Protein 3JS8 (pdb70)

InterPro domains:
  IPR006094 FAD linked oxidase, N-terminal [PF01565] (79-195)
  IPR006311 Twin-arginine translocation pathway, signal sequence [PS51318] (1-41)
  IPR010031 L-gulonolactone/D-arabinono-1,4-lactone oxidase-like [PTHR43762] (60-580)
  IPR015213 Cholesterol oxidase, substrate-binding [PF09129] (263-582)
  IPR016164 FAD-linked oxidase-like, C-terminal [SSF55103] (262-582)
  IPR016166 FAD-binding domain, PCMH-type [PS51387] (69-261)
  IPR016167 FAD-binding, type PCMH, subdomain 1 [G3DSA:3.30.43.10] (57-132)
  IPR016169 FAD-binding, type PCMH, subdomain 2 [G3DSA:3.30.465.10] (133-260)
  IPR016170 Cytokinin dehydrogenase, C-terminal domain superfamily [G3DSA:3.40.462.10] (261-534)
  IPR016171 Vanillyl-alcohol oxidase, C-terminal subdomain 2 [G3DSA:1.10.45.10] (535-584)
  IPR036318 FAD-binding, type PCMH-like superfamily [SSF56176] (48-260)

Structure (mmCIF, N/CA/C/O backbone):
data_3JS8
#
_entry.id   3JS8
#
_cell.length_a   62.227
_cell.length_b   90.380
_cell.length_c   124.198
_cell.angle_alpha   90.00
_cell.angle_beta   90.00
_cell.angle_gamma   90.00
#
_symmetry.space_group_name_H-M   'P 21 21 21'
#
loop_
_entity.id
_entity.type
_entity.pdbx_description
1 polymer 'Cholesterol oxidase'
2 branched beta-D-fructofuranose-(2-1)-alpha-D-glucopyranose
3 non-polymer 'FLAVIN-ADENINE DINUCLEOTIDE'
4 water water
#
loop_
_atom_site.group_PDB
_atom_site.id
_atom_site.type_symbol
_atom_site.label_atom_id
_atom_site.label_alt_id
_atom_site.label_comp_id
_atom_site.label_asym_id
_atom_site.label_entity_id
_atom_site.label_seq_id
_atom_site.pdbx_PDB_ins_code
_atom_site.Cartn_x
_atom_site.Cartn_y
_atom_site.Cartn_z
_atom_site.occupancy
_atom_site.B_iso_or_equiv
_atom_site.auth_seq_id
_atom_site.auth_comp_id
_atom_site.auth_asym_id
_atom_site.auth_atom_id
_atom_site.pdbx_PDB_model_num
ATOM 1 N N . SER A 1 3 ? 41.559 26.326 -18.925 1.00 56.06 3 SER A N 1
ATOM 2 C CA . SER A 1 3 ? 40.327 27.105 -19.027 1.00 52.05 3 SER A CA 1
ATOM 3 C C . SER A 1 3 ? 39.374 26.625 -17.924 1.00 47.95 3 SER A C 1
ATOM 4 O O . SER A 1 3 ? 38.949 25.462 -17.919 1.00 46.05 3 SER A O 1
ATOM 7 N N . GLN A 1 4 ? 39.084 27.501 -16.960 1.00 43.50 4 GLN A N 1
ATOM 8 C CA . GLN A 1 4 ? 38.167 27.100 -15.916 1.00 40.62 4 GLN A CA 1
ATOM 9 C C . GLN A 1 4 ? 36.720 27.404 -16.348 1.00 36.94 4 GLN A C 1
ATOM 10 O O . GLN A 1 4 ? 36.440 28.430 -16.984 1.00 37.21 4 GLN A O 1
ATOM 16 N N . PRO A 1 5 ? 35.788 26.488 -16.045 1.00 32.24 5 PRO A N 1
ATOM 17 C CA . PRO A 1 5 ? 34.395 26.729 -16.437 1.00 29.49 5 PRO A CA 1
ATOM 18 C C . PRO A 1 5 ? 33.865 27.981 -15.727 1.00 27.82 5 PRO A C 1
ATOM 19 O O . PRO A 1 5 ? 34.144 28.200 -14.560 1.00 28.99 5 PRO A O 1
ATOM 23 N N . ASN A 1 6 ? 33.104 28.792 -16.450 1.00 25.39 6 ASN A N 1
ATOM 24 C CA . ASN A 1 6 ? 32.521 30.013 -15.910 1.00 24.05 6 ASN A CA 1
ATOM 25 C C . ASN A 1 6 ? 31.068 29.889 -15.449 1.00 22.24 6 ASN A C 1
ATOM 26 O O . ASN A 1 6 ? 30.270 29.145 -16.048 1.00 20.87 6 ASN A O 1
ATOM 31 N N . ASN A 1 7 ? 30.739 30.590 -14.360 1.00 20.38 7 ASN A N 1
ATOM 32 C CA . ASN A 1 7 ? 29.378 30.569 -13.837 1.00 19.63 7 ASN A CA 1
ATOM 33 C C . ASN A 1 7 ? 28.911 29.194 -13.272 1.00 16.95 7 ASN A C 1
ATOM 34 O O . ASN A 1 7 ? 27.726 28.939 -13.222 1.00 17.06 7 ASN A O 1
ATOM 39 N N . PHE A 1 8 ? 29.842 28.344 -12.858 1.00 19.56 8 PHE A N 1
ATOM 40 C CA . PHE A 1 8 ? 29.451 27.025 -12.315 1.00 17.51 8 PHE A CA 1
ATOM 41 C C . PHE A 1 8 ? 28.705 27.294 -10.997 1.00 20.44 8 PHE A C 1
ATOM 42 O O . PHE A 1 8 ? 29.109 28.185 -10.238 1.00 19.32 8 PHE A O 1
ATOM 50 N N . PRO A 1 9 ? 27.670 26.491 -10.684 1.00 17.45 9 PRO A N 1
ATOM 51 C CA . PRO A 1 9 ? 26.866 26.659 -9.458 1.00 21.37 9 PRO A CA 1
ATOM 52 C C . PRO A 1 9 ? 27.785 26.971 -8.268 1.00 21.50 9 PRO A C 1
ATOM 53 O O . PRO A 1 9 ? 28.645 26.162 -7.866 1.00 21.16 9 PRO A O 1
ATOM 57 N N . ALA A 1 10 ? 27.571 28.145 -7.668 1.00 21.80 10 ALA A N 1
ATOM 58 C CA . ALA A 1 10 ? 28.464 28.613 -6.629 1.00 24.26 10 ALA A CA 1
ATOM 59 C C . ALA A 1 10 ? 28.609 27.748 -5.379 1.00 24.14 10 ALA A C 1
ATOM 60 O O . ALA A 1 10 ? 29.668 27.721 -4.766 1.00 26.87 10 ALA A O 1
ATOM 62 N N . GLU A 1 11 ? 27.557 27.037 -5.023 1.00 24.70 11 GLU A N 1
ATOM 63 C CA . GLU A 1 11 ? 27.560 26.227 -3.823 1.00 25.25 11 GLU A CA 1
ATOM 64 C C . GLU A 1 11 ? 28.107 24.822 -4.052 1.00 24.45 11 GLU A C 1
ATOM 65 O O . GLU A 1 11 ? 28.171 24.037 -3.121 1.00 24.06 11 GLU A O 1
ATOM 71 N N . ILE A 1 12 ? 28.449 24.502 -5.299 1.00 20.82 12 ILE A N 1
ATOM 72 C CA . ILE A 1 12 ? 29.006 23.186 -5.583 1.00 19.62 12 ILE A CA 1
ATOM 73 C C . ILE A 1 12 ? 30.495 23.336 -5.919 1.00 19.96 12 ILE A C 1
ATOM 74 O O . ILE A 1 12 ? 30.876 23.792 -7.013 1.00 19.02 12 ILE A O 1
ATOM 79 N N . PRO A 1 13 ? 31.369 22.937 -5.009 1.00 17.50 13 PRO A N 1
ATOM 80 C CA . PRO A 1 13 ? 32.805 23.050 -5.271 1.00 16.08 13 PRO A CA 1
ATOM 81 C C . PRO A 1 13 ? 33.206 22.328 -6.556 1.00 18.62 13 PRO A C 1
ATOM 82 O O . PRO A 1 13 ? 32.746 21.195 -6.831 1.00 17.42 13 PRO A O 1
ATOM 86 N N . LEU A 1 14 ? 34.007 23.005 -7.363 1.00 18.89 14 LEU A N 1
ATOM 87 C CA . LEU A 1 14 ? 34.492 22.457 -8.640 1.00 18.71 14 LEU A CA 1
ATOM 88 C C . LEU A 1 14 ? 36.033 22.410 -8.553 1.00 20.63 14 LEU A C 1
ATOM 89 O O . LEU A 1 14 ? 36.686 23.385 -8.097 1.00 22.82 14 LEU A O 1
ATOM 94 N N . TYR A 1 15 ? 36.642 21.307 -8.980 1.00 18.18 15 TYR A N 1
ATOM 95 C CA . TYR A 1 15 ? 38.079 21.165 -8.863 1.00 18.45 15 TYR A CA 1
ATOM 96 C C . TYR A 1 15 ? 38.661 20.253 -9.935 1.00 18.36 15 TYR A C 1
ATOM 97 O O . TYR A 1 15 ? 37.951 19.486 -10.556 1.00 17.49 15 TYR A O 1
ATOM 106 N N . LYS A 1 16 ? 39.958 20.325 -10.142 1.00 17.32 16 LYS A N 1
ATOM 107 C CA . LYS A 1 16 ? 40.575 19.470 -11.128 1.00 17.79 16 LYS A CA 1
ATOM 108 C C . LYS A 1 16 ? 40.971 18.167 -10.414 1.00 17.15 16 LYS A C 1
ATOM 109 O O . LYS A 1 16 ? 41.376 18.159 -9.258 1.00 19.85 16 LYS A O 1
ATOM 115 N N . GLN A 1 17 ? 40.805 17.061 -11.118 1.00 15.90 17 GLN A N 1
ATOM 116 C CA . GLN A 1 17 ? 41.138 15.772 -10.552 1.00 16.17 17 GLN A CA 1
ATOM 117 C C . GLN A 1 17 ? 41.438 14.868 -11.740 1.00 15.66 17 GLN A C 1
ATOM 118 O O . GLN A 1 17 ? 40.705 14.881 -12.779 1.00 15.51 17 GLN A O 1
ATOM 124 N N . SER A 1 18 ? 42.505 14.073 -11.654 1.00 14.82 18 SER A N 1
ATOM 125 C CA . SER A 1 18 ? 42.799 13.250 -12.799 1.00 15.43 18 SER A CA 1
ATOM 126 C C . SER A 1 18 ? 41.786 12.106 -12.917 1.00 14.76 18 SER A C 1
ATOM 127 O O . SER A 1 18 ? 41.156 11.737 -11.917 1.00 16.81 18 SER A O 1
ATOM 130 N N . PHE A 1 19 ? 41.630 11.589 -14.139 1.00 14.17 19 PHE A N 1
ATOM 131 C CA . PHE A 1 19 ? 40.746 10.401 -14.384 1.00 13.68 19 PHE A CA 1
ATOM 132 C C . PHE A 1 19 ? 41.728 9.291 -14.866 1.00 15.22 19 PHE A C 1
ATOM 133 O O . PHE A 1 19 ? 42.622 9.560 -15.707 1.00 15.47 19 PHE A O 1
ATOM 141 N N . LYS A 1 20 ? 41.639 8.078 -14.309 1.00 12.56 20 LYS A N 1
ATOM 142 C CA . LYS A 1 20 ? 42.515 7.006 -14.762 1.00 10.94 20 LYS A CA 1
ATOM 143 C C . LYS A 1 20 ? 41.685 5.735 -14.570 1.00 11.14 20 LYS A C 1
ATOM 144 O O . LYS A 1 20 ? 41.207 5.482 -13.432 1.00 11.61 20 LYS A O 1
ATOM 150 N N . ASN A 1 21 ? 41.454 5.000 -15.634 1.00 11.41 21 ASN A N 1
ATOM 151 C CA . ASN A 1 21 ? 40.651 3.803 -15.462 1.00 9.48 21 ASN A CA 1
ATOM 152 C C . ASN A 1 21 ? 41.524 2.710 -14.852 1.00 10.50 21 ASN A C 1
ATOM 153 O O . ASN A 1 21 ? 42.777 2.791 -14.762 1.00 11.36 21 ASN A O 1
ATOM 158 N N . TRP A 1 22 ? 40.857 1.653 -14.433 1.00 9.74 22 TRP A N 1
ATOM 159 C CA . TRP A 1 22 ? 41.547 0.541 -13.728 1.00 10.01 22 TRP A CA 1
ATOM 160 C C . TRP A 1 22 ? 42.688 -0.067 -14.558 1.00 11.70 22 TRP A C 1
ATOM 161 O O . TRP A 1 22 ? 43.802 -0.282 -14.022 1.00 12.15 22 TRP A O 1
ATOM 172 N N . ALA A 1 23 ? 42.459 -0.308 -15.859 1.00 9.85 23 ALA A N 1
ATOM 173 C CA . ALA A 1 23 ? 43.487 -0.932 -16.682 1.00 12.37 23 ALA A CA 1
ATOM 174 C C . ALA A 1 23 ? 44.672 -0.007 -16.867 1.00 13.54 23 ALA A C 1
ATOM 175 O O . ALA A 1 23 ? 45.756 -0.481 -17.171 1.00 14.61 23 ALA A O 1
ATOM 177 N N . GLY A 1 24 ? 44.453 1.289 -16.679 1.00 11.71 24 GLY A N 1
ATOM 178 C CA . GLY A 1 24 ? 45.527 2.260 -16.780 1.00 13.08 24 GLY A CA 1
ATOM 179 C C . GLY A 1 24 ? 45.759 2.792 -18.170 1.00 15.16 24 GLY A C 1
ATOM 180 O O . GLY A 1 24 ? 46.723 3.582 -18.360 1.00 16.12 24 GLY A O 1
ATOM 181 N N . ASP A 1 25 ? 44.910 2.437 -19.129 1.00 13.15 25 ASP A N 1
ATOM 182 C CA . ASP A 1 25 ? 45.131 2.906 -20.505 1.00 15.69 25 ASP A CA 1
ATOM 183 C C . ASP A 1 25 ? 44.273 4.067 -20.931 1.00 16.83 25 ASP A C 1
ATOM 184 O O . ASP A 1 25 ? 44.369 4.528 -22.085 1.00 17.26 25 ASP A O 1
ATOM 189 N N . ILE A 1 26 ? 43.415 4.543 -20.025 1.00 14.49 26 ILE A N 1
ATOM 190 C CA . ILE A 1 26 ? 42.708 5.821 -20.263 1.00 14.19 26 ILE A CA 1
ATOM 191 C C . ILE A 1 26 ? 43.162 6.708 -19.126 1.00 16.61 26 ILE A C 1
ATOM 192 O O . ILE A 1 26 ? 42.783 6.472 -17.964 1.00 16.81 26 ILE A O 1
ATOM 197 N N . LYS A 1 27 ? 43.994 7.721 -19.384 1.00 15.39 27 LYS A N 1
ATOM 198 C CA . LYS A 1 27 ? 44.430 8.549 -18.254 1.00 16.49 27 LYS A CA 1
ATOM 199 C C . LYS A 1 27 ? 44.288 9.977 -18.765 1.00 19.58 27 LYS A C 1
ATOM 200 O O . LYS A 1 27 ? 44.763 10.272 -19.889 1.00 23.08 27 LYS A O 1
ATOM 206 N N . VAL A 1 28 ? 43.569 10.824 -18.033 1.00 17.29 28 VAL A N 1
ATOM 207 C CA . VAL A 1 28 ? 43.398 12.213 -18.454 1.00 17.67 28 VAL A CA 1
ATOM 208 C C . VAL A 1 28 ? 43.703 13.081 -17.234 1.00 17.22 28 VAL A C 1
ATOM 209 O O . VAL A 1 28 ? 43.178 12.863 -16.128 1.00 16.97 28 VAL A O 1
ATOM 213 N N . ASP A 1 29 ? 44.532 14.116 -17.406 1.00 17.30 29 ASP A N 1
ATOM 214 C CA . ASP A 1 29 ? 44.844 14.921 -16.251 1.00 21.26 29 ASP A CA 1
ATOM 215 C C . ASP A 1 29 ? 43.915 16.111 -16.107 1.00 19.14 29 ASP A C 1
ATOM 216 O O . ASP A 1 29 ? 43.380 16.596 -17.101 1.00 20.08 29 ASP A O 1
ATOM 221 N N . ASP A 1 30 ? 43.764 16.542 -14.866 1.00 22.06 30 ASP A N 1
ATOM 222 C CA . ASP A 1 30 ? 43.034 17.768 -14.547 1.00 23.00 30 ASP A CA 1
ATOM 223 C C . ASP A 1 30 ? 41.657 17.879 -15.146 1.00 23.17 30 ASP A C 1
ATOM 224 O O . ASP A 1 30 ? 41.336 18.882 -15.824 1.00 25.02 30 ASP A O 1
ATOM 229 N N . VAL A 1 31 ? 40.825 16.888 -14.915 1.00 16.36 31 VAL A N 1
ATOM 230 C CA . VAL A 1 31 ? 39.485 16.936 -15.471 1.00 14.86 31 VAL A CA 1
ATOM 231 C C . VAL A 1 31 ? 38.624 17.675 -14.477 1.00 14.37 31 VAL A C 1
ATOM 232 O O . VAL A 1 31 ? 38.709 17.424 -13.246 1.00 13.56 31 VAL A O 1
ATOM 236 N N . TRP A 1 32 ? 37.795 18.603 -14.941 1.00 12.16 32 TRP A N 1
ATOM 237 C CA . TRP A 1 32 ? 36.941 19.327 -13.983 1.00 13.30 32 TRP A CA 1
ATOM 238 C C . TRP A 1 32 ? 35.959 18.359 -13.349 1.00 11.65 32 TRP A C 1
ATOM 239 O O . TRP A 1 32 ? 35.198 17.663 -14.055 1.00 13.18 32 TRP A O 1
ATOM 250 N N . THR A 1 33 ? 35.952 18.366 -12.014 1.00 13.52 33 THR A N 1
ATOM 251 C CA . THR A 1 33 ? 35.159 17.361 -11.244 1.00 12.38 33 THR A CA 1
ATOM 252 C C . THR A 1 33 ? 34.455 18.039 -10.066 1.00 13.83 33 THR A C 1
ATOM 253 O O . THR A 1 33 ? 34.943 19.051 -9.542 1.00 14.81 33 THR A O 1
ATOM 257 N N . CYS A 1 34 ? 33.296 17.485 -9.686 1.00 12.60 34 CYS A N 1
ATOM 258 C CA . CYS A 1 34 ? 32.595 17.989 -8.489 1.00 13.27 34 CYS A CA 1
ATOM 259 C C . CYS A 1 34 ? 32.014 16.732 -7.840 1.00 12.84 34 CYS A C 1
ATOM 260 O O . CYS A 1 34 ? 32.013 15.633 -8.467 1.00 13.22 34 CYS A O 1
ATOM 263 N N . ALA A 1 35 ? 31.572 16.878 -6.602 1.00 12.66 35 ALA A N 1
ATOM 264 C CA . ALA A 1 35 ? 30.955 15.727 -5.910 1.00 14.65 35 ALA A CA 1
ATOM 265 C C . ALA A 1 35 ? 29.584 16.179 -5.413 1.00 14.36 35 ALA A C 1
ATOM 266 O O . ALA A 1 35 ? 29.458 16.700 -4.293 1.00 14.47 35 ALA A O 1
ATOM 268 N N . PRO A 1 36 ? 28.527 16.031 -6.243 1.00 13.43 36 PRO A N 1
ATOM 269 C CA . PRO A 1 36 ? 27.176 16.449 -5.869 1.00 14.16 36 PRO A CA 1
ATOM 270 C C . PRO A 1 36 ? 26.729 15.847 -4.538 1.00 14.51 36 PRO A C 1
ATOM 271 O O . PRO A 1 36 ? 26.892 14.644 -4.265 1.00 14.28 36 PRO A O 1
ATOM 275 N N . ARG A 1 37 ? 26.172 16.704 -3.697 1.00 12.41 37 ARG A N 1
ATOM 276 C CA . ARG A 1 37 ? 25.724 16.233 -2.369 1.00 12.72 37 ARG A CA 1
ATOM 277 C C . ARG A 1 37 ? 24.354 15.560 -2.418 1.00 13.91 37 ARG A C 1
ATOM 278 O O . ARG A 1 37 ? 23.961 14.819 -1.482 1.00 14.84 37 ARG A O 1
ATOM 286 N N . SER A 1 38 ? 23.633 15.812 -3.500 1.00 12.56 38 SER A N 1
ATOM 287 C CA . SER A 1 38 ? 22.262 15.369 -3.657 1.00 12.78 38 SER A CA 1
ATOM 288 C C . SER A 1 38 ? 21.845 15.222 -5.104 1.00 12.53 38 SER A C 1
ATOM 289 O O . SER A 1 38 ? 22.525 15.750 -6.016 1.00 14.79 38 SER A O 1
ATOM 292 N N . ALA A 1 39 ? 20.704 14.565 -5.347 1.00 13.87 39 ALA A N 1
ATOM 293 C CA . ALA A 1 39 ? 20.194 14.434 -6.726 1.00 14.63 39 ALA A CA 1
ATOM 294 C C . ALA A 1 39 ? 19.890 15.837 -7.285 1.00 14.64 39 ALA A C 1
ATOM 295 O O . ALA A 1 39 ? 20.082 16.082 -8.462 1.00 14.33 39 ALA A O 1
ATOM 297 N N . ASP A 1 40 ? 19.386 16.746 -6.455 1.00 13.35 40 ASP A N 1
ATOM 298 C CA . ASP A 1 40 ? 19.126 18.099 -6.968 1.00 16.27 40 ASP A CA 1
ATOM 299 C C . ASP A 1 40 ? 20.400 18.778 -7.462 1.00 15.29 40 ASP A C 1
ATOM 300 O O . ASP A 1 40 ? 20.329 19.540 -8.458 1.00 15.07 40 ASP A O 1
ATOM 305 N N . GLU A 1 41 ? 21.528 18.568 -6.776 1.00 12.91 41 GLU A N 1
ATOM 306 C CA . GLU A 1 41 ? 22.794 19.176 -7.251 1.00 14.32 41 GLU A CA 1
ATOM 307 C C . GLU A 1 41 ? 23.187 18.588 -8.591 1.00 13.74 41 GLU A C 1
ATOM 308 O O . GLU A 1 41 ? 23.753 19.318 -9.412 1.00 12.53 41 GLU A O 1
ATOM 314 N N . VAL A 1 42 ? 22.896 17.291 -8.823 1.00 11.46 42 VAL A N 1
ATOM 315 C CA . VAL A 1 42 ? 23.207 16.692 -10.142 1.00 9.89 42 VAL A CA 1
ATOM 316 C C . VAL A 1 42 ? 22.443 17.439 -11.218 1.00 11.76 42 VAL A C 1
ATOM 317 O O . VAL A 1 42 ? 23.008 17.787 -12.254 1.00 11.14 42 VAL A O 1
ATOM 321 N N . VAL A 1 43 ? 21.163 17.702 -10.981 1.00 12.08 43 VAL A N 1
ATOM 322 C CA . VAL A 1 43 ? 20.325 18.400 -11.958 1.00 13.19 43 VAL A CA 1
ATOM 323 C C . VAL A 1 43 ? 20.830 19.853 -12.160 1.00 12.43 43 VAL A C 1
ATOM 324 O O . VAL A 1 43 ? 20.841 20.319 -13.319 1.00 13.89 43 VAL A O 1
ATOM 328 N N . LYS A 1 44 ? 21.251 20.527 -11.077 1.00 13.43 44 LYS A N 1
ATOM 329 C CA . LYS A 1 44 ? 21.819 21.880 -11.247 1.00 14.39 44 LYS A CA 1
ATOM 330 C C . LYS A 1 44 ? 23.032 21.884 -12.205 1.00 11.91 44 LYS A C 1
ATOM 331 O O . LYS A 1 44 ? 23.166 22.786 -13.064 1.00 13.84 44 LYS A O 1
ATOM 337 N N . VAL A 1 45 ? 23.941 20.917 -12.038 1.00 11.38 45 VAL A N 1
ATOM 338 C CA . VAL A 1 45 ? 25.109 20.836 -12.914 1.00 11.67 45 VAL A CA 1
ATOM 339 C C . VAL A 1 45 ? 24.689 20.560 -14.383 1.00 10.90 45 VAL A C 1
ATOM 340 O O . VAL A 1 45 ? 25.303 21.165 -15.316 1.00 11.75 45 VAL A O 1
ATOM 344 N N . ALA A 1 46 ? 23.704 19.691 -14.619 1.00 12.00 46 ALA A N 1
ATOM 345 C CA . ALA A 1 46 ? 23.258 19.407 -15.973 1.00 12.92 46 ALA A CA 1
ATOM 346 C C . ALA A 1 46 ? 22.684 20.672 -16.630 1.00 12.93 46 ALA A C 1
ATOM 347 O O . ALA A 1 46 ? 22.958 20.964 -17.819 1.00 13.58 46 ALA A O 1
ATOM 349 N N . ASN A 1 47 ? 21.922 21.442 -15.851 1.00 12.21 47 ASN A N 1
ATOM 350 C CA . ASN A 1 47 ? 21.315 22.609 -16.467 1.00 13.49 47 ASN A CA 1
ATOM 351 C C . ASN A 1 47 ? 22.351 23.717 -16.687 1.00 13.74 47 ASN A C 1
ATOM 352 O O . ASN A 1 47 ? 22.171 24.551 -17.583 1.00 15.53 47 ASN A O 1
ATOM 357 N N . TRP A 1 48 ? 23.424 23.730 -15.922 1.00 12.24 48 TRP A N 1
ATOM 358 C CA . TRP A 1 48 ? 24.534 24.697 -16.215 1.00 11.96 48 TRP A CA 1
ATOM 359 C C . TRP A 1 48 ? 25.300 24.194 -17.481 1.00 13.41 48 TRP A C 1
ATOM 360 O O . TRP A 1 48 ? 25.659 24.975 -18.395 1.00 12.13 48 TRP A O 1
ATOM 371 N N . ALA A 1 49 ? 25.558 22.886 -17.547 1.00 11.73 49 ALA A N 1
ATOM 372 C CA . ALA A 1 49 ? 26.329 22.313 -18.648 1.00 10.67 49 ALA A CA 1
ATOM 373 C C . ALA A 1 49 ? 25.693 22.545 -20.001 1.00 12.56 49 ALA A C 1
ATOM 374 O O . ALA A 1 49 ? 26.437 22.825 -20.961 1.00 12.43 49 ALA A O 1
ATOM 376 N N . LYS A 1 50 ? 24.368 22.469 -20.067 1.00 11.54 50 LYS A N 1
ATOM 377 C CA . LYS A 1 50 ? 23.715 22.643 -21.377 1.00 9.72 50 LYS A CA 1
ATOM 378 C C . LYS A 1 50 ? 23.920 24.075 -21.870 1.00 11.78 50 LYS A C 1
ATOM 379 O O . LYS A 1 50 ? 23.924 24.280 -23.089 1.00 11.82 50 LYS A O 1
ATOM 385 N N . ASP A 1 51 ? 24.123 25.024 -20.961 1.00 11.57 51 ASP A N 1
ATOM 386 C CA . ASP A 1 51 ? 24.279 26.408 -21.490 1.00 13.02 51 ASP A CA 1
ATOM 387 C C . ASP A 1 51 ? 25.759 26.737 -21.716 1.00 12.99 51 ASP A C 1
ATOM 388 O O . ASP A 1 51 ? 26.101 27.804 -22.282 1.00 14.81 51 ASP A O 1
ATOM 393 N N . ASN A 1 52 ? 26.668 25.838 -21.372 1.00 12.61 52 ASN A N 1
ATOM 394 C CA . ASN A 1 52 ? 28.081 26.174 -21.400 1.00 11.31 52 ASN A CA 1
ATOM 395 C C . ASN A 1 52 ? 28.929 25.255 -22.250 1.00 11.58 52 ASN A C 1
ATOM 396 O O . ASN A 1 52 ? 30.132 25.433 -22.323 1.00 13.41 52 ASN A O 1
ATOM 401 N N . GLY A 1 53 ? 28.285 24.267 -22.859 1.00 11.53 53 GLY A N 1
ATOM 402 C CA . GLY A 1 53 ? 28.939 23.354 -23.773 1.00 12.41 53 GLY A CA 1
ATOM 403 C C . GLY A 1 53 ? 29.846 22.274 -23.159 1.00 13.61 53 GLY A C 1
ATOM 404 O O . GLY A 1 53 ? 30.860 21.930 -23.727 1.00 14.32 53 GLY A O 1
ATOM 405 N N . TYR A 1 54 ? 29.509 21.841 -21.946 1.00 11.16 54 TYR A N 1
ATOM 406 C CA . TYR A 1 54 ? 30.284 20.786 -21.316 1.00 10.23 54 TYR A CA 1
ATOM 407 C C . TYR A 1 54 ? 29.444 19.507 -21.330 1.00 11.07 54 TYR A C 1
ATOM 408 O O . TYR A 1 54 ? 28.216 19.603 -21.243 1.00 10.96 54 TYR A O 1
ATOM 417 N N . LYS A 1 55 ? 30.086 18.347 -21.522 1.00 9.79 55 LYS A N 1
ATOM 418 C CA . LYS A 1 55 ? 29.370 17.076 -21.348 1.00 10.89 55 LYS A CA 1
ATOM 419 C C . LYS A 1 55 ? 29.347 16.878 -19.815 1.00 9.84 55 LYS A C 1
ATOM 420 O O . LYS A 1 55 ? 30.118 17.499 -19.078 1.00 10.91 55 LYS A O 1
ATOM 426 N N . VAL A 1 56 ? 28.472 15.977 -19.366 1.00 9.05 56 VAL A N 1
ATOM 427 C CA . VAL A 1 56 ? 28.313 15.629 -17.953 1.00 9.52 56 VAL A CA 1
ATOM 428 C C . VAL A 1 56 ? 28.371 14.112 -17.830 1.00 10.80 56 VAL A C 1
ATOM 429 O O . VAL A 1 56 ? 27.631 13.439 -18.569 1.00 10.40 56 VAL A O 1
ATOM 433 N N . ARG A 1 57 ? 29.307 13.558 -17.059 1.00 9.99 57 ARG A N 1
ATOM 43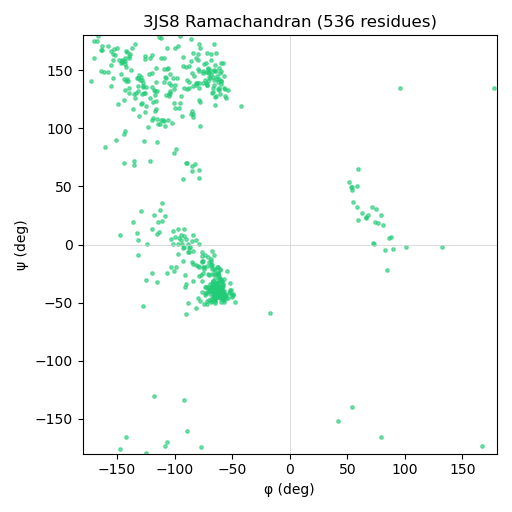4 C CA . ARG A 1 57 ? 29.363 12.110 -16.894 1.00 10.58 57 ARG A CA 1
ATOM 435 C C . ARG A 1 57 ? 29.460 11.787 -15.411 1.00 9.37 57 ARG A C 1
ATOM 436 O O . ARG A 1 57 ? 30.104 12.494 -14.605 1.00 10.07 57 ARG A O 1
ATOM 444 N N . ALA A 1 58 ? 28.844 10.686 -15.016 1.00 9.34 58 ALA A N 1
ATOM 445 C CA . ALA A 1 58 ? 29.079 10.226 -13.650 1.00 9.71 58 ALA A CA 1
ATOM 446 C C . ALA A 1 58 ? 30.464 9.602 -13.611 1.00 9.23 58 ALA A C 1
ATOM 447 O O . ALA A 1 58 ? 30.861 8.870 -14.522 1.00 10.26 58 ALA A O 1
ATOM 449 N N . ARG A 1 59 ? 31.169 9.907 -12.516 1.00 9.11 59 ARG A N 1
ATOM 450 C CA . ARG A 1 59 ? 32.500 9.384 -12.210 1.00 9.24 59 ARG A CA 1
ATOM 451 C C . ARG A 1 59 ? 32.268 8.400 -11.048 1.00 9.47 59 ARG A C 1
ATOM 452 O O . ARG A 1 59 ? 32.033 8.813 -9.898 1.00 10.99 59 ARG A O 1
ATOM 460 N N . GLY A 1 60 ? 32.258 7.104 -11.391 1.00 10.24 60 GLY A N 1
ATOM 461 C CA . GLY A 1 60 ? 32.148 6.050 -10.361 1.00 8.14 60 GLY A CA 1
ATOM 462 C C . GLY A 1 60 ? 33.554 5.656 -9.963 1.00 9.02 60 GLY A C 1
ATOM 463 O O . GLY A 1 60 ? 34.430 6.516 -9.744 1.00 10.92 60 GLY A O 1
ATOM 464 N N . MET A 1 61 ? 33.816 4.357 -9.882 1.00 9.53 61 MET A N 1
ATOM 465 C CA . MET A 1 61 ? 35.123 3.879 -9.484 1.00 11.66 61 MET A CA 1
ATOM 466 C C . MET A 1 61 ? 36.145 3.789 -10.610 1.00 11.38 61 MET A C 1
ATOM 467 O O . MET A 1 61 ? 37.295 3.310 -10.388 1.00 11.49 61 MET A O 1
ATOM 472 N N . MET A 1 62 ? 35.758 4.221 -11.834 1.00 8.66 62 MET A N 1
ATOM 473 C CA . MET A 1 62 ? 36.663 4.263 -12.986 1.00 8.03 62 MET A CA 1
ATOM 474 C C . MET A 1 62 ? 37.172 2.894 -13.400 1.00 10.01 62 MET A C 1
ATOM 475 O O . MET A 1 62 ? 38.222 2.751 -13.989 1.00 8.54 62 MET A O 1
ATOM 480 N N . HIS A 1 63 ? 36.374 1.838 -13.115 1.00 7.89 63 HIS A N 1
ATOM 481 C CA . HIS A 1 63 ? 36.827 0.493 -13.497 1.00 8.98 63 HIS A CA 1
ATOM 482 C C . HIS A 1 63 ? 36.628 0.150 -14.981 1.00 8.67 63 HIS A C 1
ATOM 483 O O . HIS A 1 63 ? 37.277 -0.735 -15.486 1.00 10.01 63 HIS A O 1
ATOM 490 N N . ASN A 1 64 ? 35.756 0.857 -15.694 1.00 8.76 64 ASN A N 1
ATOM 491 C CA . ASN A 1 64 ? 35.402 0.439 -17.046 1.00 7.90 64 ASN A CA 1
ATOM 492 C C . ASN A 1 64 ? 36.556 0.525 -18.042 1.00 7.67 64 ASN A C 1
ATOM 493 O O . ASN A 1 64 ? 37.332 1.486 -18.018 1.00 10.38 64 ASN A O 1
ATOM 498 N N . TRP A 1 65 ? 36.672 -0.496 -18.861 1.00 7.21 65 TRP A N 1
ATOM 499 C CA . TRP A 1 65 ? 37.713 -0.493 -19.875 1.00 9.16 65 TRP A CA 1
ATOM 500 C C . TRP A 1 65 ? 37.317 0.410 -21.063 1.00 8.54 65 TRP A C 1
ATOM 501 O O . TRP A 1 65 ? 38.155 1.179 -21.577 1.00 9.34 65 TRP A O 1
ATOM 512 N N . SER A 1 66 ? 36.102 0.263 -21.585 1.00 8.84 66 SER A N 1
ATOM 513 C CA . SER A 1 66 ? 35.717 1.023 -22.796 1.00 8.10 66 SER A CA 1
ATOM 514 C C . SER A 1 66 ? 35.581 2.488 -22.435 1.00 8.90 66 SER A C 1
ATOM 515 O O . SER A 1 66 ? 35.203 2.837 -21.318 1.00 8.50 66 SER A O 1
ATOM 518 N N . PRO A 1 67 ? 35.905 3.374 -23.394 1.00 9.62 67 PRO A N 1
ATOM 519 C CA . PRO A 1 67 ? 35.855 4.810 -23.097 1.00 9.37 67 PRO A CA 1
ATOM 520 C C . PRO A 1 67 ? 34.515 5.455 -23.100 1.00 8.39 67 PRO A C 1
ATOM 521 O O . PRO A 1 67 ? 34.224 6.326 -23.917 1.00 10.09 67 PRO A O 1
ATOM 525 N N . LEU A 1 68 ? 33.690 5.010 -22.173 1.00 8.81 68 LEU A N 1
ATOM 526 C CA . LEU A 1 68 ? 32.330 5.546 -22.030 1.00 9.86 68 LEU A CA 1
ATOM 527 C C . LEU A 1 68 ? 32.281 6.819 -21.208 1.00 12.08 68 LEU A C 1
ATOM 528 O O . LEU A 1 68 ? 31.277 7.559 -21.303 1.00 14.81 68 LEU A O 1
ATOM 533 N N . THR A 1 69 ? 33.316 7.137 -20.450 1.00 11.38 69 THR A N 1
ATOM 534 C CA . THR A 1 69 ? 33.240 8.397 -19.690 1.00 10.35 69 THR A CA 1
ATOM 535 C C . THR A 1 69 ? 33.804 9.527 -20.545 1.00 12.42 69 THR A C 1
ATOM 536 O O . THR A 1 69 ? 33.130 10.529 -20.845 1.00 14.48 69 THR A O 1
ATOM 540 N N . LEU A 1 70 ? 35.063 9.363 -20.902 1.00 13.79 70 LEU A N 1
ATOM 541 C CA . LEU A 1 70 ? 35.739 10.359 -21.786 1.00 15.72 70 LEU A CA 1
ATOM 542 C C . LEU A 1 70 ? 36.826 9.605 -22.521 1.00 14.31 70 LEU A C 1
ATOM 543 O O . LEU A 1 70 ? 37.170 8.470 -22.184 1.00 13.49 70 LEU A O 1
ATOM 548 N N . ALA A 1 71 ? 37.401 10.238 -23.554 1.00 14.31 71 ALA A N 1
ATOM 549 C CA . ALA A 1 71 ? 38.434 9.560 -24.337 1.00 15.68 71 ALA A CA 1
ATOM 550 C C . ALA A 1 71 ? 39.850 9.763 -23.844 1.00 16.86 71 ALA A C 1
ATOM 551 O O . ALA A 1 71 ? 40.136 10.761 -23.245 1.00 19.37 71 ALA A O 1
ATOM 553 N N . ALA A 1 72 ? 40.706 8.798 -24.119 1.00 18.92 72 ALA A N 1
ATOM 554 C CA . ALA A 1 72 ? 42.128 8.840 -23.753 1.00 23.92 72 ALA A CA 1
ATOM 555 C C . ALA A 1 72 ? 42.842 9.875 -24.622 1.00 29.25 72 ALA A C 1
ATOM 556 O O . ALA A 1 72 ? 42.423 10.163 -25.728 1.00 29.45 72 ALA A O 1
ATOM 558 N N . GLY A 1 73 ? 43.904 10.438 -24.091 1.00 33.03 73 GLY A N 1
ATOM 559 C CA . GLY A 1 73 ? 44.682 11.381 -24.865 1.00 37.20 73 GLY A CA 1
ATOM 560 C C . GLY A 1 73 ? 44.109 12.768 -25.088 1.00 39.80 73 GLY A C 1
ATOM 561 O O . GLY A 1 73 ? 44.570 13.472 -25.998 1.00 39.67 73 GLY A O 1
ATOM 562 N N . VAL A 1 74 ? 43.158 13.181 -24.269 1.00 41.48 74 VAL A N 1
ATOM 563 C CA . VAL A 1 74 ? 42.548 14.510 -24.425 1.00 44.08 74 VAL A CA 1
ATOM 564 C C . VAL A 1 74 ? 42.838 15.417 -23.218 1.00 45.35 74 VAL A C 1
ATOM 565 O O . VAL A 1 74 ? 42.036 15.472 -22.287 1.00 46.66 74 VAL A O 1
ATOM 569 N N . SER A 1 75 ? 43.972 16.122 -23.282 1.00 44.66 75 SER A N 1
ATOM 570 C CA . SER A 1 75 ? 44.538 17.022 -22.245 1.00 44.18 75 SER A CA 1
ATOM 571 C C . SER A 1 75 ? 43.709 17.581 -21.066 1.00 43.46 75 SER A C 1
ATOM 572 O O . SER A 1 75 ? 44.107 17.412 -19.886 1.00 43.13 75 SER A O 1
ATOM 575 N N . CYS A 1 76 ? 42.627 18.305 -21.389 1.00 40.52 76 CYS A N 1
ATOM 576 C CA . CYS A 1 76 ? 41.667 18.852 -20.406 1.00 40.87 76 CYS A CA 1
ATOM 577 C C . CYS A 1 76 ? 40.378 19.150 -21.183 1.00 35.70 76 CYS A C 1
ATOM 578 O O . CYS A 1 76 ? 40.085 20.284 -21.620 1.00 36.17 76 CYS A O 1
ATOM 581 N N . PRO A 1 77 ? 39.575 18.112 -21.338 1.00 28.62 77 PRO A N 1
ATOM 582 C CA . PRO A 1 77 ? 38.300 18.022 -22.029 1.00 23.09 77 PRO A CA 1
ATOM 583 C C . PRO A 1 77 ? 37.166 18.960 -21.563 1.00 19.64 77 PRO A C 1
ATOM 584 O O . PRO A 1 77 ? 37.112 19.462 -20.428 1.00 16.81 77 PRO A O 1
ATOM 588 N N . ALA A 1 78 ? 36.241 19.200 -22.488 1.00 17.42 78 ALA A N 1
ATOM 589 C CA . ALA A 1 78 ? 35.060 20.050 -22.197 1.00 15.62 78 ALA A CA 1
ATOM 590 C C . ALA A 1 78 ? 34.025 19.083 -21.557 1.00 12.55 78 ALA A C 1
ATOM 591 O O . ALA A 1 78 ? 32.942 18.832 -22.092 1.00 13.04 78 ALA A O 1
ATOM 593 N N . VAL A 1 79 ? 34.384 18.622 -20.350 1.00 11.66 79 VAL A N 1
ATOM 594 C CA . VAL A 1 79 ? 33.538 17.640 -19.669 1.00 13.38 79 VAL A CA 1
ATOM 595 C C . VAL A 1 79 ? 33.584 17.941 -18.186 1.00 11.85 79 VAL A C 1
ATOM 596 O O . VAL A 1 79 ? 34.661 18.328 -17.666 1.00 14.63 79 VAL A O 1
ATOM 600 N N . VAL A 1 80 ? 32.468 17.782 -17.482 1.00 10.87 80 VAL A N 1
ATOM 601 C CA . VAL A 1 80 ? 32.525 17.937 -16.028 1.00 11.47 80 VAL A CA 1
ATOM 602 C C . VAL A 1 80 ? 32.128 16.542 -15.486 1.00 11.02 80 VAL A C 1
ATOM 603 O O . VAL A 1 80 ? 31.196 15.916 -15.994 1.00 12.40 80 VAL A O 1
ATOM 607 N N . LEU A 1 81 ? 32.885 16.011 -14.544 1.00 11.32 81 LEU A N 1
ATOM 608 C CA . LEU A 1 81 ? 32.602 14.684 -13.979 1.00 10.65 81 LEU A CA 1
ATOM 609 C C . LEU A 1 81 ? 31.971 14.875 -12.627 1.00 10.57 81 LEU A C 1
ATOM 610 O O . LEU A 1 81 ? 32.343 15.791 -11.884 1.00 10.62 81 LEU A O 1
ATOM 615 N N . LEU A 1 82 ? 30.943 14.077 -12.364 1.00 10.00 82 LEU A N 1
ATOM 616 C CA . LEU A 1 82 ? 30.211 14.093 -11.092 1.00 9.21 82 LEU A CA 1
ATOM 617 C C . LEU A 1 82 ? 30.629 12.830 -10.281 1.00 9.67 82 LEU A C 1
ATOM 618 O O . LEU A 1 82 ? 30.225 11.734 -10.601 1.00 11.23 82 LEU A O 1
ATOM 623 N N . ASP A 1 83 ? 31.419 13.044 -9.249 1.00 11.11 83 ASP A N 1
ATOM 624 C CA . ASP A 1 83 ? 31.883 11.917 -8.391 1.00 9.94 83 ASP A CA 1
ATOM 625 C C . ASP A 1 83 ? 30.688 11.585 -7.486 1.00 10.59 83 ASP A C 1
ATOM 626 O O . ASP A 1 83 ? 30.390 12.297 -6.544 1.00 11.95 83 ASP A O 1
ATOM 631 N N . THR A 1 84 ? 29.989 10.503 -7.838 1.00 9.90 84 THR A N 1
ATOM 632 C CA . THR A 1 84 ? 28.800 10.111 -7.102 1.00 8.25 84 THR A CA 1
ATOM 633 C C . THR A 1 84 ? 29.153 9.283 -5.859 1.00 9.67 84 THR A C 1
ATOM 634 O O . THR A 1 84 ? 28.291 9.019 -5.062 1.00 10.02 84 THR A O 1
ATOM 638 N N . THR A 1 85 ? 30.437 8.954 -5.695 1.00 10.65 85 THR A N 1
ATOM 639 C CA . THR A 1 85 ? 30.791 8.003 -4.649 1.00 12.07 85 THR A CA 1
ATOM 640 C C . THR A 1 85 ? 30.859 8.608 -3.282 1.00 13.53 85 THR A C 1
ATOM 641 O O . THR A 1 85 ? 30.827 7.859 -2.263 1.00 14.42 85 THR A O 1
ATOM 645 N N . ARG A 1 86 ? 30.968 9.951 -3.224 1.00 13.33 86 ARG A N 1
ATOM 646 C CA . ARG A 1 86 ? 31.148 10.598 -1.927 1.00 13.87 86 ARG A CA 1
ATOM 647 C C . ARG A 1 86 ? 29.879 10.770 -1.118 1.00 14.32 86 ARG A C 1
ATOM 648 O O . ARG A 1 86 ? 29.863 10.465 0.086 1.00 16.48 86 ARG A O 1
ATOM 656 N N . TYR A 1 87 ? 28.817 11.243 -1.748 1.00 11.95 87 TYR A N 1
ATOM 657 C CA . TYR A 1 87 ? 27.582 11.514 -1.028 1.00 14.18 87 TYR A CA 1
ATOM 658 C C . TYR A 1 87 ? 26.374 10.740 -1.481 1.00 13.56 87 TYR A C 1
ATOM 659 O O . TYR A 1 87 ? 25.451 10.593 -0.711 1.00 15.50 87 TYR A O 1
ATOM 668 N N . LEU A 1 88 ? 26.337 10.275 -2.739 1.00 11.72 88 LEU A N 1
ATOM 669 C CA . LEU A 1 88 ? 25.113 9.613 -3.217 1.00 11.21 88 LEU A CA 1
ATOM 670 C C . LEU A 1 88 ? 25.181 8.119 -2.936 1.00 12.22 88 LEU A C 1
ATOM 671 O O . LEU A 1 88 ? 25.305 7.285 -3.853 1.00 11.25 88 LEU A O 1
ATOM 676 N N . THR A 1 89 ? 25.089 7.794 -1.641 1.00 11.63 89 THR A N 1
ATOM 677 C CA . THR A 1 89 ? 25.324 6.420 -1.240 1.00 11.88 89 THR A CA 1
ATOM 678 C C . THR A 1 89 ? 24.317 5.817 -0.329 1.00 12.41 89 THR A C 1
ATOM 679 O O . THR A 1 89 ? 24.510 4.686 0.135 1.00 14.81 89 THR A O 1
ATOM 683 N N . ALA A 1 90 ? 23.262 6.552 -0.021 1.00 13.12 90 ALA A N 1
ATOM 684 C CA . ALA A 1 90 ? 22.292 6.031 0.948 1.00 13.90 90 ALA A CA 1
ATOM 685 C C . ALA A 1 90 ? 21.461 4.880 0.402 1.00 13.83 90 ALA A C 1
ATOM 686 O O . ALA A 1 90 ? 21.215 4.791 -0.794 1.00 13.35 90 ALA A O 1
ATOM 688 N N . MET A 1 91 ? 21.035 3.994 1.311 1.00 13.79 91 MET A N 1
ATOM 689 C CA . MET A 1 91 ? 20.165 2.903 0.900 1.00 11.74 91 MET A CA 1
ATOM 690 C C . MET A 1 91 ? 19.130 2.622 2.010 1.00 13.43 91 MET A C 1
ATOM 691 O O . MET A 1 91 ? 19.331 2.946 3.180 1.00 13.43 91 MET A O 1
ATOM 696 N N . SER A 1 92 ? 18.020 2.048 1.600 1.00 12.98 92 SER A N 1
ATOM 697 C CA . SER A 1 92 ? 16.958 1.654 2.523 1.00 14.00 92 SER A CA 1
ATOM 698 C C . SER A 1 92 ? 16.294 0.412 1.993 1.00 14.29 92 SER A C 1
ATOM 699 O O . SER A 1 92 ? 16.329 0.104 0.778 1.00 13.01 92 SER A O 1
ATOM 702 N N . ILE A 1 93 ? 15.674 -0.358 2.902 1.00 13.73 93 ILE A N 1
ATOM 703 C CA . ILE A 1 93 ? 15.025 -1.601 2.429 1.00 14.79 93 ILE A CA 1
ATOM 704 C C . ILE A 1 93 ? 13.563 -1.599 2.854 1.00 14.47 93 ILE A C 1
ATOM 705 O O . ILE A 1 93 ? 13.250 -1.178 4.003 1.00 16.97 93 ILE A O 1
ATOM 710 N N . ASP A 1 94 ? 12.695 -1.984 1.911 1.00 14.62 94 ASP A N 1
ATOM 711 C CA . ASP A 1 94 ? 11.235 -2.088 2.138 1.00 15.94 94 ASP A CA 1
ATOM 712 C C . ASP A 1 94 ? 10.901 -3.549 1.986 1.00 18.60 94 ASP A C 1
ATOM 713 O O . ASP A 1 94 ? 10.900 -4.108 0.897 1.00 14.57 94 ASP A O 1
ATOM 718 N N . ALA A 1 95 ? 10.606 -4.186 3.115 1.00 18.91 95 ALA A N 1
ATOM 719 C CA . ALA A 1 95 ? 10.268 -5.583 3.094 1.00 22.20 95 ALA A CA 1
ATOM 720 C C . ALA A 1 95 ? 8.783 -5.752 3.371 1.00 23.95 95 ALA A C 1
ATOM 721 O O . ALA A 1 95 ? 8.366 -6.826 3.779 1.00 28.76 95 ALA A O 1
ATOM 723 N N . SER A 1 96 ? 7.977 -4.736 3.092 1.00 27.11 96 SER A N 1
ATOM 724 C CA . SER A 1 96 ? 6.519 -4.797 3.356 1.00 30.68 96 SER A CA 1
ATOM 725 C C . SER A 1 96 ? 5.676 -5.527 2.309 1.00 34.18 96 SER A C 1
ATOM 726 O O . SER A 1 96 ? 4.430 -5.537 2.395 1.00 35.02 96 SER A O 1
ATOM 729 N N . GLY A 1 97 ? 6.314 -6.107 1.308 1.00 34.81 97 GLY A N 1
ATOM 730 C CA . GLY A 1 97 ? 5.538 -6.797 0.276 1.00 33.15 97 GLY A CA 1
ATOM 731 C C . GLY A 1 97 ? 6.041 -8.204 0.169 1.00 30.76 97 GLY A C 1
ATOM 732 O O . GLY A 1 97 ? 6.962 -8.591 0.862 1.00 31.68 97 GLY A O 1
ATOM 733 N N . PRO A 1 98 ? 5.461 -9.020 -0.734 1.00 29.12 98 PRO A N 1
ATOM 734 C CA . PRO A 1 98 ? 5.854 -10.406 -0.950 1.00 25.94 98 PRO A CA 1
ATOM 735 C C . PRO A 1 98 ? 7.278 -10.516 -1.453 1.00 21.65 98 PRO A C 1
ATOM 736 O O . PRO A 1 98 ? 7.892 -11.567 -1.329 1.00 26.29 98 PRO A O 1
ATOM 740 N N . VAL A 1 99 ? 7.837 -9.425 -1.996 1.00 18.38 99 VAL A N 1
ATOM 741 C CA . VAL A 1 99 ? 9.241 -9.431 -2.439 1.00 13.80 99 VAL A CA 1
ATOM 742 C C . VAL A 1 99 ? 9.856 -8.150 -1.904 1.00 11.28 99 VAL A C 1
ATOM 743 O O . VAL A 1 99 ? 9.285 -7.046 -2.073 1.00 11.20 99 VAL A O 1
ATOM 747 N N . ALA A 1 100 ? 11.003 -8.288 -1.262 1.00 11.05 100 ALA A N 1
ATOM 748 C CA . ALA A 1 100 ? 11.721 -7.152 -0.669 1.00 10.73 100 ALA A CA 1
ATOM 749 C C . ALA A 1 100 ? 12.293 -6.250 -1.737 1.00 10.21 100 ALA A C 1
ATOM 750 O O . ALA A 1 100 ? 12.673 -6.707 -2.834 1.00 12.02 100 ALA A O 1
ATOM 752 N N . LYS A 1 101 ? 12.402 -4.976 -1.408 1.00 11.00 101 LYS A N 1
ATOM 753 C CA . LYS A 1 101 ? 12.899 -3.978 -2.377 1.00 12.89 101 LYS A CA 1
ATOM 754 C C . LYS A 1 101 ? 13.951 -3.128 -1.734 1.00 14.30 101 LYS A C 1
ATOM 755 O O . LYS A 1 101 ? 13.782 -2.681 -0.575 1.00 16.04 101 LYS A O 1
ATOM 761 N N . VAL A 1 102 ? 15.055 -2.865 -2.440 1.00 10.18 102 VAL A N 1
ATOM 762 C CA . VAL A 1 102 ? 16.074 -2.022 -1.852 1.00 9.11 102 VAL A CA 1
ATOM 763 C C . VAL A 1 102 ? 16.205 -0.776 -2.704 1.00 10.09 102 VAL A C 1
ATOM 764 O O . VAL A 1 102 ? 16.318 -0.895 -3.927 1.00 10.75 102 VAL A O 1
ATOM 768 N N . THR A 1 103 ? 16.130 0.390 -2.040 1.00 9.62 103 THR A N 1
ATOM 769 C CA . THR A 1 103 ? 16.331 1.622 -2.802 1.00 10.12 103 THR A CA 1
ATOM 770 C C . THR A 1 103 ? 17.715 2.133 -2.446 1.00 12.18 103 THR A C 1
ATOM 771 O O . THR A 1 103 ? 18.087 2.190 -1.271 1.00 12.99 103 THR A O 1
ATOM 775 N N . ALA A 1 104 ? 18.535 2.436 -3.470 1.00 11.12 104 ALA A N 1
ATOM 776 C CA . ALA A 1 104 ? 19.875 2.929 -3.193 1.00 10.01 104 ALA A CA 1
ATOM 777 C C . ALA A 1 104 ? 20.292 4.060 -4.168 1.00 10.28 104 ALA A C 1
ATOM 778 O O . ALA A 1 104 ? 19.971 4.028 -5.370 1.00 11.08 104 ALA A O 1
ATOM 780 N N . GLN A 1 105 ? 20.976 5.062 -3.606 1.00 9.51 105 GLN A N 1
ATOM 781 C CA . GLN A 1 105 ? 21.547 6.129 -4.440 1.00 10.32 105 GLN A CA 1
ATOM 782 C C . GLN A 1 105 ? 22.642 5.441 -5.292 1.00 9.65 105 GLN A C 1
ATOM 783 O O . GLN A 1 105 ? 23.318 4.485 -4.852 1.00 10.47 105 GLN A O 1
ATOM 789 N N . ALA A 1 106 ? 22.855 5.991 -6.487 1.00 8.67 106 ALA A N 1
ATOM 790 C CA . ALA A 1 106 ? 23.689 5.335 -7.505 1.00 8.63 106 ALA A CA 1
ATOM 791 C C . ALA A 1 106 ? 25.187 5.340 -7.290 1.00 8.35 106 ALA A C 1
ATOM 792 O O . ALA A 1 106 ? 25.908 4.651 -8.062 1.00 8.25 106 ALA A O 1
ATOM 794 N N . GLY A 1 107 ? 25.671 6.088 -6.291 1.00 8.88 107 GLY A N 1
ATOM 795 C CA . GLY A 1 107 ? 27.104 6.072 -6.026 1.00 9.29 107 GLY A CA 1
ATOM 796 C C . GLY A 1 107 ? 27.506 5.005 -4.976 1.00 9.28 107 GLY A C 1
ATOM 797 O O . GLY A 1 107 ? 28.717 4.840 -4.689 1.00 9.25 107 GLY A O 1
ATOM 798 N N . ILE A 1 108 ? 26.524 4.284 -4.427 1.00 9.13 108 ILE A N 1
ATOM 799 C CA . ILE A 1 108 ? 26.885 3.228 -3.451 1.00 8.52 108 ILE A CA 1
ATOM 800 C C . ILE A 1 108 ? 27.723 2.115 -4.129 1.00 8.87 108 ILE A C 1
ATOM 801 O O . ILE A 1 108 ? 27.554 1.847 -5.316 1.00 8.68 108 ILE A O 1
ATOM 806 N N . THR A 1 109 ? 28.622 1.459 -3.402 1.00 8.73 109 THR A N 1
ATOM 807 C CA . THR A 1 109 ? 29.389 0.367 -4.011 1.00 8.39 109 THR A CA 1
ATOM 808 C C . THR A 1 109 ? 28.624 -0.913 -3.926 1.00 8.33 109 THR A C 1
ATOM 809 O O . THR A 1 109 ? 27.734 -1.061 -3.067 1.00 9.14 109 THR A O 1
ATOM 813 N N . MET A 1 110 ? 28.968 -1.840 -4.813 1.00 7.21 110 MET A N 1
ATOM 814 C CA . MET A 1 110 ? 28.295 -3.141 -4.788 1.00 5.68 110 MET A CA 1
ATOM 815 C C . MET A 1 110 ? 28.637 -3.807 -3.436 1.00 7.20 110 MET A C 1
ATOM 816 O O . MET A 1 110 ? 27.709 -4.455 -2.878 1.00 9.17 110 MET A O 1
ATOM 821 N N . GLU A 1 111 ? 29.870 -3.677 -2.926 1.00 7.72 111 GLU A N 1
ATOM 822 C CA . GLU A 1 111 ? 30.105 -4.292 -1.615 1.00 10.19 111 GLU A CA 1
ATOM 823 C C . GLU A 1 111 ? 29.198 -3.693 -0.551 1.00 11.12 111 GLU A C 1
ATOM 824 O O . GLU A 1 111 ? 28.565 -4.434 0.217 1.00 8.36 111 GLU A O 1
ATOM 830 N N . ALA A 1 112 ? 28.992 -2.379 -0.578 1.00 9.88 112 ALA A N 1
ATOM 831 C CA . ALA A 1 112 ? 28.130 -1.809 0.479 1.00 10.09 112 ALA A CA 1
ATOM 832 C C . ALA A 1 112 ? 26.701 -2.214 0.292 1.00 9.47 112 ALA A C 1
ATOM 833 O O . ALA A 1 112 ? 25.988 -2.460 1.291 1.00 10.26 112 ALA A O 1
ATOM 835 N N . LEU A 1 113 ? 26.292 -2.285 -0.964 1.00 8.49 113 LEU A N 1
ATOM 836 C CA . LEU A 1 113 ? 24.915 -2.667 -1.220 1.00 9.30 113 LEU A CA 1
ATOM 837 C C . LEU A 1 113 ? 24.653 -4.100 -0.760 1.00 7.79 113 LEU A C 1
ATOM 838 O O . LEU A 1 113 ? 23.624 -4.393 -0.121 1.00 9.2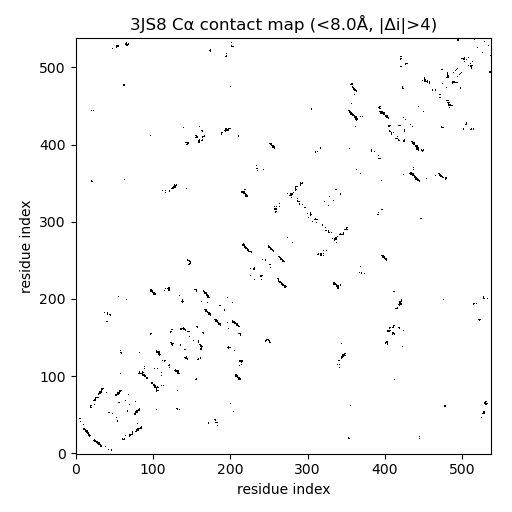9 113 LEU A O 1
ATOM 843 N N . LEU A 1 114 ? 25.528 -5.011 -1.143 1.00 8.46 114 LEU A N 1
ATOM 844 C CA . LEU A 1 114 ? 25.270 -6.410 -0.783 1.00 7.95 114 LEU A CA 1
ATOM 845 C C . LEU A 1 114 ? 25.436 -6.651 0.707 1.00 8.69 114 LEU A C 1
ATOM 846 O O . LEU A 1 114 ? 24.814 -7.585 1.265 1.00 9.10 114 LEU A O 1
ATOM 851 N N . THR A 1 115 ? 26.246 -5.837 1.350 1.00 9.22 115 THR A N 1
ATOM 852 C CA . THR A 1 115 ? 26.432 -6.009 2.816 1.00 10.09 115 THR A CA 1
ATOM 853 C C . THR A 1 115 ? 25.148 -5.529 3.514 1.00 10.50 115 THR A C 1
ATOM 854 O O . THR A 1 115 ? 24.662 -6.210 4.469 1.00 11.57 115 THR A O 1
ATOM 858 N N . GLY A 1 116 ? 24.585 -4.400 3.029 1.00 10.13 116 GLY A N 1
ATOM 859 C CA . GLY A 1 116 ? 23.321 -3.864 3.571 1.00 11.03 116 GLY A CA 1
ATOM 860 C C . GLY A 1 116 ? 22.220 -4.905 3.375 1.00 9.72 116 GLY A C 1
ATOM 861 O O . GLY A 1 116 ? 21.371 -5.149 4.301 1.00 12.90 116 GLY A O 1
ATOM 862 N N . LEU A 1 117 ? 22.174 -5.521 2.199 1.00 9.16 117 LEU A N 1
ATOM 863 C CA . LEU A 1 117 ? 21.172 -6.527 1.994 1.00 8.71 117 LEU A CA 1
ATOM 864 C C . LEU A 1 117 ? 21.383 -7.713 2.954 1.00 9.90 117 LEU A C 1
ATOM 865 O O . LEU A 1 117 ? 20.429 -8.184 3.520 1.00 9.95 117 LEU A O 1
ATOM 870 N N . GLU A 1 118 ? 22.627 -8.168 3.147 1.00 9.09 118 GLU A N 1
ATOM 871 C CA . GLU A 1 118 ? 22.874 -9.324 4.024 1.00 9.11 118 GLU A CA 1
ATOM 872 C C . GLU A 1 118 ? 22.365 -9.045 5.452 1.00 10.32 118 GLU A C 1
ATOM 873 O O . GLU A 1 118 ? 21.744 -9.920 6.077 1.00 10.71 118 GLU A O 1
ATOM 879 N N . LYS A 1 119 ? 22.562 -7.816 5.902 1.00 10.12 119 LYS A N 1
ATOM 880 C CA . LYS A 1 119 ? 22.145 -7.478 7.284 1.00 12.39 119 LYS A CA 1
ATOM 881 C C . LYS A 1 119 ? 20.611 -7.552 7.439 1.00 13.78 119 LYS A C 1
ATOM 882 O O . LYS A 1 119 ? 20.090 -7.625 8.579 1.00 17.57 119 LYS A O 1
ATOM 888 N N . ALA A 1 120 ? 19.882 -7.468 6.336 1.00 10.73 120 ALA A N 1
ATOM 889 C CA . ALA A 1 120 ? 18.414 -7.536 6.323 1.00 12.27 120 ALA A CA 1
ATOM 890 C C . ALA A 1 120 ? 17.922 -8.931 5.938 1.00 11.75 120 ALA A C 1
ATOM 891 O O . ALA A 1 120 ? 16.717 -9.152 5.735 1.00 12.70 120 ALA A O 1
ATOM 893 N N . GLY A 1 121 ? 18.858 -9.883 5.806 1.00 10.16 121 GLY A N 1
ATOM 894 C CA . GLY A 1 121 ? 18.498 -11.260 5.434 1.00 10.37 121 GLY A CA 1
ATOM 895 C C . GLY A 1 121 ? 18.241 -11.485 3.963 1.00 9.75 121 GLY A C 1
ATOM 896 O O . GLY A 1 121 ? 17.555 -12.454 3.548 1.00 10.42 121 GLY A O 1
ATOM 897 N N . LEU A 1 122 ? 18.856 -10.615 3.144 1.00 8.78 122 LEU A N 1
ATOM 898 C CA . LEU A 1 122 ? 18.592 -10.608 1.670 1.00 9.29 122 LEU A CA 1
ATOM 899 C C . LEU A 1 122 ? 19.853 -10.727 0.844 1.00 10.11 122 LEU A C 1
ATOM 900 O O . LEU A 1 122 ? 20.933 -10.449 1.363 1.00 9.49 122 LEU A O 1
ATOM 905 N N . GLY A 1 123 ? 19.716 -11.148 -0.423 1.00 9.33 123 GLY A N 1
ATOM 906 C CA . GLY A 1 123 ? 20.927 -11.251 -1.262 1.00 10.45 123 GLY A CA 1
ATOM 907 C C . GLY A 1 123 ? 20.488 -11.404 -2.707 1.00 10.77 123 GLY A C 1
ATOM 908 O O . GLY A 1 123 ? 19.286 -11.477 -3.023 1.00 12.46 123 GLY A O 1
ATOM 909 N N . VAL A 1 124 ? 21.458 -11.498 -3.607 1.00 8.88 124 VAL A N 1
ATOM 910 C CA . VAL A 1 124 ? 21.131 -11.596 -5.026 1.00 8.24 124 VAL A CA 1
ATOM 911 C C . VAL A 1 124 ? 21.762 -12.921 -5.525 1.00 10.21 124 VAL A C 1
ATOM 912 O O . VAL A 1 124 ? 22.634 -13.525 -4.848 1.00 10.33 124 VAL A O 1
ATOM 916 N N . THR A 1 125 ? 21.280 -13.430 -6.668 1.00 7.59 125 THR A N 1
ATOM 917 C CA . THR A 1 125 ? 21.843 -14.633 -7.301 1.00 7.98 125 THR A CA 1
ATOM 918 C C . THR A 1 125 ? 23.237 -14.475 -7.795 1.00 9.40 125 THR A C 1
ATOM 919 O O . THR A 1 125 ? 24.071 -15.399 -7.691 1.00 12.85 125 THR A O 1
ATOM 923 N N . ALA A 1 126 ? 23.508 -13.369 -8.439 1.00 8.38 126 ALA A N 1
ATOM 924 C CA . ALA A 1 126 ? 24.813 -13.142 -9.064 1.00 9.28 126 ALA A CA 1
ATOM 925 C C . ALA A 1 126 ? 25.129 -11.699 -9.160 1.00 8.85 126 ALA A C 1
ATOM 926 O O . ALA A 1 126 ? 24.245 -10.843 -9.126 1.00 9.65 126 ALA A O 1
ATOM 928 N N . ALA A 1 127 ? 26.425 -11.371 -9.290 1.00 7.99 127 ALA A N 1
ATOM 929 C CA . ALA A 1 127 ? 26.850 -9.947 -9.382 1.00 8.01 127 ALA A CA 1
ATOM 930 C C . ALA A 1 127 ? 28.277 -9.981 -9.914 1.00 7.55 127 ALA A C 1
ATOM 931 O O . ALA A 1 127 ? 28.933 -11.034 -9.886 1.00 9.83 127 ALA A O 1
ATOM 933 N N . PRO A 1 128 ? 28.811 -8.802 -10.338 1.00 8.54 128 PRO A N 1
ATOM 934 C CA . PRO A 1 128 ? 30.191 -8.778 -10.802 1.00 8.56 128 PRO A CA 1
ATOM 935 C C . PRO A 1 128 ? 31.113 -9.264 -9.635 1.00 7.36 128 PRO A C 1
ATOM 936 O O . PRO A 1 128 ? 30.781 -9.145 -8.427 1.00 7.43 128 PRO A O 1
ATOM 940 N N . ALA A 1 129 ? 32.280 -9.757 -10.032 1.00 9.02 129 ALA A N 1
ATOM 941 C CA . ALA A 1 129 ? 33.253 -10.256 -9.044 1.00 8.65 129 ALA A CA 1
ATOM 942 C C . ALA A 1 129 ? 33.846 -9.172 -8.139 1.00 8.21 129 ALA A C 1
ATOM 943 O O . ALA A 1 129 ? 34.183 -9.460 -6.995 1.00 7.53 129 ALA A O 1
ATOM 945 N N . PRO A 1 130 ? 34.003 -7.923 -8.628 1.00 8.52 130 PRO A N 1
ATOM 946 C CA . PRO A 1 130 ? 34.551 -6.879 -7.723 1.00 7.94 130 PRO A CA 1
ATOM 947 C C . PRO A 1 130 ? 33.480 -6.226 -6.849 1.00 7.59 130 PRO A C 1
ATOM 948 O O . PRO A 1 130 ? 32.339 -6.075 -7.306 1.00 9.50 130 PRO A O 1
ATOM 952 N N . GLY A 1 131 ? 33.835 -5.813 -5.639 1.00 8.19 131 GLY A N 1
ATOM 953 C CA . GLY A 1 131 ? 32.892 -5.047 -4.844 1.00 8.03 131 GLY A CA 1
ATOM 954 C C . GLY A 1 131 ? 33.061 -3.551 -5.018 1.00 8.25 131 GLY A C 1
ATOM 955 O O . GLY A 1 131 ? 32.147 -2.790 -4.635 1.00 8.16 131 GLY A O 1
ATOM 956 N N . ASP A 1 132 ? 34.197 -3.115 -5.604 1.00 9.57 132 ASP A N 1
ATOM 957 C CA . ASP A 1 132 ? 34.522 -1.699 -5.701 1.00 8.13 132 ASP A CA 1
ATOM 958 C C . ASP A 1 132 ? 34.040 -1.061 -7.030 1.00 8.13 132 ASP A C 1
ATOM 959 O O . ASP A 1 132 ? 34.827 -0.509 -7.798 1.00 10.55 132 ASP A O 1
ATOM 964 N N . LEU A 1 133 ? 32.740 -1.200 -7.254 1.00 8.83 133 LEU A N 1
ATOM 965 C CA . LEU A 1 133 ? 32.074 -0.687 -8.457 1.00 5.95 133 LEU A CA 1
ATOM 966 C C . LEU A 1 133 ? 30.806 0.049 -7.952 1.00 9.02 133 LEU A C 1
ATOM 967 O O . LEU A 1 133 ? 30.148 -0.422 -6.976 1.00 8.52 133 LEU A O 1
ATOM 972 N N . THR A 1 134 ? 30.456 1.152 -8.599 1.00 7.08 134 THR A N 1
ATOM 973 C CA . THR A 1 134 ? 29.211 1.782 -8.168 1.00 7.29 134 THR A CA 1
ATOM 974 C C . THR A 1 134 ? 27.984 1.063 -8.759 1.00 6.79 134 THR A C 1
ATOM 975 O O . THR A 1 134 ? 28.049 0.482 -9.830 1.00 8.27 134 THR A O 1
ATOM 979 N N . LEU A 1 135 ? 26.843 1.104 -8.051 1.00 6.32 135 LEU A N 1
ATOM 980 C CA . LEU A 1 135 ? 25.632 0.561 -8.596 1.00 6.62 135 LEU A CA 1
ATOM 981 C C . LEU A 1 135 ? 25.294 1.218 -9.929 1.00 7.19 135 LEU A C 1
ATOM 982 O O . LEU A 1 135 ? 24.890 0.542 -10.894 1.00 7.25 135 LEU A O 1
ATOM 987 N N . GLY A 1 136 ? 25.506 2.534 -10.038 1.00 8.03 136 GLY A N 1
ATOM 988 C CA . GLY A 1 136 ? 25.207 3.230 -11.311 1.00 6.77 136 GLY A CA 1
ATOM 989 C C . GLY A 1 136 ? 26.088 2.715 -12.482 1.00 8.46 136 GLY A C 1
ATOM 990 O O . GLY A 1 136 ? 25.586 2.551 -13.583 1.00 9.47 136 GLY A O 1
ATOM 991 N N . GLY A 1 137 ? 27.389 2.500 -12.226 1.00 6.85 137 GLY A N 1
ATOM 992 C CA . GLY A 1 137 ? 28.238 1.950 -13.273 1.00 7.44 137 GLY A CA 1
ATOM 993 C C . GLY A 1 137 ? 27.829 0.536 -13.686 1.00 7.67 137 GLY A C 1
ATOM 994 O O . GLY A 1 137 ? 27.858 0.185 -14.861 1.00 7.80 137 GLY A O 1
ATOM 995 N N . VAL A 1 138 ? 27.492 -0.304 -12.699 1.00 6.34 138 VAL A N 1
ATOM 996 C CA . VAL A 1 138 ? 27.086 -1.689 -12.958 1.00 6.60 138 VAL A CA 1
ATOM 997 C C . VAL A 1 138 ? 25.776 -1.675 -13.741 1.00 6.38 138 VAL A C 1
ATOM 998 O O . VAL A 1 138 ? 25.659 -2.405 -14.741 1.00 8.58 138 VAL A O 1
ATOM 1002 N N . LEU A 1 139 ? 24.814 -0.844 -13.355 1.00 7.40 139 LEU A N 1
ATOM 1003 C CA . LEU A 1 139 ? 23.562 -0.825 -14.142 1.00 7.62 139 LEU A CA 1
ATOM 1004 C C . LEU A 1 139 ? 23.776 -0.283 -15.529 1.00 7.63 139 LEU A C 1
ATOM 1005 O O . LEU A 1 139 ? 23.119 -0.744 -16.484 1.00 8.52 139 LEU A O 1
ATOM 1010 N N . ALA A 1 140 ? 24.668 0.702 -15.687 1.00 6.88 140 ALA A N 1
ATOM 1011 C CA . ALA A 1 140 ? 24.816 1.292 -17.013 1.00 6.38 140 ALA A CA 1
ATOM 1012 C C . ALA A 1 140 ? 25.193 0.299 -18.078 1.00 8.27 140 ALA A C 1
ATOM 1013 O O . ALA A 1 140 ? 24.807 0.468 -19.268 1.00 9.47 140 ALA A O 1
ATOM 1015 N N . ILE A 1 141 ? 25.989 -0.698 -17.687 1.00 7.36 141 ILE A N 1
ATOM 1016 C CA . ILE A 1 141 ? 26.460 -1.664 -18.679 1.00 8.74 141 ILE A CA 1
ATOM 1017 C C . ILE A 1 141 ? 26.034 -3.132 -18.486 1.00 7.49 141 ILE A C 1
ATOM 1018 O O . ILE A 1 141 ? 26.692 -4.087 -18.951 1.00 8.04 141 ILE A O 1
ATOM 1023 N N . ASN A 1 142 ? 24.907 -3.291 -17.806 1.00 7.23 142 ASN A N 1
ATOM 1024 C CA . ASN A 1 142 ? 24.339 -4.614 -17.526 1.00 6.59 142 ASN A CA 1
ATOM 1025 C C . ASN A 1 142 ? 25.335 -5.534 -16.858 1.00 7.14 142 ASN A C 1
ATOM 1026 O O . ASN A 1 142 ? 25.491 -6.698 -17.245 1.00 8.72 142 ASN A O 1
ATOM 1031 N N . GLY A 1 143 ? 25.960 -4.999 -15.794 1.00 7.73 143 GLY A N 1
ATOM 1032 C CA . GLY A 1 143 ? 26.984 -5.799 -15.060 1.00 7.82 143 GLY A CA 1
ATOM 1033 C C . GLY A 1 143 ? 26.404 -7.102 -14.571 1.00 8.35 143 GLY A C 1
ATOM 1034 O O . GLY A 1 143 ? 25.270 -7.156 -14.146 1.00 8.57 143 GLY A O 1
ATOM 1035 N N . HIS A 1 144 ? 27.238 -8.170 -14.577 1.00 7.53 144 HIS A N 1
ATOM 1036 C CA . HIS A 1 144 ? 26.737 -9.510 -14.262 1.00 7.48 144 HIS A CA 1
ATOM 1037 C C . HIS A 1 144 ? 27.806 -10.370 -13.628 1.00 7.31 144 HIS A C 1
ATOM 1038 O O . HIS A 1 144 ? 28.961 -9.971 -13.585 1.00 8.16 144 HIS A O 1
ATOM 1045 N N . GLY A 1 145 ? 27.357 -11.507 -13.117 1.00 8.53 145 GLY A N 1
ATOM 1046 C CA . GLY A 1 145 ? 28.274 -12.516 -12.560 1.00 9.15 145 GLY A CA 1
ATOM 1047 C C . GLY A 1 145 ? 28.080 -13.752 -13.405 1.00 6.17 145 GLY A C 1
ATOM 1048 O O . GLY A 1 145 ? 28.128 -13.723 -14.634 1.00 8.27 145 GLY A O 1
ATOM 1049 N N . THR A 1 146 ? 27.880 -14.892 -12.741 1.00 6.49 146 THR A N 1
ATOM 1050 C CA . THR A 1 146 ? 27.675 -16.155 -13.437 1.00 8.08 146 THR A CA 1
ATOM 1051 C C . THR A 1 146 ? 26.672 -16.987 -12.670 1.00 7.11 146 THR A C 1
ATOM 1052 O O . THR A 1 146 ? 26.832 -17.212 -11.458 1.00 7.30 146 THR A O 1
ATOM 1056 N N . ALA A 1 147 ? 25.606 -17.396 -13.366 1.00 8.77 147 ALA A N 1
ATOM 1057 C CA . ALA A 1 147 ? 24.562 -18.275 -12.769 1.00 5.92 147 ALA A CA 1
ATOM 1058 C C . ALA A 1 147 ? 23.431 -18.539 -13.728 1.00 7.75 147 ALA A C 1
ATOM 1059 O O . ALA A 1 147 ? 22.894 -17.622 -14.350 1.00 7.49 147 ALA A O 1
ATOM 1061 N N . ILE A 1 148 ? 23.061 -19.813 -13.783 1.00 8.56 148 ILE A N 1
ATOM 1062 C CA . ILE A 1 148 ? 21.836 -20.254 -14.469 1.00 9.24 148 ILE A CA 1
ATOM 1063 C C . ILE A 1 148 ? 21.287 -21.273 -13.461 1.00 10.62 148 ILE A C 1
ATOM 1064 O O . ILE A 1 148 ? 21.986 -21.725 -12.530 1.00 9.91 148 ILE A O 1
ATOM 1069 N N . PRO A 1 149 ? 20.040 -21.728 -13.662 1.00 11.06 149 PRO A N 1
ATOM 1070 C CA . PRO A 1 149 ? 19.555 -22.696 -12.660 1.00 11.75 149 PRO A CA 1
ATOM 1071 C C . PRO A 1 149 ? 20.184 -24.081 -12.786 1.00 11.61 149 PRO A C 1
ATOM 1072 O O . PRO A 1 149 ? 20.484 -24.551 -13.899 1.00 13.03 149 PRO A O 1
ATOM 1076 N N . ALA A 1 150 ? 20.470 -24.725 -11.643 1.00 10.49 150 ALA A N 1
ATOM 1077 C CA . ALA A 1 150 ? 20.984 -26.100 -11.699 1.00 9.73 150 ALA A CA 1
ATOM 1078 C C . ALA A 1 150 ? 19.760 -26.922 -12.129 1.00 10.17 150 ALA A C 1
ATOM 1079 O O . ALA A 1 150 ? 18.629 -26.427 -12.078 1.00 13.10 150 ALA A O 1
ATOM 1081 N N . LYS A 1 151 ? 20.006 -28.155 -12.565 1.00 11.68 151 LYS A N 1
ATOM 1082 C CA . LYS A 1 151 ? 18.860 -29.009 -12.899 1.00 13.92 151 LYS A CA 1
ATOM 1083 C C . LYS A 1 151 ? 18.040 -29.188 -11.607 1.00 15.44 151 LYS A C 1
ATOM 1084 O O . LYS A 1 151 ? 18.561 -29.414 -10.499 1.00 18.17 151 LYS A O 1
ATOM 1090 N N . GLY A 1 152 ? 16.735 -29.006 -11.735 1.00 15.69 152 GLY A N 1
ATOM 1091 C CA . GLY A 1 152 ? 15.844 -29.131 -10.588 1.00 16.01 152 GLY A CA 1
ATOM 1092 C C . GLY A 1 152 ? 15.727 -27.902 -9.692 1.00 17.29 152 GLY A C 1
ATOM 1093 O O . GLY A 1 152 ? 14.933 -27.888 -8.757 1.00 17.42 152 GLY A O 1
ATOM 1094 N N . GLU A 1 153 ? 16.495 -26.851 -9.949 1.00 12.29 153 GLU A N 1
ATOM 1095 C CA . GLU A 1 153 ? 16.436 -25.658 -9.120 1.00 12.37 153 GLU A CA 1
ATOM 1096 C C . GLU A 1 153 ? 15.243 -24.771 -9.503 1.00 12.12 153 GLU A C 1
ATOM 1097 O O . GLU A 1 153 ? 14.981 -24.591 -10.710 1.00 14.95 153 GLU A O 1
ATOM 1103 N N . ARG A 1 154 ? 14.553 -24.218 -8.509 1.00 12.00 154 ARG A N 1
ATOM 1104 C CA . ARG A 1 154 ? 13.433 -23.282 -8.735 1.00 12.92 154 ARG A CA 1
ATOM 1105 C C . ARG A 1 154 ? 13.947 -21.871 -8.403 1.00 11.55 154 ARG A C 1
ATOM 1106 O O . ARG A 1 154 ? 14.738 -21.706 -7.468 1.00 11.64 154 ARG A O 1
ATOM 1114 N N . ARG A 1 155 ? 13.568 -20.891 -9.223 1.00 10.36 155 ARG A N 1
ATOM 1115 C CA . ARG A 1 155 ? 13.979 -19.521 -8.983 1.00 9.95 155 ARG A CA 1
ATOM 1116 C C . ARG A 1 155 ? 13.252 -18.929 -7.791 1.00 10.88 155 ARG A C 1
ATOM 1117 O O . ARG A 1 155 ? 12.032 -19.138 -7.645 1.00 12.13 155 ARG A O 1
ATOM 1125 N N . LEU A 1 156 ? 13.963 -18.194 -6.934 1.00 9.63 156 LEU A N 1
ATOM 1126 C CA . LEU A 1 156 ? 13.341 -17.557 -5.788 1.00 11.11 156 LEU A CA 1
ATOM 1127 C C . LEU A 1 156 ? 12.621 -16.283 -6.219 1.00 10.62 156 LEU A C 1
ATOM 1128 O O . LEU A 1 156 ? 13.156 -15.553 -7.028 1.00 10.80 156 LEU A O 1
ATOM 1133 N N . ALA A 1 157 ? 11.424 -16.017 -5.688 1.00 10.48 157 ALA A N 1
ATOM 1134 C CA . ALA A 1 157 ? 10.762 -14.768 -6.034 1.00 9.25 157 ALA A CA 1
ATOM 1135 C C . ALA A 1 157 ? 11.715 -13.627 -5.652 1.00 10.41 157 ALA A C 1
ATOM 1136 O O . ALA A 1 157 ? 12.256 -13.612 -4.525 1.00 10.89 157 ALA A O 1
ATOM 1138 N N . GLY A 1 158 ? 11.860 -12.666 -6.570 1.00 9.98 158 GLY A N 1
ATOM 1139 C CA . GLY A 1 158 ? 12.731 -11.551 -6.322 1.00 10.10 158 GLY A CA 1
ATOM 1140 C C . GLY A 1 158 ? 14.200 -11.753 -6.764 1.00 9.57 158 GLY A C 1
ATOM 1141 O O . GLY A 1 158 ? 15.016 -10.810 -6.556 1.00 12.07 158 GLY A O 1
ATOM 1142 N N . ALA A 1 159 ? 14.515 -12.936 -7.249 1.00 9.27 159 ALA A N 1
ATOM 1143 C CA . ALA A 1 159 ? 15.850 -13.203 -7.777 1.00 8.34 159 ALA A CA 1
ATOM 1144 C C . ALA A 1 159 ? 15.764 -13.349 -9.287 1.00 8.19 159 ALA A C 1
ATOM 1145 O O . ALA A 1 159 ? 14.704 -13.607 -9.877 1.00 9.80 159 ALA A O 1
ATOM 1147 N N . SER A 1 160 ? 16.932 -13.182 -9.932 1.00 7.55 160 SER A N 1
ATOM 1148 C CA . SER A 1 160 ? 16.992 -13.387 -11.384 1.00 7.17 160 SER A CA 1
ATOM 1149 C C . SER A 1 160 ? 18.341 -13.965 -11.762 1.00 9.46 160 SER A C 1
ATOM 1150 O O . SER A 1 160 ? 19.339 -13.769 -11.038 1.00 10.26 160 SER A O 1
ATOM 1153 N N . TYR A 1 161 ? 18.381 -14.639 -12.914 1.00 9.51 161 TYR A N 1
ATOM 1154 C CA . TYR A 1 161 ? 19.643 -15.163 -13.450 1.00 6.60 161 TYR A CA 1
ATOM 1155 C C . TYR A 1 161 ? 20.255 -14.188 -14.479 1.00 7.26 161 TYR A C 1
ATOM 1156 O O . TYR A 1 161 ? 21.265 -14.513 -15.125 1.00 8.23 161 TYR A O 1
ATOM 1165 N N . GLY A 1 162 ? 19.649 -13.005 -14.640 1.00 7.11 162 GLY A N 1
ATOM 1166 C CA . GLY A 1 162 ? 20.196 -12.012 -15.567 1.00 6.61 162 GLY A CA 1
ATOM 1167 C C . GLY A 1 162 ? 21.213 -11.076 -14.893 1.00 7.87 162 GLY A C 1
ATOM 1168 O O . GLY A 1 162 ? 21.859 -11.431 -13.897 1.00 10.26 162 GLY A O 1
ATOM 1169 N N . SER A 1 163 ? 21.427 -9.930 -15.536 1.00 7.41 163 SER A N 1
ATOM 1170 C CA . SER A 1 163 ? 22.365 -8.928 -15.036 1.00 6.98 163 SER A CA 1
ATOM 1171 C C . SER A 1 163 ? 21.723 -8.121 -13.911 1.00 7.25 163 SER A C 1
ATOM 1172 O O . SER A 1 163 ? 20.512 -8.203 -13.646 1.00 7.86 163 SER A O 1
ATOM 1175 N N . ILE A 1 164 ? 22.519 -7.282 -13.263 1.00 7.97 164 ILE A N 1
ATOM 1176 C CA . ILE A 1 164 ? 21.957 -6.452 -12.215 1.00 6.99 164 ILE A CA 1
ATOM 1177 C C . ILE A 1 164 ? 20.857 -5.510 -12.765 1.00 8.28 164 ILE A C 1
ATOM 1178 O O . ILE A 1 164 ? 19.927 -5.148 -12.061 1.00 9.09 164 ILE A O 1
ATOM 1183 N N . SER A 1 165 ? 20.977 -5.128 -14.023 1.00 7.27 165 SER A N 1
ATOM 1184 C CA . SER A 1 165 ? 19.931 -4.292 -14.659 1.00 7.27 165 SER A CA 1
ATOM 1185 C C . SER A 1 165 ? 18.573 -4.963 -14.647 1.00 9.00 165 SER A C 1
ATOM 1186 O O . SER A 1 165 ? 17.542 -4.260 -14.590 1.00 8.93 165 SER A O 1
ATOM 1189 N N . ASN A 1 166 ? 18.549 -6.299 -14.717 1.00 7.51 166 ASN A N 1
ATOM 1190 C CA . ASN A 1 166 ? 17.251 -6.974 -14.723 1.00 7.96 166 ASN A CA 1
ATOM 1191 C C . ASN A 1 166 ? 16.555 -6.906 -13.342 1.00 7.07 166 ASN A C 1
ATOM 1192 O O . ASN A 1 166 ? 15.369 -7.245 -13.236 1.00 8.65 166 ASN A O 1
ATOM 1197 N N . LEU A 1 167 ? 17.250 -6.469 -12.291 1.00 6.04 167 LEU A N 1
ATOM 1198 C CA . LEU A 1 167 ? 16.631 -6.462 -10.940 1.00 7.06 167 LEU A CA 1
ATOM 1199 C C . LEU A 1 167 ? 15.884 -5.161 -10.692 1.00 9.10 167 LEU A C 1
ATOM 1200 O O . LEU A 1 167 ? 15.243 -4.958 -9.676 1.00 8.65 167 LEU A O 1
ATOM 1205 N N . VAL A 1 168 ? 16.026 -4.225 -11.641 1.00 8.80 168 VAL A N 1
ATOM 1206 C CA . VAL A 1 168 ? 15.391 -2.917 -11.414 1.00 8.49 168 VAL A CA 1
ATOM 1207 C C . VAL A 1 168 ? 13.851 -2.924 -11.413 1.00 9.46 168 VAL A C 1
ATOM 1208 O O . VAL A 1 168 ? 13.233 -3.459 -12.333 1.00 9.17 168 VAL A O 1
ATOM 1212 N N . LEU A 1 169 ? 13.273 -2.319 -10.371 1.00 9.32 169 LEU A N 1
ATOM 1213 C CA . LEU A 1 169 ? 11.819 -2.146 -10.288 1.00 10.07 169 LEU A CA 1
ATOM 1214 C C . LEU A 1 169 ? 11.466 -0.680 -10.551 1.00 9.61 169 LEU A C 1
ATOM 1215 O O . LEU A 1 169 ? 10.327 -0.411 -10.992 1.00 10.51 169 LEU A O 1
ATOM 1220 N N . SER A 1 170 ? 12.407 0.238 -10.300 1.00 11.48 170 SER A N 1
ATOM 1221 C CA . SER A 1 170 ? 12.166 1.677 -10.501 1.00 11.83 170 SER A CA 1
ATOM 1222 C C . SER A 1 170 ? 13.500 2.394 -10.593 1.00 10.97 170 SER A C 1
ATOM 1223 O O . SER A 1 170 ? 14.492 1.913 -10.024 1.00 10.86 170 SER A O 1
ATOM 1226 N N . LEU A 1 171 ? 13.577 3.480 -11.371 1.00 11.97 171 LEU A N 1
ATOM 1227 C CA . LEU A 1 171 ? 14.817 4.236 -11.256 1.00 11.49 171 LEU A CA 1
ATOM 1228 C C . LEU A 1 171 ? 14.552 5.725 -11.483 1.00 11.26 171 LEU A C 1
ATOM 1229 O O . LEU A 1 171 ? 13.493 6.083 -12.038 1.00 12.91 171 LEU A O 1
ATOM 1234 N N . THR A 1 172 ? 15.448 6.576 -10.995 1.00 9.18 172 THR A N 1
ATOM 1235 C CA . THR A 1 172 ? 15.236 8.045 -11.186 1.00 9.16 172 THR A CA 1
ATOM 1236 C C . THR A 1 172 ? 16.420 8.533 -11.989 1.00 8.33 172 THR A C 1
ATOM 1237 O O . THR A 1 172 ? 17.557 8.346 -11.582 1.00 10.07 172 THR A O 1
ATOM 1241 N N . ALA A 1 173 ? 16.142 9.127 -13.139 1.00 10.24 173 ALA A N 1
ATOM 1242 C CA . ALA A 1 173 ? 17.183 9.586 -14.127 1.00 9.77 173 ALA A CA 1
ATOM 1243 C C . ALA A 1 173 ? 17.050 11.109 -14.305 1.00 10.07 173 ALA A C 1
ATOM 1244 O O . ALA A 1 173 ? 16.048 11.725 -13.926 1.00 11.75 173 ALA A O 1
ATOM 1246 N N . VAL A 1 174 ? 18.111 11.705 -14.857 1.00 10.74 174 VAL A N 1
ATOM 1247 C CA . VAL A 1 174 ? 18.138 13.142 -15.174 1.00 10.68 174 VAL A CA 1
ATOM 1248 C C . VAL A 1 174 ? 17.684 13.199 -16.663 1.00 11.42 174 VAL A C 1
ATOM 1249 O O . VAL A 1 174 ? 18.390 12.774 -17.576 1.00 11.31 174 VAL A O 1
ATOM 1253 N N . VAL A 1 175 ? 16.493 13.737 -16.858 1.00 9.84 175 VAL A N 1
ATOM 1254 C CA . VAL A 1 175 ? 15.871 13.716 -18.191 1.00 9.66 175 VAL A CA 1
ATOM 1255 C C . VAL A 1 175 ? 15.347 15.091 -18.552 1.00 10.59 175 VAL A C 1
ATOM 1256 O O . VAL A 1 175 ? 14.791 15.761 -17.706 1.00 10.14 175 VAL A O 1
ATOM 1260 N N . TYR A 1 176 ? 15.462 15.467 -19.815 1.00 11.13 176 TYR A N 1
ATOM 1261 C CA . TYR A 1 176 ? 14.956 16.772 -20.252 1.00 11.05 176 TYR A CA 1
ATOM 1262 C C . TYR A 1 176 ? 13.423 16.833 -20.153 1.00 11.44 176 TYR A C 1
ATOM 1263 O O . TYR A 1 176 ? 12.728 15.951 -20.683 1.00 13.90 176 TYR A O 1
ATOM 1272 N N . ASP A 1 177 ? 12.933 17.923 -19.526 1.00 12.92 177 ASP A N 1
ATOM 1273 C CA . ASP A 1 177 ? 11.480 18.124 -19.423 1.00 14.07 177 ASP A CA 1
ATOM 1274 C C . ASP A 1 177 ? 11.146 19.205 -20.516 1.00 16.27 177 ASP A C 1
ATOM 1275 O O . ASP A 1 177 ? 11.497 20.382 -20.356 1.00 19.27 177 ASP A O 1
ATOM 1280 N N . LYS A 1 178 ? 10.560 18.772 -21.626 1.00 17.52 178 LYS A N 1
ATOM 1281 C CA . LYS A 1 178 ? 10.245 19.678 -22.741 1.00 20.10 178 LYS A CA 1
ATOM 1282 C C . LYS A 1 178 ? 9.355 20.825 -22.324 1.00 22.11 178 LYS A C 1
ATOM 1283 O O . LYS A 1 178 ? 9.469 21.907 -22.888 1.00 24.76 178 LYS A O 1
ATOM 1289 N N . ALA A 1 179 ? 8.495 20.639 -21.315 1.00 21.62 179 ALA A N 1
ATOM 1290 C CA . ALA A 1 179 ? 7.595 21.722 -20.963 1.00 24.20 179 ALA A CA 1
ATOM 1291 C C . ALA A 1 179 ? 8.315 22.865 -20.282 1.00 24.57 179 ALA A C 1
ATOM 1292 O O . ALA A 1 179 ? 7.991 24.060 -20.515 1.00 27.47 179 ALA A O 1
ATOM 1294 N N . SER A 1 180 ? 9.315 22.543 -19.463 1.00 22.60 180 SER A N 1
ATOM 1295 C CA . SER A 1 180 ? 10.061 23.576 -18.747 1.00 21.33 180 SER A CA 1
ATOM 1296 C C . SER A 1 180 ? 11.375 24.002 -19.414 1.00 21.01 180 SER A C 1
ATOM 1297 O O . SER A 1 180 ? 12.010 24.924 -18.928 1.00 24.22 180 SER A O 1
ATOM 1300 N N . GLY A 1 181 ? 11.799 23.300 -20.477 1.00 19.40 181 GLY A N 1
ATOM 1301 C CA . GLY A 1 181 ? 13.045 23.633 -21.137 1.00 18.71 181 GLY A CA 1
ATOM 1302 C C . GLY A 1 181 ? 14.256 23.331 -20.258 1.00 17.85 181 GLY A C 1
ATOM 1303 O O . GLY A 1 181 ? 15.309 23.929 -20.477 1.00 20.25 181 GLY A O 1
ATOM 1304 N N . ALA A 1 182 ? 14.155 22.396 -19.303 1.00 15.14 182 ALA A N 1
ATOM 1305 C CA . ALA A 1 182 ? 15.307 22.138 -18.425 1.00 13.97 182 ALA A CA 1
ATOM 1306 C C . ALA A 1 182 ? 15.366 20.661 -18.068 1.00 13.63 182 ALA A C 1
ATOM 1307 O O . ALA A 1 182 ? 14.355 19.961 -18.192 1.00 12.31 182 ALA A O 1
ATOM 1309 N N . TYR A 1 183 ? 16.559 20.216 -17.673 1.00 12.22 183 TYR A N 1
ATOM 1310 C CA . TYR A 1 183 ? 16.702 18.827 -17.222 1.00 11.14 183 TYR A CA 1
ATOM 1311 C C . TYR A 1 183 ? 16.098 18.790 -15.825 1.00 12.46 183 TYR A C 1
ATOM 1312 O O . TYR A 1 183 ? 16.169 19.804 -15.071 1.00 13.22 183 TYR A O 1
ATOM 1321 N N . ALA A 1 184 ? 15.533 17.618 -15.473 1.00 10.40 184 ALA A N 1
ATOM 1322 C CA . ALA A 1 184 ? 14.900 17.460 -14.166 1.00 11.14 184 ALA A CA 1
ATOM 1323 C C . ALA A 1 184 ? 14.963 15.983 -13.790 1.00 11.36 184 ALA A C 1
ATOM 1324 O O . ALA A 1 184 ? 15.183 15.093 -14.627 1.00 12.71 184 ALA A O 1
ATOM 1326 N N . LEU A 1 185 ? 14.731 15.732 -12.517 1.00 12.24 185 LEU A N 1
ATOM 1327 C CA . LEU A 1 185 ? 14.632 14.331 -12.084 1.00 11.32 185 LEU A CA 1
ATOM 1328 C C . LEU A 1 185 ? 13.331 13.703 -12.593 1.00 12.08 185 LEU A C 1
ATOM 1329 O O . LEU A 1 185 ? 12.253 14.339 -12.566 1.00 14.03 185 LEU A O 1
ATOM 1334 N N . ARG A 1 186 ? 13.401 12.458 -13.080 1.00 10.75 186 ARG A N 1
ATOM 1335 C CA . ARG A 1 186 ? 12.226 11.771 -13.509 1.00 11.26 186 ARG A CA 1
ATOM 1336 C C . ARG A 1 186 ? 12.318 10.328 -13.074 1.00 11.88 186 ARG A C 1
ATOM 1337 O O . ARG A 1 186 ? 13.288 9.637 -13.403 1.00 11.54 186 ARG A O 1
ATOM 1345 N N . LYS A 1 187 ? 11.243 9.848 -12.451 1.00 11.96 187 LYS A N 1
ATOM 1346 C CA . LYS A 1 187 ? 11.187 8.479 -11.939 1.00 11.88 187 LYS A CA 1
ATOM 1347 C C . LYS A 1 187 ? 10.423 7.620 -12.920 1.00 12.09 187 LYS A C 1
ATOM 1348 O O . LYS A 1 187 ? 9.359 8.022 -13.498 1.00 12.59 187 LYS A O 1
ATOM 1354 N N . PHE A 1 188 ? 10.940 6.424 -13.168 1.00 10.18 188 PHE A N 1
ATOM 1355 C CA . PHE A 1 188 ? 10.265 5.509 -14.094 1.00 11.40 188 PHE A CA 1
ATOM 1356 C C . PHE A 1 188 ? 10.050 4.151 -13.435 1.00 12.38 188 PHE A C 1
ATOM 1357 O O . PHE A 1 188 ? 10.963 3.668 -12.748 1.00 10.91 188 PHE A O 1
ATOM 1365 N N . ALA A 1 189 ? 8.884 3.545 -13.653 1.00 10.62 189 ALA A N 1
ATOM 1366 C CA . ALA A 1 189 ? 8.568 2.193 -13.143 1.00 12.20 189 ALA A CA 1
ATOM 1367 C C . ALA A 1 189 ? 9.045 1.149 -14.173 1.00 11.41 189 ALA A C 1
ATOM 1368 O O . ALA A 1 189 ? 9.088 1.407 -15.363 1.00 9.58 189 ALA A O 1
ATOM 1370 N N . ARG A 1 190 ? 9.356 -0.072 -13.719 1.00 10.39 190 ARG A N 1
ATOM 1371 C CA . ARG A 1 190 ? 9.904 -1.075 -14.639 1.00 9.14 190 ARG A CA 1
ATOM 1372 C C . ARG A 1 190 ? 8.932 -1.587 -15.700 1.00 8.94 190 ARG A C 1
ATOM 1373 O O . ARG A 1 190 ? 9.333 -2.199 -16.685 1.00 9.36 190 ARG A O 1
ATOM 1381 N N . ASN A 1 191 ? 7.631 -1.333 -15.453 1.00 11.71 191 ASN A N 1
ATOM 1382 C CA . ASN A 1 191 ? 6.617 -1.712 -16.429 1.00 10.85 191 ASN A CA 1
ATOM 1383 C C . ASN A 1 191 ? 6.213 -0.534 -17.327 1.00 12.90 191 ASN A C 1
ATOM 1384 O O . ASN A 1 191 ? 5.224 -0.648 -18.068 1.00 15.22 191 ASN A O 1
ATOM 1389 N N . ASP A 1 192 ? 6.997 0.557 -17.291 1.00 11.13 192 ASP A N 1
ATOM 1390 C CA . ASP A 1 192 ? 6.778 1.724 -18.204 1.00 11.42 192 ASP A CA 1
ATOM 1391 C C . ASP A 1 192 ? 7.760 1.500 -19.386 1.00 12.91 192 ASP A C 1
ATOM 1392 O O . ASP A 1 192 ? 8.964 1.492 -19.165 1.00 12.13 192 ASP A O 1
ATOM 1397 N N . PRO A 1 193 ? 7.297 1.320 -20.621 1.00 13.44 193 PRO A N 1
ATOM 1398 C CA . PRO A 1 193 ? 8.223 1.106 -21.740 1.00 13.57 193 PRO A CA 1
ATOM 1399 C C . PRO A 1 193 ? 9.258 2.203 -21.863 1.00 12.33 193 PRO A C 1
ATOM 1400 O O . PRO A 1 193 ? 10.322 1.960 -22.446 1.00 13.83 193 PRO A O 1
ATOM 1404 N N . GLN A 1 194 ? 8.957 3.387 -21.329 1.00 12.04 194 GLN A N 1
ATOM 1405 C CA . GLN A 1 194 ? 9.926 4.465 -21.467 1.00 12.66 194 GLN A CA 1
ATOM 1406 C C . GLN A 1 194 ? 11.207 4.216 -20.648 1.00 11.81 194 GLN A C 1
ATOM 1407 O O . GLN A 1 194 ? 12.209 4.866 -20.871 1.00 11.93 194 GLN A O 1
ATOM 1413 N N . ILE A 1 195 ? 11.130 3.312 -19.673 1.00 10.28 195 ILE A N 1
ATOM 1414 C CA . ILE A 1 195 ? 12.337 3.013 -18.902 1.00 9.12 195 ILE A CA 1
ATOM 1415 C C . ILE A 1 195 ? 13.316 2.169 -19.691 1.00 10.94 195 ILE A C 1
ATOM 1416 O O . ILE A 1 195 ? 14.500 2.057 -19.302 1.00 11.27 195 ILE A O 1
ATOM 1421 N N . ALA A 1 196 ? 12.855 1.498 -20.738 1.00 9.91 196 ALA A N 1
ATOM 1422 C CA . ALA A 1 196 ? 13.767 0.518 -21.388 1.00 10.11 196 ALA A CA 1
ATOM 1423 C C . ALA A 1 196 ? 15.190 0.932 -21.756 1.00 10.25 196 ALA A C 1
ATOM 1424 O O . ALA A 1 196 ? 16.135 0.184 -21.471 1.00 10.55 196 ALA A O 1
ATOM 1426 N N . PRO A 1 197 ? 15.383 2.130 -22.305 1.00 9.94 197 PRO A N 1
ATOM 1427 C CA . PRO A 1 197 ? 16.752 2.516 -22.671 1.00 11.83 197 PRO A CA 1
ATOM 1428 C C . PRO A 1 197 ? 17.574 2.858 -21.425 1.00 11.81 197 PRO A C 1
ATOM 1429 O O . PRO A 1 197 ? 18.792 2.816 -21.480 1.00 12.16 197 PRO A O 1
ATOM 1433 N N . LEU A 1 198 ? 16.921 3.184 -20.301 1.00 9.12 198 LEU A N 1
ATOM 1434 C CA . LEU A 1 198 ? 17.629 3.588 -19.088 1.00 8.85 198 LEU A CA 1
ATOM 1435 C C . LEU A 1 198 ? 18.090 2.418 -18.195 1.00 8.01 198 LEU A C 1
ATOM 1436 O O . LEU A 1 198 ? 18.967 2.627 -17.327 1.00 9.55 198 LEU A O 1
ATOM 1441 N N . LEU A 1 199 ? 17.549 1.220 -18.439 1.00 8.21 199 LEU A N 1
ATOM 1442 C CA . LEU A 1 199 ? 17.912 0.030 -17.609 1.00 7.66 199 LEU A CA 1
ATOM 1443 C C . LEU A 1 199 ? 19.402 -0.310 -17.784 1.00 7.10 199 LEU A C 1
ATOM 1444 O O . LEU A 1 199 ? 20.074 -0.732 -16.779 1.00 9.46 199 LEU A O 1
ATOM 1449 N N . ALA A 1 200 ? 19.912 -0.086 -19.016 1.00 8.68 200 ALA A N 1
ATOM 1450 C CA . ALA A 1 200 ? 21.352 -0.214 -19.330 1.00 8.11 200 ALA A CA 1
ATOM 1451 C C . ALA A 1 200 ? 21.570 0.780 -20.473 1.00 7.48 200 ALA A C 1
ATOM 1452 O O . ALA A 1 200 ? 21.446 0.436 -21.668 1.00 9.20 200 ALA A O 1
ATOM 1454 N N . HIS A 1 201 ? 21.904 1.998 -20.071 1.00 7.62 201 HIS A N 1
ATOM 1455 C CA . HIS A 1 201 ? 21.995 3.082 -21.075 1.00 8.33 201 HIS A CA 1
ATOM 1456 C C . HIS A 1 201 ? 23.381 3.316 -21.632 1.00 9.11 201 HIS A C 1
ATOM 1457 O O . HIS A 1 201 ? 23.545 4.243 -22.434 1.00 8.83 201 HIS A O 1
ATOM 1464 N N . VAL A 1 202 ? 24.363 2.500 -21.245 1.00 7.81 202 VAL A N 1
ATOM 1465 C CA . VAL A 1 202 ? 25.716 2.569 -21.809 1.00 7.76 202 VAL A CA 1
ATOM 1466 C C . VAL A 1 202 ? 26.381 3.874 -21.633 1.00 7.90 202 VAL A C 1
ATOM 1467 O O . VAL A 1 202 ? 27.326 4.173 -22.361 1.00 9.44 202 VAL A O 1
ATOM 1471 N N . GLY A 1 203 ? 25.928 4.661 -20.657 1.00 8.83 203 GLY A N 1
ATOM 1472 C CA . GLY A 1 203 ? 26.542 5.966 -20.439 1.00 8.75 203 GLY A CA 1
ATOM 1473 C C . GLY A 1 203 ? 25.755 7.118 -21.018 1.00 9.68 203 GLY A C 1
ATOM 1474 O O . GLY A 1 203 ? 26.214 8.274 -20.889 1.00 10.24 203 GLY A O 1
ATOM 1475 N N . ARG A 1 204 ? 24.638 6.815 -21.694 1.00 10.00 204 ARG A N 1
ATOM 1476 C CA . ARG A 1 204 ? 23.817 7.882 -22.316 1.00 9.88 204 ARG A CA 1
ATOM 1477 C C . ARG A 1 204 ? 22.839 8.541 -21.361 1.00 10.97 204 ARG A C 1
ATOM 1478 O O . ARG A 1 204 ? 22.001 9.311 -21.808 1.00 10.49 204 ARG A O 1
ATOM 1486 N N . SER A 1 205 ? 22.913 8.239 -20.067 1.00 11.43 205 SER A N 1
ATOM 1487 C CA . SER A 1 205 ? 22.003 8.932 -19.134 1.00 10.52 205 SER A CA 1
ATOM 1488 C C . SER A 1 205 ? 22.729 9.115 -17.766 1.00 12.63 205 SER A C 1
ATOM 1489 O O . SER A 1 205 ? 23.944 8.824 -17.623 1.00 11.76 205 SER A O 1
ATOM 1492 N N . LEU A 1 206 ? 22.042 9.644 -16.778 1.00 10.65 206 LEU A N 1
ATOM 1493 C CA . LEU A 1 206 ? 22.597 9.843 -15.464 1.00 10.49 206 LEU A CA 1
ATOM 1494 C C . LEU A 1 206 ? 21.491 9.376 -14.509 1.00 11.41 206 LEU A C 1
ATOM 1495 O O . LEU A 1 206 ? 20.392 9.955 -14.475 1.00 11.07 206 LEU A O 1
ATOM 1500 N N . ILE A 1 207 ? 21.806 8.316 -13.743 1.00 9.54 207 ILE A N 1
ATOM 1501 C CA . ILE A 1 207 ? 20.836 7.742 -12.783 1.00 9.92 207 ILE A CA 1
ATOM 1502 C C . ILE A 1 207 ? 21.255 8.153 -11.403 1.00 9.60 207 ILE A C 1
ATOM 1503 O O . ILE A 1 207 ? 22.442 8.030 -11.011 1.00 9.22 207 ILE A O 1
ATOM 1508 N N . VAL A 1 208 ? 20.316 8.732 -10.640 1.00 9.80 208 VAL A N 1
ATOM 1509 C CA . VAL A 1 208 ? 20.691 9.133 -9.276 1.00 10.20 208 VAL A CA 1
ATOM 1510 C C . VAL A 1 208 ? 20.269 8.131 -8.221 1.00 11.24 208 VAL A C 1
ATOM 1511 O O . VAL A 1 208 ? 20.840 8.140 -7.140 1.00 9.55 208 VAL A O 1
ATOM 1515 N N . GLU A 1 209 ? 19.314 7.266 -8.552 1.00 10.99 209 GLU A N 1
ATOM 1516 C CA . GLU A 1 209 ? 18.835 6.320 -7.504 1.00 9.95 209 GLU A CA 1
ATOM 1517 C C . GLU A 1 209 ? 18.076 5.206 -8.264 1.00 10.28 209 GLU A C 1
ATOM 1518 O O . GLU A 1 209 ? 17.561 5.419 -9.336 1.00 10.75 209 GLU A O 1
ATOM 1524 N N . ALA A 1 210 ? 18.102 4.001 -7.706 1.00 10.16 210 ALA A N 1
ATOM 1525 C CA . ALA A 1 210 ? 17.355 2.889 -8.273 1.00 9.51 210 ALA A CA 1
ATOM 1526 C C . ALA A 1 210 ? 16.781 2.023 -7.148 1.00 10.34 210 ALA A C 1
ATOM 1527 O O . ALA A 1 210 ? 17.317 2.013 -6.052 1.00 11.41 210 ALA A O 1
ATOM 1529 N N . THR A 1 211 ? 15.686 1.360 -7.451 1.00 9.58 211 THR A N 1
ATOM 1530 C CA . THR A 1 211 ? 15.058 0.423 -6.499 1.00 10.15 211 THR A CA 1
ATOM 1531 C C . THR A 1 211 ? 15.165 -0.925 -7.179 1.00 9.48 211 THR A C 1
ATOM 1532 O O . THR A 1 211 ? 14.716 -1.092 -8.314 1.00 9.48 211 THR A O 1
ATOM 1536 N N . LEU A 1 212 ? 15.787 -1.882 -6.488 1.00 10.03 212 LEU A N 1
ATOM 1537 C CA . LEU A 1 212 ? 15.938 -3.232 -7.005 1.00 10.42 212 LEU A CA 1
ATOM 1538 C C . LEU A 1 212 ? 15.204 -4.295 -6.170 1.00 7.08 212 LEU A C 1
ATOM 1539 O O . LEU A 1 212 ? 15.062 -4.132 -4.968 1.00 9.26 212 LEU A O 1
ATOM 1544 N N . GLN A 1 213 ? 14.804 -5.383 -6.816 1.00 9.33 213 GLN A N 1
ATOM 1545 C CA . GLN A 1 213 ? 14.224 -6.510 -6.049 1.00 8.01 213 GLN A CA 1
ATOM 1546 C C . GLN A 1 213 ? 15.412 -7.272 -5.417 1.00 9.32 213 GLN A C 1
ATOM 1547 O O . GLN A 1 213 ? 16.502 -7.385 -5.973 1.00 9.86 213 GLN A O 1
ATOM 1553 N N . ALA A 1 214 ? 15.114 -7.852 -4.270 1.00 8.39 214 ALA A N 1
ATOM 1554 C CA . ALA A 1 214 ? 16.130 -8.667 -3.559 1.00 9.40 214 ALA A CA 1
ATOM 1555 C C . ALA A 1 214 ? 15.381 -9.840 -2.988 1.00 11.29 214 ALA A C 1
ATOM 1556 O O . ALA A 1 214 ? 14.248 -9.718 -2.503 1.00 16.43 214 ALA A O 1
ATOM 1558 N N . ALA A 1 215 ? 16.036 -10.982 -3.010 1.00 10.47 215 ALA A N 1
ATOM 1559 C CA . ALA A 1 215 ? 15.451 -12.225 -2.518 1.00 10.52 215 ALA A CA 1
ATOM 1560 C C . ALA A 1 215 ? 16.050 -12.639 -1.199 1.00 11.24 215 ALA A C 1
ATOM 1561 O O . ALA A 1 215 ? 17.041 -12.107 -0.762 1.00 10.39 215 ALA A O 1
ATOM 1563 N N . PRO A 1 216 ? 15.463 -13.643 -0.519 1.00 9.84 216 PRO A N 1
ATOM 1564 C CA . PRO A 1 216 ? 16.060 -14.075 0.753 1.00 10.43 216 PRO A CA 1
ATOM 1565 C C . PRO A 1 216 ? 17.485 -14.539 0.475 1.00 7.85 216 PRO A C 1
ATOM 1566 O O . PRO A 1 216 ? 17.758 -15.146 -0.578 1.00 10.21 216 PRO A O 1
ATOM 1570 N N . ASN A 1 217 ? 18.393 -14.206 1.384 1.00 8.16 217 ASN A N 1
ATOM 1571 C CA . ASN A 1 217 ? 19.829 -14.513 1.152 1.00 7.14 217 ASN A CA 1
ATOM 1572 C C . ASN A 1 217 ? 20.079 -16.014 1.226 1.00 9.29 217 ASN A C 1
ATOM 1573 O O . ASN A 1 217 ? 19.475 -16.740 2.070 1.00 10.60 217 ASN A O 1
ATOM 1578 N N . GLN A 1 218 ? 20.993 -16.467 0.382 1.00 8.19 218 GLN A N 1
ATOM 1579 C CA . GLN A 1 218 ? 21.372 -17.887 0.320 1.00 8.60 218 GLN A CA 1
ATOM 1580 C C . GLN A 1 218 ? 22.740 -18.127 0.929 1.00 7.65 218 GLN A C 1
ATOM 1581 O O . GLN A 1 218 ? 23.616 -17.232 0.933 1.00 9.32 218 GLN A O 1
ATOM 1587 N N . ARG A 1 219 ? 22.888 -19.340 1.450 1.00 8.79 219 ARG A N 1
ATOM 1588 C CA . ARG A 1 219 ? 24.236 -19.801 1.828 1.00 9.76 219 ARG A CA 1
ATOM 1589 C C . ARG A 1 219 ? 24.826 -20.476 0.572 1.00 8.39 219 ARG A C 1
ATOM 1590 O O . ARG A 1 219 ? 24.165 -21.288 -0.074 1.00 9.37 219 ARG A O 1
ATOM 1598 N N . LEU A 1 220 ? 26.091 -20.149 0.234 1.00 7.97 220 LEU A N 1
ATOM 1599 C CA . LEU A 1 220 ? 26.743 -20.759 -0.905 1.00 8.29 220 LEU A CA 1
ATOM 1600 C C . LEU A 1 220 ? 28.001 -21.451 -0.478 1.00 9.78 220 LEU A C 1
ATOM 1601 O O . LEU A 1 220 ? 28.697 -20.980 0.419 1.00 10.96 220 LEU A O 1
ATOM 1606 N N . ARG A 1 221 ? 28.285 -22.548 -1.180 1.00 9.41 221 ARG A N 1
ATOM 1607 C CA . ARG A 1 221 ? 29.588 -23.204 -1.082 1.00 8.15 221 ARG A CA 1
ATOM 1608 C C . ARG A 1 221 ? 30.339 -22.751 -2.351 1.00 10.14 221 ARG A C 1
ATOM 1609 O O . ARG A 1 221 ? 29.708 -22.565 -3.453 1.00 10.40 221 ARG A O 1
ATOM 1617 N N . CYS A 1 222 ? 31.668 -22.509 -2.297 1.00 7.50 222 CYS A N 1
ATOM 1618 C CA . CYS A 1 222 ? 32.367 -22.162 -3.561 1.00 7.65 222 CYS A CA 1
ATOM 1619 C C . CYS A 1 222 ? 33.598 -23.096 -3.581 1.00 8.51 222 CYS A C 1
ATOM 1620 O O . CYS A 1 222 ? 34.517 -22.943 -2.773 1.00 9.22 222 CYS A O 1
ATOM 1623 N N . GLN A 1 223 ? 33.564 -24.041 -4.502 1.00 8.42 223 GLN A N 1
ATOM 1624 C CA . GLN A 1 223 ? 34.635 -25.002 -4.667 1.00 9.21 223 GLN A CA 1
ATOM 1625 C C . GLN A 1 223 ? 35.495 -24.680 -5.855 1.00 9.93 223 GLN A C 1
ATOM 1626 O O . GLN A 1 223 ? 35.014 -24.429 -6.960 1.00 9.23 223 GLN A O 1
ATOM 1632 N N . SER A 1 224 ? 36.807 -24.699 -5.626 1.00 9.06 224 SER A N 1
ATOM 1633 C CA . SER A 1 224 ? 37.749 -24.527 -6.730 1.00 8.05 224 SER A CA 1
ATOM 1634 C C . SER A 1 224 ? 38.474 -25.829 -7.055 1.00 11.20 224 SER A C 1
ATOM 1635 O O . SER A 1 224 ? 38.875 -26.603 -6.126 1.00 10.73 224 SER A O 1
ATOM 1638 N N . TRP A 1 225 ? 38.639 -26.057 -8.346 1.00 9.82 225 TRP A N 1
ATOM 1639 C CA . TRP A 1 225 ? 39.313 -27.252 -8.872 1.00 12.01 225 TRP A CA 1
ATOM 1640 C C . TRP A 1 225 ? 40.404 -26.840 -9.858 1.00 11.84 225 TRP A C 1
ATOM 1641 O O . TRP A 1 225 ? 40.218 -25.929 -10.672 1.00 11.49 225 TRP A O 1
ATOM 1652 N N . PHE A 1 226 ? 41.540 -27.532 -9.837 1.00 11.80 226 PHE A N 1
ATOM 1653 C CA . PHE A 1 226 ? 42.642 -27.242 -10.772 1.00 11.33 226 PHE A CA 1
ATOM 1654 C C . PHE A 1 226 ? 43.167 -28.573 -11.279 1.00 11.83 226 PHE A C 1
ATOM 1655 O O . PHE A 1 226 ? 44.290 -28.647 -11.803 1.00 13.46 226 PHE A O 1
ATOM 1663 N N . ASN A 1 227 ? 42.361 -29.620 -11.140 1.00 11.09 227 ASN A N 1
ATOM 1664 C CA . ASN A 1 227 ? 42.824 -30.948 -11.562 1.00 12.96 227 ASN A CA 1
ATOM 1665 C C . ASN A 1 227 ? 42.096 -31.486 -12.798 1.00 15.48 227 ASN A C 1
ATOM 1666 O O . ASN A 1 227 ? 42.110 -32.697 -13.093 1.00 15.86 227 ASN A O 1
ATOM 1671 N N . ILE A 1 228 ? 41.485 -30.581 -13.566 1.00 12.21 228 ILE A N 1
ATOM 1672 C CA . ILE A 1 228 ? 40.737 -31.006 -14.770 1.00 11.96 228 ILE A CA 1
ATOM 1673 C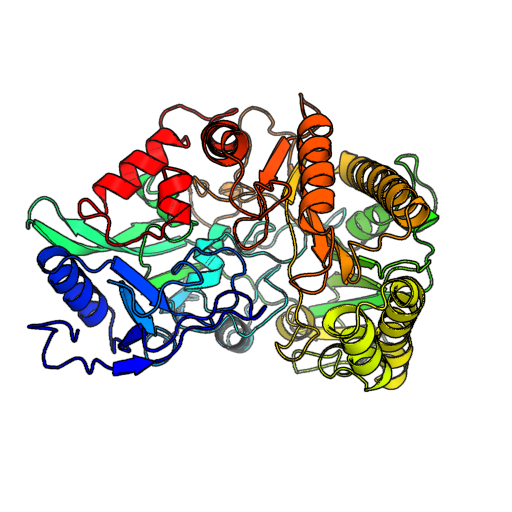 C . ILE A 1 228 ? 41.391 -30.427 -16.019 1.00 11.90 228 ILE A C 1
ATOM 1674 O O . ILE A 1 228 ? 41.441 -29.223 -16.198 1.00 12.10 228 ILE A O 1
ATOM 1679 N N . PRO A 1 229 ? 41.902 -31.273 -16.907 1.00 12.61 229 PRO A N 1
ATOM 1680 C CA . PRO A 1 229 ? 42.547 -30.764 -18.132 1.00 13.00 229 PRO A CA 1
ATOM 1681 C C . PRO A 1 229 ? 41.524 -30.002 -19.009 1.00 11.60 229 PRO A C 1
ATOM 1682 O O . PRO A 1 229 ? 40.356 -30.365 -19.077 1.00 12.16 229 PRO A O 1
ATOM 1686 N N . TYR A 1 230 ? 41.990 -28.945 -19.677 1.00 12.12 230 TYR A N 1
ATOM 1687 C CA . TYR A 1 230 ? 41.079 -28.164 -20.528 1.00 12.53 230 TYR A CA 1
ATOM 1688 C C . TYR A 1 230 ? 40.446 -29.008 -21.628 1.00 12.88 230 TYR A C 1
ATOM 1689 O O . TYR A 1 230 ? 39.300 -28.728 -22.043 1.00 13.79 230 TYR A O 1
ATOM 1698 N N . GLY A 1 231 ? 41.160 -30.030 -22.114 1.00 14.42 231 GLY A N 1
ATOM 1699 C CA . GLY A 1 231 ? 40.570 -30.867 -23.154 1.00 12.75 231 GLY A CA 1
ATOM 1700 C C . GLY A 1 231 ? 39.327 -31.630 -22.698 1.00 16.31 231 GLY A C 1
ATOM 1701 O O . GLY A 1 231 ? 38.499 -32.038 -23.495 1.00 16.95 231 GLY A O 1
ATOM 1702 N N . GLU A 1 232 ? 39.222 -31.881 -21.386 1.00 13.21 232 GLU A N 1
ATOM 1703 C CA . GLU A 1 232 ? 38.082 -32.548 -20.796 1.00 12.71 232 GLU A CA 1
ATOM 1704 C C . GLU A 1 232 ? 37.021 -31.493 -20.446 1.00 12.62 232 GLU A C 1
ATOM 1705 O O . GLU A 1 232 ? 35.836 -31.661 -20.770 1.00 12.72 232 GLU A O 1
ATOM 1711 N N . MET A 1 233 ? 37.454 -30.439 -19.743 1.00 10.25 233 MET A N 1
ATOM 1712 C CA . MET A 1 233 ? 36.516 -29.384 -19.323 1.00 10.12 233 MET A CA 1
ATOM 1713 C C . MET A 1 233 ? 35.824 -28.779 -20.533 1.00 12.10 233 MET A C 1
ATOM 1714 O O . MET A 1 233 ? 34.613 -28.459 -20.436 1.00 11.23 233 MET A O 1
ATOM 1719 N N . PHE A 1 234 ? 36.585 -28.580 -21.624 1.00 11.20 234 PHE A N 1
ATOM 1720 C CA . PHE A 1 234 ? 36.030 -27.942 -22.775 1.00 10.95 234 PHE A CA 1
ATOM 1721 C C . PHE A 1 234 ? 35.886 -28.904 -23.960 1.00 13.38 234 PHE A C 1
ATOM 1722 O O . PHE A 1 234 ? 36.047 -28.499 -25.131 1.00 14.83 234 PHE A O 1
ATOM 1730 N N . ALA A 1 235 ? 35.562 -30.146 -23.627 1.00 12.28 235 ALA A N 1
ATOM 1731 C CA . ALA A 1 235 ? 35.389 -31.181 -24.655 1.00 14.10 235 ALA A CA 1
ATOM 1732 C C . ALA A 1 235 ? 34.154 -30.894 -25.511 1.00 17.93 235 ALA A C 1
ATOM 1733 O O . ALA A 1 235 ? 33.268 -30.120 -25.171 1.00 15.62 235 ALA A O 1
ATOM 1735 N N . ALA A 1 236 ? 34.093 -31.571 -26.650 1.00 18.79 236 ALA A N 1
ATOM 1736 C CA . ALA A 1 236 ? 32.937 -31.380 -27.520 1.00 19.38 236 ALA A CA 1
ATOM 1737 C C . ALA A 1 236 ? 31.643 -31.857 -26.874 1.00 22.32 236 ALA A C 1
ATOM 1738 O O . ALA A 1 236 ? 31.601 -32.695 -25.953 1.00 23.86 236 ALA A O 1
ATOM 1740 N N . ALA A 1 237 ? 30.525 -31.278 -27.309 1.00 24.54 237 ALA A N 1
ATOM 1741 C CA . ALA A 1 237 ? 29.279 -31.712 -26.765 1.00 26.06 237 ALA A CA 1
ATOM 1742 C C . ALA A 1 237 ? 29.294 -33.177 -27.192 1.00 29.13 237 ALA A C 1
ATOM 1743 O O . ALA A 1 237 ? 29.743 -33.517 -28.304 1.00 30.33 237 ALA A O 1
ATOM 1745 N N . GLY A 1 238 ? 28.800 -34.051 -26.352 1.00 27.48 238 GLY A N 1
ATOM 1746 C CA . GLY A 1 238 ? 28.893 -35.442 -26.733 1.00 33.23 238 GLY A CA 1
ATOM 1747 C C . GLY A 1 238 ? 29.426 -36.074 -25.494 1.00 35.42 238 GLY A C 1
ATOM 1748 O O . GLY A 1 238 ? 29.670 -37.280 -25.421 1.00 33.96 238 GLY A O 1
ATOM 1749 N N . SER A 1 239 ? 29.646 -35.148 -24.551 1.00 38.88 239 SER A N 1
ATOM 1750 C CA . SER A 1 239 ? 30.024 -35.347 -23.156 1.00 39.21 239 SER A CA 1
ATOM 1751 C C . SER A 1 239 ? 31.039 -36.347 -22.681 1.00 37.58 239 SER A C 1
ATOM 1752 O O . SER A 1 239 ? 31.961 -36.732 -23.374 1.00 41.32 239 SER A O 1
ATOM 1755 N N . GLY A 1 240 ? 30.807 -36.768 -21.450 1.00 34.40 240 GLY A N 1
ATOM 1756 C CA . GLY A 1 240 ? 31.671 -37.694 -20.777 1.00 29.20 240 GLY A CA 1
ATOM 1757 C C . GLY A 1 240 ? 32.589 -36.826 -19.943 1.00 24.73 240 GLY A C 1
ATOM 1758 O O . GLY A 1 240 ? 33.060 -35.797 -20.426 1.00 26.29 240 GLY A O 1
ATOM 1759 N N . GLY A 1 241 ? 32.783 -37.221 -18.694 1.00 21.39 241 GLY A N 1
ATOM 1760 C CA . GLY A 1 241 ? 33.728 -36.520 -17.853 1.00 20.77 241 GLY A CA 1
ATOM 1761 C C . GLY A 1 241 ? 33.301 -35.211 -17.224 1.00 19.25 241 GLY A C 1
ATOM 1762 O O . GLY A 1 241 ? 32.120 -34.841 -17.196 1.00 19.53 241 GLY A O 1
ATO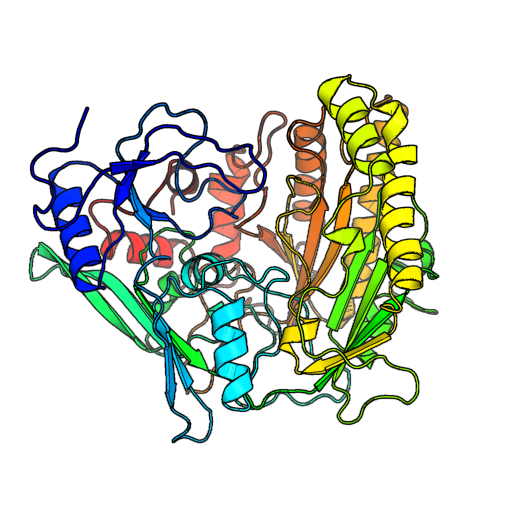M 1763 N N . ARG A 1 242 ? 34.313 -34.501 -16.723 1.00 14.71 242 ARG A N 1
ATOM 1764 C CA . ARG A 1 242 ? 34.087 -33.262 -15.999 1.00 14.44 242 ARG A CA 1
ATOM 1765 C C . ARG A 1 242 ? 33.957 -32.058 -16.926 1.00 14.00 242 ARG A C 1
ATOM 1766 O O . ARG A 1 242 ? 34.786 -31.140 -16.902 1.00 12.96 242 ARG A O 1
ATOM 1774 N N . THR A 1 243 ? 32.933 -32.071 -17.765 1.00 12.87 243 THR A N 1
ATOM 1775 C CA . THR A 1 243 ? 32.768 -30.938 -18.653 1.00 12.19 243 THR A CA 1
ATOM 1776 C C . THR A 1 243 ? 32.235 -29.733 -17.879 1.00 10.51 243 THR A C 1
ATOM 1777 O O . THR A 1 243 ? 31.599 -29.873 -16.846 1.00 11.26 243 THR A O 1
ATOM 1781 N N . PHE A 1 244 ? 32.511 -28.538 -18.415 1.00 10.32 244 PHE A N 1
ATOM 1782 C CA . PHE A 1 244 ? 31.975 -27.309 -17.832 1.00 11.21 244 PHE A CA 1
ATOM 1783 C C . PHE A 1 244 ? 30.452 -27.453 -17.704 1.00 10.39 244 PHE A C 1
ATOM 1784 O O . PHE A 1 244 ? 29.862 -27.146 -16.644 1.00 11.27 244 PHE A O 1
ATOM 1792 N N . ALA A 1 245 ? 29.763 -27.938 -18.759 1.00 11.68 245 ALA A N 1
ATOM 1793 C CA . ALA A 1 245 ? 28.315 -28.097 -18.663 1.00 12.29 245 ALA A CA 1
ATOM 1794 C C . ALA A 1 245 ? 27.839 -29.044 -17.581 1.00 12.22 245 ALA A C 1
ATOM 1795 O O . ALA A 1 245 ? 26.779 -28.824 -17.013 1.00 12.53 245 ALA A O 1
ATOM 1797 N N . SER A 1 246 ? 28.626 -30.059 -17.212 1.00 11.23 246 SER A N 1
ATOM 1798 C CA . SER A 1 246 ? 28.155 -30.958 -16.146 1.00 10.55 246 SER A CA 1
ATOM 1799 C C . SER A 1 246 ? 27.989 -30.205 -14.815 1.00 11.63 246 SER A C 1
ATOM 1800 O O . SER A 1 246 ? 27.131 -30.530 -14.003 1.00 11.53 246 SER A O 1
ATOM 1803 N N . TYR A 1 247 ? 28.854 -29.194 -14.576 1.00 12.56 247 TYR A N 1
ATOM 1804 C CA . TYR A 1 247 ? 28.742 -28.399 -13.361 1.00 11.85 247 TYR A CA 1
ATOM 1805 C C . TYR A 1 247 ? 27.573 -27.400 -13.451 1.00 10.05 247 TYR A C 1
ATOM 1806 O O . TYR A 1 247 ? 27.019 -27.014 -12.415 1.00 11.34 247 TYR A O 1
ATOM 1815 N N . LEU A 1 248 ? 27.264 -26.914 -14.658 1.00 11.13 248 LEU A N 1
ATOM 1816 C CA . LEU A 1 248 ? 26.078 -26.038 -14.782 1.00 10.85 248 LEU A CA 1
ATOM 1817 C C . LEU A 1 248 ? 24.861 -26.883 -14.358 1.00 12.58 248 LEU A C 1
ATOM 1818 O O . LEU A 1 248 ? 23.901 -26.386 -13.761 1.00 13.18 248 LEU A O 1
ATOM 1823 N N . ASP A 1 249 ? 24.873 -28.154 -14.697 1.00 11.61 249 ASP A N 1
ATOM 1824 C CA . ASP A 1 249 ? 23.698 -28.958 -14.311 1.00 11.00 249 ASP A CA 1
ATOM 1825 C C . ASP A 1 249 ? 23.660 -29.245 -12.826 1.00 11.12 249 ASP A C 1
ATOM 1826 O O . ASP A 1 249 ? 22.609 -29.277 -12.183 1.00 12.44 249 ASP A O 1
ATOM 1831 N N . SER A 1 250 ? 24.810 -29.459 -12.222 1.00 11.48 250 SER A N 1
ATOM 1832 C CA . SER A 1 250 ? 24.748 -29.795 -10.817 1.00 11.15 250 SER A CA 1
ATOM 1833 C C . SER A 1 250 ? 24.655 -28.590 -9.905 1.00 11.42 250 SER A C 1
ATOM 1834 O O . SER A 1 250 ? 23.981 -28.675 -8.897 1.00 15.04 250 SER A O 1
ATOM 1837 N N . ALA A 1 251 ? 25.252 -27.466 -10.307 1.00 9.67 251 ALA A N 1
ATOM 1838 C CA . ALA A 1 251 ? 25.320 -26.309 -9.439 1.00 10.28 251 ALA A CA 1
ATOM 1839 C C . ALA A 1 251 ? 24.741 -25.020 -10.055 1.00 6.98 251 ALA A C 1
ATOM 1840 O O . ALA A 1 251 ? 24.292 -24.130 -9.306 1.00 9.12 251 ALA A O 1
ATOM 1842 N N . GLY A 1 252 ? 24.845 -24.920 -11.366 1.00 8.93 252 GLY A N 1
ATOM 1843 C CA . GLY A 1 252 ? 24.328 -23.750 -12.095 1.00 9.10 252 GLY A CA 1
ATOM 1844 C C . GLY A 1 252 ? 25.244 -22.544 -12.168 1.00 10.50 252 GLY A C 1
ATOM 1845 O O . GLY A 1 252 ? 25.077 -21.695 -13.012 1.00 9.42 252 GLY A O 1
ATOM 1846 N N . ARG A 1 253 ? 26.193 -22.457 -11.222 1.00 8.51 253 ARG A N 1
ATOM 1847 C CA . ARG A 1 253 ? 27.066 -21.274 -11.103 1.00 8.56 253 ARG A CA 1
ATOM 1848 C C . ARG A 1 253 ? 28.517 -21.692 -11.294 1.00 8.17 253 ARG A C 1
ATOM 1849 O O . ARG A 1 253 ? 29.132 -22.334 -10.411 1.00 9.99 253 ARG A O 1
ATOM 1857 N N . VAL A 1 254 ? 29.071 -21.342 -12.441 1.00 6.54 254 VAL A N 1
ATOM 1858 C CA . VAL A 1 254 ? 30.400 -21.823 -12.829 1.00 8.37 254 VAL A CA 1
ATOM 1859 C C . VAL A 1 254 ? 31.223 -20.771 -13.548 1.00 7.64 254 VAL A C 1
ATOM 1860 O O . VAL A 1 254 ? 30.690 -20.018 -14.402 1.00 8.44 254 VAL A O 1
ATOM 1864 N N . GLU A 1 255 ? 32.522 -20.733 -13.233 1.00 8.25 255 GLU A N 1
ATOM 1865 C CA . GLU A 1 255 ? 33.459 -19.835 -13.934 1.00 6.08 255 GLU A CA 1
ATOM 1866 C C . GLU A 1 255 ? 34.756 -20.596 -14.168 1.00 7.91 255 GLU A C 1
ATOM 1867 O O . GLU A 1 255 ? 35.235 -21.259 -13.247 1.00 9.80 255 GLU A O 1
ATOM 1873 N N . ALA A 1 256 ? 35.291 -20.499 -15.374 1.00 7.52 256 ALA A N 1
ATOM 1874 C CA . ALA A 1 256 ? 36.621 -21.099 -15.580 1.00 8.05 256 ALA A CA 1
ATOM 1875 C C . ALA A 1 256 ? 37.579 -19.973 -15.918 1.00 11.23 256 ALA A C 1
ATOM 1876 O O . ALA A 1 256 ? 37.214 -19.086 -16.686 1.00 12.47 256 ALA A O 1
ATOM 1878 N N . ILE A 1 257 ? 38.789 -20.029 -15.380 1.00 8.76 257 ILE A N 1
ATOM 1879 C CA . ILE A 1 257 ? 39.824 -19.025 -15.692 1.00 8.94 257 ILE A CA 1
ATOM 1880 C C . ILE A 1 257 ? 40.983 -19.893 -16.154 1.00 9.94 257 ILE A C 1
ATOM 1881 O O . ILE A 1 257 ? 41.503 -20.699 -15.372 1.00 9.95 257 ILE A O 1
ATOM 1886 N N . TRP A 1 258 ? 41.342 -19.785 -17.431 1.00 9.77 258 TRP A N 1
ATOM 1887 C CA . TRP A 1 258 ? 42.319 -20.688 -18.065 1.00 8.41 258 TRP A CA 1
ATOM 1888 C C . TRP A 1 258 ? 43.576 -19.910 -18.467 1.00 8.75 258 TRP A C 1
ATOM 1889 O O . TRP A 1 258 ? 43.575 -19.125 -19.414 1.00 9.77 258 TRP A O 1
ATOM 1900 N N . PHE A 1 259 ? 44.623 -20.092 -17.664 1.00 10.32 259 PHE A N 1
ATOM 1901 C CA . PHE A 1 259 ? 45.874 -19.340 -17.888 1.00 9.03 259 PHE A CA 1
ATOM 1902 C C . PHE A 1 259 ? 46.541 -19.740 -19.196 1.00 9.31 259 PHE A C 1
ATOM 1903 O O . PHE A 1 259 ? 46.508 -20.917 -19.621 1.00 11.21 259 PHE A O 1
ATOM 1911 N N . PRO A 1 260 ? 47.244 -18.776 -19.821 1.00 8.72 260 PRO A N 1
ATOM 1912 C CA . PRO A 1 260 ? 47.855 -19.096 -21.113 1.00 10.11 260 PRO A CA 1
ATOM 1913 C C . PRO A 1 260 ? 48.935 -20.130 -21.056 1.00 9.17 260 PRO A C 1
ATOM 1914 O O . PRO A 1 260 ? 49.691 -20.151 -20.079 1.00 11.80 260 PRO A O 1
ATOM 1918 N N . PHE A 1 261 ? 48.960 -20.992 -22.083 1.00 10.49 261 PHE A N 1
ATOM 1919 C CA . PHE A 1 261 ? 49.956 -22.030 -22.206 1.00 10.75 261 PHE A CA 1
ATOM 1920 C C . PHE A 1 261 ? 49.971 -22.990 -21.024 1.00 13.19 261 PHE A C 1
ATOM 1921 O O . PHE A 1 261 ? 51.060 -23.498 -20.646 1.00 14.82 261 PHE A O 1
ATOM 1929 N N . THR A 1 262 ? 48.787 -23.240 -20.417 1.00 11.45 262 THR A N 1
ATOM 1930 C CA . THR A 1 262 ? 48.682 -24.160 -19.282 1.00 10.71 262 THR A CA 1
ATOM 1931 C C . THR A 1 262 ? 47.630 -25.185 -19.610 1.00 11.94 262 THR A C 1
ATOM 1932 O O . THR A 1 262 ? 46.766 -24.983 -20.482 1.00 12.59 262 THR A O 1
ATOM 1936 N N . SER A 1 263 ? 47.672 -26.289 -18.864 1.00 12.15 263 SER A N 1
ATOM 1937 C CA . SER A 1 263 ? 46.720 -27.392 -19.128 1.00 12.85 263 SER A CA 1
ATOM 1938 C C . SER A 1 263 ? 45.420 -27.386 -18.386 1.00 13.15 263 SER A C 1
ATOM 1939 O O . SER A 1 263 ? 44.417 -27.819 -18.908 1.00 13.46 263 SER A O 1
ATOM 1942 N N . ASN A 1 264 ? 45.457 -26.954 -17.123 1.00 12.29 264 ASN A N 1
ATOM 1943 C CA . ASN A 1 264 ? 44.295 -27.070 -16.259 1.00 12.71 264 ASN A CA 1
ATOM 1944 C C . ASN A 1 264 ? 43.728 -25.732 -15.795 1.00 10.61 264 ASN A C 1
ATOM 1945 O O . ASN A 1 264 ? 44.411 -24.976 -15.080 1.00 12.33 264 ASN A O 1
ATOM 1950 N N . PRO A 1 265 ? 42.510 -25.406 -16.206 1.00 12.06 265 PRO A N 1
ATOM 1951 C CA . PRO A 1 265 ? 41.919 -24.127 -15.776 1.00 10.92 265 PRO A CA 1
ATOM 1952 C C . PRO A 1 265 ? 41.607 -24.111 -14.283 1.00 9.96 265 PRO A C 1
ATOM 1953 O O . PRO A 1 265 ? 41.424 -25.180 -13.642 1.00 12.70 265 PRO A O 1
ATOM 1957 N N . TRP A 1 266 ? 41.493 -22.912 -13.709 1.00 8.42 266 TRP A N 1
ATOM 1958 C CA . TRP A 1 266 ? 41.038 -22.777 -12.337 1.00 8.80 266 TRP A CA 1
ATOM 1959 C C . TRP A 1 266 ? 39.515 -22.775 -12.523 1.00 10.25 266 TRP A C 1
ATOM 1960 O O . TRP A 1 266 ? 38.950 -21.820 -13.119 1.00 11.35 266 TRP A O 1
ATOM 1971 N N . LEU A 1 267 ? 38.809 -23.811 -12.068 1.00 7.81 267 LEU A N 1
ATOM 1972 C CA . LEU A 1 267 ? 37.347 -23.849 -12.150 1.00 10.08 267 LEU A CA 1
ATOM 1973 C C . LEU A 1 267 ? 36.766 -23.473 -10.787 1.00 9.28 267 LEU A C 1
ATOM 1974 O O . LEU A 1 267 ? 37.194 -24.002 -9.751 1.00 9.66 267 LEU A O 1
ATOM 1979 N N . LYS A 1 268 ? 35.750 -22.581 -10.761 1.00 8.95 268 LYS A N 1
ATOM 1980 C CA . LYS A 1 268 ? 35.047 -22.245 -9.514 1.00 8.78 268 LYS A CA 1
ATOM 1981 C C . LYS A 1 268 ? 33.604 -22.688 -9.762 1.00 8.95 268 LYS A C 1
ATOM 1982 O O . LYS A 1 268 ? 33.019 -22.410 -10.835 1.00 9.26 268 LYS A O 1
ATOM 1988 N N . VAL A 1 269 ? 33.055 -23.400 -8.768 1.00 7.78 269 VAL A N 1
ATOM 1989 C CA . VAL A 1 269 ? 31.679 -23.892 -8.846 1.00 9.06 269 VAL A CA 1
ATOM 1990 C C . VAL A 1 269 ? 31.008 -23.436 -7.552 1.00 8.47 269 VAL A C 1
ATOM 1991 O O . VAL A 1 269 ? 31.466 -23.756 -6.432 1.00 9.00 269 VAL A O 1
ATOM 1995 N N . TRP A 1 270 ? 29.920 -22.662 -7.653 1.00 7.31 270 TRP A N 1
ATOM 1996 C CA . TRP A 1 270 ? 29.164 -22.236 -6.461 1.00 8.22 270 TRP A CA 1
ATOM 1997 C C . TRP A 1 270 ? 27.890 -23.072 -6.377 1.00 9.16 270 TRP A C 1
ATOM 1998 O O . TRP A 1 270 ? 27.171 -23.201 -7.404 1.00 8.79 270 TRP A O 1
ATOM 2009 N N . THR A 1 271 ? 27.635 -23.629 -5.202 1.00 8.31 271 THR A N 1
ATOM 2010 C CA . THR A 1 271 ? 26.460 -24.455 -5.021 1.00 8.99 271 THR A CA 1
ATOM 2011 C C . THR A 1 271 ? 25.628 -23.935 -3.836 1.00 9.57 271 THR A C 1
ATOM 2012 O O . THR A 1 271 ? 26.158 -23.672 -2.752 1.00 9.67 271 THR A O 1
ATOM 2016 N N . VAL A 1 272 ? 24.319 -23.753 -4.025 1.00 10.84 272 VAL A N 1
ATOM 2017 C CA . VAL A 1 272 ? 23.434 -23.335 -2.926 1.00 8.79 272 VAL A CA 1
ATOM 2018 C C . VAL A 1 272 ? 23.463 -24.525 -1.932 1.00 10.91 272 VAL A C 1
ATOM 2019 O O . VAL A 1 272 ? 23.031 -25.648 -2.278 1.00 9.65 272 VAL A O 1
ATOM 2023 N N . THR A 1 273 ? 23.901 -24.260 -0.709 1.00 9.44 273 THR A N 1
ATOM 2024 C CA . THR A 1 273 ? 24.201 -25.362 0.262 1.00 9.25 273 THR A CA 1
ATOM 2025 C C . THR A 1 273 ? 23.769 -24.836 1.624 1.00 10.17 273 THR A C 1
ATOM 2026 O O . THR A 1 273 ? 24.507 -24.105 2.298 1.00 9.48 273 THR A O 1
ATOM 2030 N N . PRO A 1 274 ? 22.561 -25.209 2.076 1.00 10.36 274 PRO A N 1
ATOM 2031 C CA . PRO A 1 274 ? 22.037 -24.732 3.351 1.00 10.97 274 PRO A CA 1
ATOM 2032 C C . PRO A 1 274 ? 22.910 -24.897 4.571 1.00 10.75 274 PRO A C 1
ATOM 2033 O O . PRO A 1 274 ? 22.978 -23.975 5.386 1.00 11.50 274 PRO A O 1
ATOM 2037 N N . ASN A 1 275 ? 23.593 -26.054 4.709 1.00 10.28 275 ASN A N 1
ATOM 2038 C CA . ASN A 1 275 ? 24.430 -26.251 5.910 1.00 11.00 275 ASN A CA 1
ATOM 2039 C C . ASN A 1 275 ? 25.877 -26.457 5.428 1.00 9.81 275 ASN A C 1
ATOM 2040 O O . ASN A 1 275 ? 26.117 -27.075 4.377 1.00 11.38 275 ASN A O 1
ATOM 2045 N N . LYS A 1 276 ? 26.811 -25.993 6.245 1.00 9.90 276 LYS A N 1
ATOM 2046 C CA . LYS A 1 276 ? 28.209 -26.147 5.833 1.00 10.57 276 LYS A CA 1
ATOM 2047 C C . LYS A 1 276 ? 28.662 -27.596 5.715 1.00 10.12 276 LYS A C 1
ATOM 2048 O O . LYS A 1 276 ? 28.444 -28.392 6.648 1.00 10.95 276 LYS A O 1
ATOM 2054 N N . PRO A 1 277 ? 29.247 -27.980 4.581 1.00 9.10 277 PRO A N 1
ATOM 2055 C CA . PRO A 1 277 ? 29.757 -29.341 4.425 1.00 9.49 277 PRO A CA 1
ATOM 2056 C C . PRO A 1 277 ? 30.860 -29.547 5.516 1.00 10.88 277 PRO A C 1
ATOM 2057 O O . PRO A 1 277 ? 31.552 -28.600 5.898 1.00 10.06 277 PRO A O 1
ATOM 2061 N N . LEU A 1 278 ? 31.059 -30.786 5.947 1.00 11.60 278 LEU A N 1
ATOM 2062 C CA . LEU A 1 278 ? 32.008 -31.039 7.054 1.00 13.46 278 LEU A CA 1
ATOM 2063 C C . LEU A 1 278 ? 33.417 -30.421 6.946 1.00 12.41 278 LEU A C 1
ATOM 2064 O O . LEU A 1 278 ? 33.968 -30.010 7.959 1.00 14.34 278 LEU A O 1
ATOM 2069 N N . PHE A 1 279 ? 34.022 -30.501 5.778 1.00 11.11 279 PHE A N 1
ATOM 2070 C CA . PHE A 1 279 ? 35.376 -29.966 5.638 1.00 13.40 279 PHE A CA 1
ATOM 2071 C C . PHE A 1 279 ? 35.497 -28.608 4.935 1.00 12.34 279 PHE A C 1
ATOM 2072 O O . PHE A 1 279 ? 36.625 -28.083 4.761 1.00 12.75 279 PHE A O 1
ATOM 2080 N N . SER A 1 280 ? 34.360 -28.018 4.612 1.00 10.36 280 SER A N 1
ATOM 2081 C CA . SER A 1 280 ? 34.417 -26.698 3.974 1.00 9.70 280 SER A CA 1
ATOM 2082 C C . SER A 1 280 ? 34.829 -25.660 5.023 1.00 12.30 280 SER A C 1
ATOM 2083 O O . SER A 1 280 ? 34.526 -25.838 6.230 1.00 12.87 280 SER A O 1
ATOM 2086 N N . ARG A 1 281 ? 35.534 -24.609 4.603 1.00 9.88 281 ARG A N 1
ATOM 2087 C CA . ARG A 1 281 ? 35.909 -23.577 5.520 1.00 10.48 281 ARG A CA 1
ATOM 2088 C C . ARG A 1 281 ? 34.900 -22.438 5.481 1.00 9.88 281 ARG A C 1
ATOM 2089 O O . ARG A 1 281 ? 34.660 -21.837 4.395 1.00 9.82 281 ARG A O 1
ATOM 2097 N N . GLN A 1 282 ? 34.289 -22.139 6.628 1.00 11.09 282 GLN A N 1
ATOM 2098 C CA . GLN A 1 282 ? 33.328 -21.036 6.655 1.00 9.64 282 GLN A CA 1
ATOM 2099 C C . GLN A 1 282 ? 34.080 -19.705 6.559 1.00 11.20 282 GLN A C 1
ATOM 2100 O O . GLN A 1 282 ? 35.092 -19.529 7.264 1.00 12.67 282 GLN A O 1
ATOM 2106 N N . THR A 1 283 ? 33.545 -18.757 5.774 1.00 10.44 283 THR A N 1
ATOM 2107 C CA . THR A 1 283 ? 34.144 -17.452 5.720 1.00 8.59 283 THR A CA 1
ATOM 2108 C C . THR A 1 283 ? 33.012 -16.432 5.930 1.00 9.28 283 THR A C 1
ATOM 2109 O O . THR A 1 283 ? 31.907 -16.643 5.383 1.00 9.65 283 THR A O 1
ATOM 2113 N N . ASP A 1 284 ? 33.298 -15.346 6.683 1.00 10.13 284 ASP A N 1
ATOM 2114 C CA . ASP A 1 284 ? 32.306 -14.305 6.942 1.00 10.46 284 ASP A CA 1
ATOM 2115 C C . ASP A 1 284 ? 32.762 -13.002 6.291 1.00 11.87 284 ASP A C 1
ATOM 2116 O O . ASP A 1 284 ? 32.268 -11.905 6.639 1.00 13.52 284 ASP A O 1
ATOM 2121 N N . LYS A 1 285 ? 33.679 -13.118 5.321 1.00 11.24 285 LYS A N 1
ATOM 2122 C CA . LYS A 1 285 ? 34.116 -11.896 4.596 1.00 11.55 285 LYS A CA 1
ATOM 2123 C C . LYS A 1 285 ? 34.278 -12.202 3.101 1.00 10.39 285 LYS A C 1
ATOM 2124 O O . LYS A 1 285 ? 34.489 -13.365 2.737 1.00 9.08 285 LYS A O 1
ATOM 2130 N N . PRO A 1 286 ? 34.276 -11.161 2.261 1.00 10.17 286 PRO A N 1
ATOM 2131 C CA . PRO A 1 286 ? 34.477 -11.353 0.827 1.00 9.64 286 PRO A CA 1
ATOM 2132 C C . PRO A 1 286 ? 35.997 -11.378 0.512 1.00 10.43 286 PRO A C 1
ATOM 2133 O O . PRO A 1 286 ? 36.834 -11.210 1.412 1.00 10.82 286 PRO A O 1
ATOM 2137 N N . PHE A 1 287 ? 36.325 -11.605 -0.765 1.00 9.74 287 PHE A N 1
ATOM 2138 C CA . PHE A 1 287 ? 37.722 -11.599 -1.247 1.00 9.84 287 PHE A CA 1
ATOM 2139 C C . PHE A 1 287 ? 38.587 -12.626 -0.533 1.00 10.92 287 PHE A C 1
ATOM 2140 O O . PHE A 1 287 ? 39.556 -12.275 0.132 1.00 11.73 287 PHE A O 1
ATOM 2148 N N . ASN A 1 288 ? 38.244 -13.880 -0.748 1.00 9.10 288 ASN A N 1
ATOM 2149 C CA . ASN A 1 288 ? 38.946 -15.010 -0.097 1.00 10.24 288 ASN A CA 1
ATOM 2150 C C . ASN A 1 288 ? 40.098 -15.601 -0.862 1.00 11.06 288 ASN A C 1
ATOM 2151 O O . ASN A 1 288 ? 40.575 -16.709 -0.468 1.00 11.57 288 ASN A O 1
ATOM 2156 N N . TYR A 1 289 ? 40.584 -14.921 -1.921 1.00 9.33 289 TYR A N 1
ATOM 2157 C CA . TYR A 1 289 ? 41.755 -15.441 -2.676 1.00 9.29 289 TYR A CA 1
ATOM 2158 C C . TYR A 1 289 ? 42.854 -14.384 -2.630 1.00 8.92 289 TYR A C 1
ATOM 2159 O O . TYR A 1 289 ? 43.198 -13.772 -3.633 1.00 10.75 289 TYR A O 1
ATOM 2168 N N . PRO A 1 290 ? 43.471 -14.217 -1.438 1.00 11.18 290 PRO A N 1
ATOM 2169 C CA . PRO A 1 290 ? 44.512 -13.179 -1.361 1.00 11.40 290 PRO A CA 1
ATOM 2170 C C . PRO A 1 290 ? 45.727 -13.367 -2.238 1.00 11.61 290 PRO A C 1
ATOM 2171 O O . PRO A 1 290 ? 46.373 -12.405 -2.568 1.00 10.70 290 PRO A O 1
ATOM 2175 N N . PHE A 1 291 ? 46.049 -14.599 -2.602 1.00 11.76 291 PHE A N 1
ATOM 2176 C CA . PHE A 1 291 ? 47.193 -14.817 -3.464 1.00 11.93 291 PHE A CA 1
ATOM 2177 C C . PHE A 1 291 ? 46.931 -14.450 -4.913 1.00 12.97 291 PHE A C 1
ATOM 2178 O O . PHE A 1 291 ? 47.883 -14.295 -5.684 1.00 13.84 291 PHE A O 1
ATOM 2186 N N . SER A 1 292 ? 45.648 -14.276 -5.265 1.00 11.02 292 SER A N 1
ATOM 2187 C CA . SER A 1 292 ? 45.249 -13.764 -6.553 1.00 11.82 292 SER A CA 1
ATOM 2188 C C . SER A 1 292 ? 45.147 -12.234 -6.466 1.00 13.90 292 SER A C 1
ATOM 2189 O O . SER A 1 292 ? 45.512 -11.559 -7.461 1.00 15.05 292 SER A O 1
ATOM 2192 N N . ASP A 1 293 ? 44.738 -11.666 -5.321 1.00 9.83 293 ASP A N 1
ATOM 2193 C CA . ASP A 1 293 ? 44.616 -10.194 -5.139 1.00 12.57 293 ASP A CA 1
ATOM 2194 C C . ASP A 1 293 ? 45.924 -9.497 -4.935 1.00 12.30 293 ASP A C 1
ATOM 2195 O O . ASP A 1 293 ? 46.067 -8.338 -5.301 1.00 13.70 293 ASP A O 1
ATOM 2200 N N . ASN A 1 294 ? 46.920 -10.223 -4.406 1.00 11.14 294 ASN A N 1
ATOM 2201 C CA . ASN A 1 294 ? 48.236 -9.660 -4.085 1.00 12.48 294 ASN A CA 1
ATOM 2202 C C . ASN A 1 294 ? 49.240 -10.499 -4.847 1.00 13.13 294 ASN A C 1
ATOM 2203 O O . ASN A 1 294 ? 49.599 -11.608 -4.443 1.00 13.43 294 ASN A O 1
ATOM 2208 N N . LEU A 1 295 ? 49.682 -9.942 -5.960 1.00 13.09 295 LEU A N 1
ATOM 2209 C CA . LEU A 1 295 ? 50.560 -10.613 -6.889 1.00 17.39 295 LEU A CA 1
ATOM 2210 C C . LEU A 1 295 ? 51.946 -10.901 -6.333 1.00 13.98 295 LEU A C 1
ATOM 2211 O O . LEU A 1 295 ? 52.560 -10.047 -5.747 1.00 14.75 295 LEU A O 1
ATOM 2216 N N . PRO A 1 296 ? 52.454 -12.121 -6.549 1.00 16.23 296 PRO A N 1
ATOM 2217 C CA . PRO A 1 296 ? 53.797 -12.473 -6.044 1.00 13.72 296 PRO A CA 1
ATOM 2218 C C . PRO A 1 296 ? 54.838 -11.890 -7.001 1.00 13.36 296 PRO A C 1
ATOM 2219 O O . PRO A 1 296 ? 54.564 -11.619 -8.192 1.00 13.65 296 PRO A O 1
ATOM 2223 N N . ASP A 1 297 ? 56.036 -11.730 -6.486 1.00 11.45 297 ASP A N 1
ATOM 2224 C CA . ASP A 1 297 ? 57.077 -11.104 -7.278 1.00 13.35 297 ASP A CA 1
ATOM 2225 C C . ASP A 1 297 ? 57.330 -11.870 -8.567 1.00 12.86 297 ASP A C 1
ATOM 2226 O O . ASP A 1 297 ? 57.670 -11.283 -9.596 1.00 13.64 297 ASP A O 1
ATOM 2231 N N . GLU A 1 298 ? 57.254 -13.212 -8.551 1.00 11.91 298 GLU A N 1
ATOM 2232 C CA . GLU A 1 298 ? 57.566 -13.966 -9.801 1.00 12.25 298 GLU A CA 1
ATOM 2233 C C . GLU A 1 298 ? 56.672 -13.482 -10.986 1.00 11.84 298 GLU A C 1
ATOM 2234 O O . GLU A 1 298 ? 57.112 -13.334 -12.125 1.00 12.69 298 GLU A O 1
ATOM 2240 N N . VAL A 1 299 ? 55.394 -13.301 -10.661 1.00 10.11 299 VAL A N 1
ATOM 2241 C CA . VAL A 1 299 ? 54.411 -12.859 -11.664 1.00 13.63 299 VAL A CA 1
ATOM 2242 C C . VAL A 1 299 ? 54.622 -11.420 -12.095 1.00 11.91 299 VAL A C 1
ATOM 2243 O O . VAL A 1 299 ? 54.637 -11.121 -13.322 1.00 14.37 299 VAL A O 1
ATOM 2247 N N . THR A 1 300 ? 54.804 -10.514 -11.138 1.00 13.72 300 THR A N 1
ATOM 2248 C CA . THR A 1 300 ? 54.982 -9.137 -11.547 1.00 16.35 300 THR A CA 1
ATOM 2249 C C . THR A 1 300 ? 56.303 -8.945 -12.285 1.00 14.26 300 THR A C 1
ATOM 2250 O O . THR A 1 300 ? 56.407 -8.142 -13.215 1.00 14.42 300 THR A O 1
ATOM 2254 N N . ASP A 1 301 ? 57.349 -9.705 -11.911 1.00 13.63 301 ASP A N 1
ATOM 2255 C CA . ASP A 1 301 ? 58.613 -9.594 -12.609 1.00 13.08 301 ASP A CA 1
ATOM 2256 C C . ASP A 1 301 ? 58.480 -10.084 -14.077 1.00 13.38 301 ASP A C 1
ATOM 2257 O O . ASP A 1 301 ? 59.007 -9.437 -15.004 1.00 16.03 301 ASP A O 1
ATOM 2262 N N . LEU A 1 302 ? 57.784 -11.213 -14.289 1.00 12.01 302 LEU A N 1
ATOM 2263 C CA . LEU A 1 302 ? 57.612 -11.721 -15.647 1.00 12.47 302 LEU A CA 1
ATOM 2264 C C . LEU A 1 302 ? 56.746 -10.726 -16.497 1.00 12.53 302 LEU A C 1
ATOM 2265 O O . LEU A 1 302 ? 57.031 -10.546 -17.683 1.00 12.93 302 LEU A O 1
ATOM 2270 N N . ALA A 1 303 ? 55.715 -10.149 -15.880 1.00 13.41 303 ALA A N 1
ATOM 2271 C CA . ALA A 1 303 ? 54.877 -9.191 -16.607 1.00 11.51 303 ALA A CA 1
ATOM 2272 C C . ALA A 1 303 ? 55.714 -8.054 -17.088 1.00 14.30 303 ALA A C 1
ATOM 2273 O O . ALA A 1 303 ? 55.571 -7.639 -18.247 1.00 15.17 303 ALA A O 1
ATOM 2275 N N . ASN A 1 304 ? 56.569 -7.528 -16.207 1.00 13.75 304 ASN A N 1
ATOM 2276 C CA . ASN A 1 304 ? 57.413 -6.413 -16.601 1.00 16.81 304 ASN A CA 1
ATOM 2277 C C . ASN A 1 304 ? 58.404 -6.809 -17.678 1.00 17.01 304 ASN A C 1
ATOM 2278 O O . ASN A 1 304 ? 58.694 -6.030 -18.627 1.00 17.52 304 ASN A O 1
ATOM 2283 N N . LYS A 1 305 ? 59.013 -7.967 -17.567 1.00 13.44 305 LYS A N 1
ATOM 2284 C CA . LYS A 1 305 ? 59.905 -8.377 -18.635 1.00 15.83 305 LYS A CA 1
ATOM 2285 C C . LYS A 1 305 ? 59.192 -8.483 -20.000 1.00 17.76 305 LYS A C 1
ATOM 2286 O O . LYS A 1 305 ? 59.717 -8.089 -21.044 1.00 17.70 305 LYS A O 1
ATOM 2292 N N . ILE A 1 306 ? 58.023 -9.086 -19.999 1.00 15.08 306 ILE A N 1
ATOM 2293 C CA . ILE A 1 306 ? 57.315 -9.238 -21.239 1.00 15.58 306 ILE A CA 1
ATOM 2294 C C . ILE A 1 306 ? 56.895 -7.902 -21.830 1.00 16.25 306 ILE A C 1
ATOM 2295 O O . ILE A 1 306 ? 57.174 -7.636 -23.013 1.00 18.83 306 ILE A O 1
ATOM 2300 N N . LEU A 1 307 ? 56.271 -7.053 -21.045 1.00 17.77 307 LEU A N 1
ATOM 2301 C CA . LEU A 1 307 ? 55.714 -5.853 -21.644 1.00 22.60 307 LEU A CA 1
ATOM 2302 C C . LEU A 1 307 ? 56.746 -4.796 -21.823 1.00 23.53 307 LEU A C 1
ATOM 2303 O O . LEU A 1 307 ? 56.966 -4.297 -22.931 1.00 24.62 307 LEU A O 1
ATOM 2308 N N . SER A 1 308 ? 57.412 -4.459 -20.733 1.00 23.98 308 SER A N 1
ATOM 2309 C CA . SER A 1 308 ? 58.413 -3.413 -20.800 1.00 25.25 308 SER A CA 1
ATOM 2310 C C . SER A 1 308 ? 59.710 -3.796 -21.501 1.00 26.02 308 SER A C 1
ATOM 2311 O O . SER A 1 308 ? 60.295 -2.952 -22.218 1.00 28.81 308 SER A O 1
ATOM 2314 N N . LEU A 1 309 ? 60.198 -5.021 -21.357 1.00 23.04 309 LEU A N 1
ATOM 2315 C CA . LEU A 1 309 ? 61.435 -5.388 -22.028 1.00 23.30 309 LEU A CA 1
ATOM 2316 C C . LEU A 1 309 ? 61.231 -6.116 -23.360 1.00 24.92 309 LEU A C 1
ATOM 2317 O O . LEU A 1 309 ? 62.197 -6.498 -24.056 1.00 24.27 309 LEU A O 1
ATOM 2322 N N . GLY A 1 310 ? 59.964 -6.313 -23.730 1.00 21.96 310 GLY A N 1
ATOM 2323 C CA . GLY A 1 310 ? 59.659 -7.010 -24.989 1.00 23.41 310 GLY A CA 1
ATOM 2324 C C . GLY A 1 310 ? 60.036 -8.483 -25.069 1.00 22.84 310 GLY A C 1
ATOM 2325 O O . GLY A 1 310 ? 60.145 -9.081 -26.154 1.00 24.15 310 GLY A O 1
ATOM 2326 N N . ASP A 1 311 ? 60.166 -9.129 -23.917 1.00 19.26 311 ASP A N 1
ATOM 2327 C CA . ASP A 1 311 ? 60.590 -10.512 -23.968 1.00 18.11 311 ASP A CA 1
ATOM 2328 C C . ASP A 1 311 ? 59.356 -11.417 -24.086 1.00 17.21 311 ASP A C 1
ATOM 2329 O O . ASP A 1 311 ? 58.993 -12.133 -23.166 1.00 16.97 311 ASP A O 1
ATOM 2334 N N . GLY A 1 312 ? 58.709 -11.372 -25.234 1.00 15.96 312 GLY A N 1
ATOM 2335 C CA . GLY A 1 312 ? 57.511 -12.177 -25.370 1.00 15.90 312 GLY A CA 1
ATOM 2336 C C . GLY A 1 312 ? 57.621 -13.672 -25.256 1.00 15.82 312 GLY A C 1
ATOM 2337 O O . GLY A 1 312 ? 56.626 -14.334 -24.923 1.00 13.85 312 GLY A O 1
ATOM 2338 N N . LYS A 1 313 ? 58.813 -14.235 -25.541 1.00 15.45 313 LYS A N 1
ATOM 2339 C CA . LYS A 1 313 ? 58.986 -15.688 -25.463 1.00 14.85 313 LYS A CA 1
ATOM 2340 C C . LYS A 1 313 ? 58.878 -16.198 -24.021 1.00 12.93 313 LYS A C 1
ATOM 2341 O O . LYS A 1 313 ? 58.845 -17.417 -23.814 1.00 13.84 313 LYS A O 1
ATOM 2347 N N . LEU A 1 314 ? 58.767 -15.291 -23.044 1.00 13.14 314 LEU A N 1
ATOM 2348 C CA . LEU A 1 314 ? 58.582 -15.666 -21.612 1.00 13.45 314 LEU A CA 1
ATOM 2349 C C . LEU A 1 314 ? 57.075 -15.819 -21.304 1.00 13.29 314 LEU A C 1
ATOM 2350 O O . LEU A 1 314 ? 56.709 -16.170 -20.170 1.00 12.18 314 LEU A O 1
ATOM 2355 N N . THR A 1 315 ? 56.225 -15.611 -22.300 1.00 13.00 315 THR A N 1
ATOM 2356 C CA . THR A 1 315 ? 54.781 -15.747 -22.040 1.00 13.43 315 THR A CA 1
ATOM 2357 C C . THR A 1 315 ? 54.322 -17.103 -21.516 1.00 12.56 315 THR A C 1
ATOM 2358 O O . THR A 1 315 ? 53.519 -17.145 -20.603 1.00 11.61 315 THR A O 1
ATOM 2362 N N . PRO A 1 316 ? 54.784 -18.232 -22.083 1.00 13.39 316 PRO A N 1
ATOM 2363 C CA . PRO A 1 316 ? 54.356 -19.537 -21.551 1.00 13.07 316 PRO A CA 1
ATOM 2364 C C . PRO A 1 316 ? 54.782 -19.622 -20.067 1.00 12.83 316 PRO A C 1
ATOM 2365 O O . PRO A 1 316 ? 54.031 -20.108 -19.203 1.00 11.56 316 PRO A O 1
ATOM 2369 N N . ALA A 1 317 ? 56.001 -19.206 -19.749 1.00 12.27 317 ALA A N 1
ATOM 2370 C CA . ALA A 1 317 ? 56.447 -19.226 -18.318 1.00 12.31 317 ALA A CA 1
ATOM 2371 C C . ALA A 1 317 ? 55.571 -18.339 -17.402 1.00 11.63 317 ALA A C 1
ATOM 2372 O O . ALA A 1 317 ? 55.280 -18.640 -16.226 1.00 12.90 317 ALA A O 1
ATOM 2374 N N . PHE A 1 318 ? 55.120 -17.209 -17.968 1.00 11.21 318 PHE A N 1
ATOM 2375 C CA . PHE A 1 318 ? 54.234 -16.287 -17.283 1.00 10.70 318 PHE A CA 1
ATOM 2376 C C . PHE A 1 318 ? 52.867 -16.971 -17.043 1.00 8.63 318 PHE A C 1
ATOM 2377 O O . PHE A 1 318 ? 52.306 -16.789 -15.946 1.00 9.88 318 PHE A O 1
ATOM 2385 N N . GLY A 1 319 ? 52.295 -17.622 -18.060 1.00 9.85 319 GLY A N 1
ATOM 2386 C CA . GLY A 1 319 ? 51.044 -18.319 -17.771 1.00 9.95 319 GLY A CA 1
ATOM 2387 C C . GLY A 1 319 ? 51.235 -19.388 -16.679 1.00 13.31 319 GLY A C 1
ATOM 2388 O O . GLY A 1 319 ? 50.352 -19.594 -15.803 1.00 11.22 319 GLY A O 1
ATOM 2389 N N . LYS A 1 320 ? 52.379 -20.094 -16.707 1.00 11.90 320 LYS A N 1
ATOM 2390 C CA . LYS A 1 320 ? 52.585 -21.121 -15.680 1.00 13.06 320 LYS A CA 1
ATOM 2391 C C . LYS A 1 320 ? 52.708 -20.487 -14.291 1.00 12.55 320 LYS A C 1
ATOM 2392 O O . LYS A 1 320 ? 52.200 -21.060 -13.286 1.00 12.16 320 LYS A O 1
ATOM 2398 N N . ALA A 1 321 ? 53.351 -19.321 -14.191 1.00 10.25 321 ALA A N 1
ATOM 2399 C CA . ALA A 1 321 ? 53.482 -18.588 -12.925 1.00 10.63 321 ALA A CA 1
ATOM 2400 C C . ALA A 1 321 ? 52.120 -18.149 -12.403 1.00 12.55 321 ALA A C 1
ATOM 2401 O O . ALA A 1 321 ? 51.822 -18.213 -11.187 1.00 12.85 321 ALA A O 1
ATOM 2403 N N . GLN A 1 322 ? 51.258 -17.716 -13.318 1.00 11.60 322 GLN A N 1
ATOM 2404 C CA . GLN A 1 322 ? 49.903 -17.302 -12.900 1.00 10.34 322 GLN A CA 1
ATOM 2405 C C . GLN A 1 322 ? 49.099 -18.507 -12.371 1.00 11.22 322 GLN A C 1
ATOM 2406 O O . GLN A 1 322 ? 48.407 -18.397 -11.333 1.00 9.81 322 GLN A O 1
ATOM 2412 N N . PHE A 1 323 ? 49.230 -19.634 -13.040 1.00 9.46 323 PHE A N 1
ATOM 2413 C CA . PHE A 1 323 ? 48.504 -20.831 -12.596 1.00 9.01 323 PHE A CA 1
ATOM 2414 C C . PHE A 1 323 ? 49.090 -21.266 -11.253 1.00 11.64 323 PHE A C 1
ATOM 2415 O O . PHE A 1 323 ? 48.323 -21.669 -10.325 1.00 11.42 323 PHE A O 1
ATOM 2423 N N . ALA A 1 324 ? 50.419 -21.190 -11.124 1.00 12.72 324 ALA A N 1
ATOM 2424 C CA . ALA A 1 324 ? 50.993 -21.553 -9.827 1.00 12.25 324 ALA A CA 1
ATOM 2425 C C . ALA A 1 324 ? 50.487 -20.668 -8.671 1.00 13.85 324 ALA A C 1
ATOM 2426 O O . ALA A 1 324 ? 50.228 -21.153 -7.553 1.00 13.19 324 ALA A O 1
ATOM 2428 N N . ALA A 1 325 ? 50.389 -19.348 -8.900 1.00 10.90 325 ALA A N 1
ATOM 2429 C CA . ALA A 1 325 ? 49.893 -18.426 -7.908 1.00 11.32 325 ALA A CA 1
ATOM 2430 C C . ALA A 1 325 ? 48.467 -18.793 -7.510 1.00 13.34 325 ALA A C 1
ATOM 2431 O O . ALA A 1 325 ? 48.124 -18.775 -6.352 1.00 13.23 325 ALA A O 1
ATOM 2433 N N . ALA A 1 326 ? 47.636 -19.128 -8.493 1.00 11.11 326 ALA A N 1
ATOM 2434 C CA . ALA A 1 326 ? 46.274 -19.502 -8.147 1.00 11.06 326 ALA A CA 1
ATOM 2435 C C . ALA A 1 326 ? 46.158 -20.871 -7.451 1.00 11.11 326 ALA A C 1
ATOM 2436 O O . ALA A 1 326 ? 45.487 -21.016 -6.421 1.00 12.08 326 ALA A O 1
ATOM 2438 N N . SER A 1 327 ? 46.787 -21.876 -8.010 1.00 13.23 327 SER A N 1
ATOM 2439 C CA . SER A 1 327 ? 46.609 -23.218 -7.456 1.00 12.93 327 SER A CA 1
ATOM 2440 C C . SER A 1 327 ? 47.322 -23.392 -6.111 1.00 13.53 327 SER A C 1
ATOM 2441 O O . SER A 1 327 ? 46.684 -23.796 -5.103 1.00 12.85 327 SER A O 1
ATOM 2444 N N . ALA A 1 328 ? 48.599 -23.037 -6.066 1.00 11.44 328 ALA A N 1
ATOM 2445 C CA . ALA A 1 328 ? 49.293 -23.184 -4.790 1.00 9.77 328 ALA A CA 1
ATOM 2446 C C . ALA A 1 328 ? 48.807 -22.141 -3.784 1.00 9.19 328 ALA A C 1
ATOM 2447 O O . ALA A 1 328 ? 48.928 -22.321 -2.543 1.00 10.55 328 ALA A O 1
ATOM 2449 N N . GLY A 1 329 ? 48.291 -20.990 -4.293 1.00 8.92 329 GLY A N 1
ATOM 2450 C CA . GLY A 1 329 ? 47.750 -20.018 -3.362 1.00 7.61 329 GLY A CA 1
ATOM 2451 C C . GLY A 1 329 ? 46.450 -20.500 -2.674 1.00 7.68 329 GLY A C 1
ATOM 2452 O O . GLY A 1 329 ? 46.231 -20.280 -1.489 1.00 10.28 329 GLY A O 1
ATOM 2453 N N . LEU A 1 330 ? 45.597 -21.173 -3.481 1.00 9.09 330 LEU A N 1
ATOM 2454 C CA . LEU A 1 330 ? 44.360 -21.712 -2.927 1.00 10.75 330 LEU A CA 1
ATOM 2455 C C . LEU A 1 330 ? 44.677 -22.802 -1.888 1.00 9.55 330 LEU A C 1
ATOM 2456 O O . LEU A 1 330 ? 43.959 -22.900 -0.875 1.00 10.80 330 LEU A O 1
ATOM 2461 N N . VAL A 1 331 ? 45.682 -23.596 -2.160 1.00 8.41 331 VAL A N 1
ATOM 2462 C CA . VAL A 1 331 ? 46.061 -24.645 -1.222 1.00 9.98 331 VAL A CA 1
ATOM 2463 C C . VAL A 1 331 ? 46.618 -23.982 0.049 1.00 10.77 331 VAL A C 1
ATOM 2464 O O . VAL A 1 331 ? 46.174 -24.290 1.188 1.00 10.84 331 VAL A O 1
ATOM 2468 N N . ALA A 1 332 ? 47.537 -23.019 -0.103 1.00 9.92 332 ALA A N 1
ATOM 2469 C CA . ALA A 1 332 ? 48.095 -22.377 1.112 1.00 9.67 332 ALA A CA 1
ATOM 2470 C C . ALA A 1 332 ? 47.107 -21.707 2.003 1.00 12.13 332 ALA A C 1
ATOM 2471 O O . ALA A 1 332 ? 47.271 -21.671 3.227 1.00 10.74 332 ALA A O 1
ATOM 2473 N N . THR A 1 333 ? 46.088 -21.086 1.424 1.00 10.05 333 THR A N 1
ATOM 2474 C CA . THR A 1 333 ? 45.105 -20.365 2.254 1.00 10.53 333 THR A CA 1
ATOM 2475 C C . THR A 1 333 ? 43.866 -21.192 2.614 1.00 10.75 333 THR A C 1
ATOM 2476 O O . THR A 1 333 ? 42.932 -20.661 3.140 1.00 11.07 333 THR A O 1
ATOM 2480 N N . ALA A 1 334 ? 43.914 -22.500 2.287 1.00 10.71 334 ALA A N 1
ATOM 2481 C CA . ALA A 1 334 ? 42.792 -23.371 2.609 1.00 10.59 334 ALA A CA 1
ATOM 2482 C C . ALA A 1 334 ? 41.515 -22.768 2.024 1.00 10.33 334 ALA A C 1
ATOM 2483 O O . ALA A 1 334 ? 40.487 -22.769 2.705 1.00 11.22 334 ALA A O 1
ATOM 2485 N N . SER A 1 335 ? 41.595 -22.353 0.745 1.00 9.17 335 SER A N 1
ATOM 2486 C CA . SER A 1 335 ? 40.446 -21.688 0.083 1.00 8.81 335 SER A CA 1
ATOM 2487 C C . SER A 1 335 ? 39.802 -22.461 -1.074 1.00 10.75 335 SER A C 1
ATOM 2488 O O . SER A 1 335 ? 38.984 -21.875 -1.827 1.00 10.83 335 SER A O 1
ATOM 2491 N N . TRP A 1 336 ? 40.145 -23.732 -1.266 1.00 8.54 336 TRP A N 1
ATOM 2492 C CA . TRP A 1 336 ? 39.523 -24.501 -2.360 1.00 8.66 336 TRP A CA 1
ATOM 2493 C C . TRP A 1 336 ? 38.090 -24.932 -2.028 1.00 9.38 336 TRP A C 1
ATOM 2494 O O . TRP A 1 336 ? 37.373 -25.335 -2.960 1.00 9.41 336 TRP A O 1
ATOM 2505 N N . ASP A 1 337 ? 37.661 -24.845 -0.761 1.00 9.23 337 ASP A N 1
ATOM 2506 C CA . ASP A 1 337 ? 36.247 -25.268 -0.457 1.00 9.08 337 ASP A CA 1
ATOM 2507 C C . ASP A 1 337 ? 35.754 -24.317 0.616 1.00 9.15 337 ASP A C 1
ATOM 2508 O O . ASP A 1 337 ? 36.059 -24.468 1.788 1.00 10.98 337 ASP A O 1
ATOM 2513 N N . LEU A 1 338 ? 35.050 -23.238 0.193 1.00 8.08 338 LEU A N 1
ATOM 2514 C CA . LEU A 1 338 ? 34.604 -22.206 1.102 1.00 8.06 338 LEU A CA 1
ATOM 2515 C C . LEU A 1 338 ? 33.084 -22.245 1.220 1.00 8.54 338 LEU A C 1
ATOM 2516 O O . LEU A 1 338 ? 32.392 -22.771 0.330 1.00 8.70 338 LEU A O 1
ATOM 2521 N N . TRP A 1 339 ? 32.581 -21.645 2.290 1.00 8.56 339 TRP A N 1
ATOM 2522 C CA . TRP A 1 339 ? 31.125 -21.625 2.502 1.00 8.79 339 TRP A CA 1
ATOM 2523 C C . TRP A 1 339 ? 30.696 -20.416 3.331 1.00 9.01 339 TRP A C 1
ATOM 2524 O O . TRP A 1 339 ? 31.435 -19.994 4.261 1.00 10.05 339 TRP A O 1
ATOM 2535 N N . GLY A 1 340 ? 29.533 -19.820 3.012 1.00 8.86 340 GLY A N 1
ATOM 2536 C CA . GLY A 1 340 ? 29.105 -18.701 3.827 1.00 9.27 340 GLY A CA 1
ATOM 2537 C C . GLY A 1 340 ? 27.955 -17.963 3.142 1.00 8.27 340 GLY A C 1
ATOM 2538 O O . GLY A 1 340 ? 27.411 -18.454 2.140 1.00 10.01 340 GLY A O 1
ATOM 2539 N N . TRP A 1 341 ? 27.555 -16.828 3.719 1.00 8.02 341 TRP A N 1
ATOM 2540 C CA . TRP A 1 341 ? 26.485 -16.033 3.056 1.00 8.06 341 TRP A CA 1
ATOM 2541 C C . TRP A 1 341 ? 26.955 -15.637 1.658 1.00 9.72 341 TRP A C 1
ATOM 2542 O O . TRP A 1 341 ? 28.140 -15.394 1.440 1.00 8.93 341 TRP A O 1
ATOM 2553 N N . SER A 1 342 ? 25.985 -15.500 0.727 1.00 8.29 342 SER A N 1
ATOM 2554 C CA . SER A 1 342 ? 26.339 -15.313 -0.657 1.00 6.83 342 SER A CA 1
ATOM 2555 C C . SER A 1 342 ? 27.356 -14.228 -1.004 1.00 7.73 342 SER A C 1
ATOM 2556 O O . SER A 1 342 ? 28.295 -14.503 -1.794 1.00 7.86 342 SER A O 1
ATOM 2559 N N . LYS A 1 343 ? 27.236 -13.033 -0.432 1.00 6.40 343 LYS A N 1
ATOM 2560 C CA . LYS A 1 343 ? 28.157 -11.967 -0.901 1.00 6.94 343 LYS A CA 1
ATOM 2561 C C . LYS A 1 343 ? 29.625 -12.303 -0.623 1.00 8.83 343 LYS A C 1
ATOM 2562 O O . LYS A 1 343 ? 30.505 -11.831 -1.336 1.00 9.72 343 LYS A O 1
ATOM 2568 N N . ASN A 1 344 ? 29.892 -13.122 0.398 1.00 8.64 344 ASN A N 1
ATOM 2569 C CA . ASN A 1 344 ? 31.287 -13.430 0.717 1.00 8.40 344 ASN A CA 1
ATOM 2570 C C . ASN A 1 344 ? 31.935 -14.246 -0.350 1.00 9.12 344 ASN A C 1
ATOM 2571 O O . ASN A 1 344 ? 33.145 -14.196 -0.526 1.00 9.01 344 ASN A O 1
ATOM 2576 N N . LEU A 1 345 ? 31.117 -15.003 -1.109 1.00 8.79 345 LEU A N 1
ATOM 2577 C CA . LEU A 1 345 ? 31.671 -15.826 -2.192 1.00 7.92 345 LEU A CA 1
ATOM 2578 C C . LEU A 1 345 ? 31.440 -15.218 -3.599 1.00 7.04 345 LEU A C 1
ATOM 2579 O O . LEU A 1 345 ? 32.121 -15.566 -4.526 1.00 9.00 345 LEU A O 1
ATOM 2584 N N . LEU A 1 346 ? 30.471 -14.293 -3.734 1.00 7.32 346 LEU A N 1
ATOM 2585 C CA . LEU A 1 346 ? 30.238 -13.669 -5.037 1.00 7.84 346 LEU A CA 1
ATOM 2586 C C . LEU A 1 346 ? 31.283 -12.588 -5.277 1.00 7.42 346 LEU A C 1
ATOM 2587 O O . LEU A 1 346 ? 31.593 -12.305 -6.427 1.00 8.41 346 LEU A O 1
ATOM 2592 N N . LEU A 1 347 ? 31.790 -12.017 -4.188 1.00 7.55 347 LEU A N 1
ATOM 2593 C CA . LEU A 1 347 ? 32.786 -10.940 -4.380 1.00 6.07 347 LEU A CA 1
ATOM 2594 C C . LEU A 1 347 ? 34.173 -11.547 -4.168 1.00 8.34 347 LEU A C 1
ATOM 2595 O O . LEU A 1 347 ? 34.507 -11.976 -3.031 1.00 8.64 347 LEU A O 1
ATOM 2600 N N . TYR A 1 348 ? 35.000 -11.510 -5.245 1.00 8.91 348 TYR A N 1
ATOM 2601 C CA . TYR A 1 348 ? 36.291 -12.223 -5.116 1.00 8.33 348 TYR A CA 1
ATOM 2602 C C . TYR A 1 348 ? 37.468 -11.620 -5.867 1.00 8.05 348 TYR A C 1
ATOM 2603 O O . TYR A 1 348 ? 38.539 -12.268 -5.947 1.00 9.12 348 TYR A O 1
ATOM 2612 N N . VAL A 1 349 ? 37.284 -10.431 -6.433 1.00 8.48 349 VAL A N 1
ATOM 2613 C CA . VAL A 1 349 ? 38.400 -9.761 -7.145 1.00 7.70 349 VAL A CA 1
ATOM 2614 C C . VAL A 1 349 ? 38.633 -8.355 -6.565 1.00 10.83 349 VAL A C 1
ATOM 2615 O O . VAL A 1 349 ? 37.741 -7.465 -6.630 1.00 11.62 349 VAL A O 1
ATOM 2619 N N . LYS A 1 350 ? 39.840 -8.124 -6.024 1.00 8.69 350 LYS A N 1
ATOM 2620 C CA . LYS A 1 350 ? 40.223 -6.788 -5.531 1.00 9.16 350 LYS A CA 1
ATOM 2621 C C . LYS A 1 350 ? 40.927 -6.070 -6.677 1.00 10.50 350 LYS A C 1
ATOM 2622 O O . LYS A 1 350 ? 41.492 -6.687 -7.581 1.00 9.66 350 LYS A O 1
ATOM 2628 N N . PRO A 1 351 ? 41.022 -4.748 -6.597 1.00 9.55 351 PRO A N 1
ATOM 2629 C CA . PRO A 1 351 ? 41.644 -4.031 -7.705 1.00 10.59 351 PRO A CA 1
ATOM 2630 C C . PRO A 1 351 ? 43.154 -4.115 -7.778 1.00 11.43 351 PRO A C 1
ATOM 2631 O O . PRO A 1 351 ? 43.774 -3.617 -8.755 1.00 11.45 351 PRO A O 1
ATOM 2635 N N . THR A 1 352 ? 43.756 -4.721 -6.751 1.00 10.67 352 THR A N 1
ATOM 2636 C CA . THR A 1 352 ? 45.220 -4.913 -6.773 1.00 12.19 352 THR A CA 1
ATOM 2637 C C . THR A 1 352 ? 45.670 -6.078 -7.648 1.00 11.37 352 THR A C 1
ATOM 2638 O O . THR A 1 352 ? 46.876 -6.372 -7.745 1.00 15.64 352 THR A O 1
ATOM 2642 N N . THR A 1 353 ? 44.720 -6.764 -8.276 1.00 11.78 353 THR A N 1
ATOM 2643 C CA . THR A 1 353 ? 45.045 -7.865 -9.162 1.00 13.64 353 THR A CA 1
ATOM 2644 C C . THR A 1 353 ? 45.788 -7.348 -10.377 1.00 13.77 353 THR A C 1
ATOM 2645 O O . THR A 1 353 ? 45.956 -6.138 -10.549 1.00 13.56 353 THR A O 1
ATOM 2649 N N . LEU A 1 354 ? 46.277 -8.281 -11.190 1.00 15.45 354 LEU A N 1
ATOM 2650 C CA . LEU A 1 354 ? 47.046 -7.947 -12.413 1.00 16.21 354 LEU A CA 1
ATOM 2651 C C . LEU A 1 354 ? 46.249 -6.992 -13.360 1.00 13.95 354 LEU A C 1
ATOM 2652 O O . LEU A 1 354 ? 45.155 -7.382 -13.747 1.00 15.29 354 LEU A O 1
ATOM 2657 N N . ARG A 1 355 ? 46.804 -5.854 -13.759 1.00 15.00 355 ARG A N 1
ATOM 2658 C CA . ARG A 1 355 ? 46.057 -4.899 -14.602 1.00 13.77 355 ARG A CA 1
ATOM 2659 C C . ARG A 1 355 ? 46.110 -5.418 -15.989 1.00 12.51 355 ARG A C 1
ATOM 2660 O O . ARG A 1 355 ? 47.210 -5.603 -16.532 1.00 12.72 355 ARG A O 1
ATOM 2668 N N . VAL A 1 356 ? 44.942 -5.611 -16.596 1.00 9.90 356 VAL A N 1
ATOM 2669 C CA . VAL A 1 356 ? 44.885 -6.197 -17.923 1.00 9.84 356 VAL A CA 1
ATOM 2670 C C . VAL A 1 356 ? 43.774 -5.543 -18.757 1.00 9.37 356 VAL A C 1
ATOM 2671 O O . VAL A 1 356 ? 42.879 -4.889 -18.213 1.00 9.35 356 VAL A O 1
ATOM 2675 N N . THR A 1 357 ? 43.916 -5.660 -20.079 1.00 7.84 357 THR A N 1
ATOM 2676 C CA . THR A 1 357 ? 42.755 -5.276 -20.895 1.00 8.38 357 THR A CA 1
ATOM 2677 C C . THR A 1 357 ? 42.029 -6.608 -21.206 1.00 9.52 357 THR A C 1
ATOM 2678 O O . THR A 1 357 ? 42.519 -7.710 -20.869 1.00 9.61 357 THR A O 1
ATOM 2682 N N . ALA A 1 358 ? 40.819 -6.526 -21.790 1.00 8.85 358 ALA A N 1
ATOM 2683 C CA . ALA A 1 358 ? 40.045 -7.716 -22.105 1.00 8.80 358 ALA A CA 1
ATOM 2684 C C . ALA A 1 358 ? 39.052 -7.399 -23.203 1.00 10.04 358 ALA A C 1
ATOM 2685 O O . ALA A 1 358 ? 38.546 -6.275 -23.285 1.00 11.09 358 ALA A O 1
ATOM 2687 N N . ASN A 1 359 ? 38.762 -8.404 -24.017 1.00 11.04 359 ASN A N 1
ATOM 2688 C CA . ASN A 1 359 ? 37.636 -8.246 -24.960 1.00 8.53 359 ASN A CA 1
ATOM 2689 C C . ASN A 1 359 ? 36.451 -8.900 -24.192 1.00 9.40 359 ASN A C 1
ATOM 2690 O O . ASN A 1 359 ? 36.554 -9.351 -23.009 1.00 12.11 359 ASN A O 1
ATOM 2695 N N . GLY A 1 360 ? 35.263 -8.910 -24.786 1.00 7.60 360 GLY A N 1
ATOM 2696 C CA . GLY A 1 360 ? 34.175 -9.569 -24.107 1.00 8.39 360 GLY A CA 1
ATOM 2697 C C . GLY A 1 360 ? 32.967 -9.645 -25.008 1.00 8.01 360 GLY A C 1
ATOM 2698 O O . GLY A 1 360 ? 32.637 -8.658 -25.686 1.00 8.40 360 GLY A O 1
ATOM 2699 N N . TYR A 1 361 ? 32.289 -10.796 -24.936 1.00 7.51 361 TYR A N 1
ATOM 2700 C CA . TYR A 1 361 ? 31.081 -11.040 -25.725 1.00 8.71 361 TYR A CA 1
ATOM 2701 C C . TYR A 1 361 ? 30.104 -11.896 -25.008 1.00 8.85 361 TYR A C 1
ATOM 2702 O O . TYR A 1 361 ? 30.507 -12.845 -24.261 1.00 8.42 361 TYR A O 1
ATOM 2711 N N . ALA A 1 362 ? 28.818 -11.635 -25.250 1.00 8.65 362 ALA A N 1
ATOM 2712 C CA . ALA A 1 362 ? 27.765 -12.531 -24.714 1.00 6.06 362 ALA A CA 1
ATOM 2713 C C . ALA A 1 362 ? 27.247 -13.299 -25.971 1.00 8.63 362 ALA A C 1
ATOM 2714 O O . ALA A 1 362 ? 26.838 -12.702 -27.004 1.00 8.59 362 ALA A O 1
ATOM 2716 N N . VAL A 1 363 ? 27.207 -14.606 -25.851 1.00 7.37 363 VAL A N 1
ATOM 2717 C CA . VAL A 1 363 ? 26.727 -15.463 -26.948 1.00 7.13 363 VAL A CA 1
ATOM 2718 C C . VAL A 1 363 ? 25.406 -16.075 -26.468 1.00 8.25 363 VAL A C 1
ATOM 2719 O O . VAL A 1 363 ? 25.393 -16.926 -25.546 1.00 9.32 363 VAL A O 1
ATOM 2723 N N . LEU A 1 364 ? 24.303 -15.572 -27.067 1.00 8.61 364 LEU A N 1
ATOM 2724 C CA . LEU A 1 364 ? 22.993 -16.106 -26.737 1.00 8.26 364 LEU A CA 1
ATOM 2725 C C . LEU A 1 364 ? 22.724 -17.400 -27.429 1.00 9.90 364 LEU A C 1
ATOM 2726 O O . LEU A 1 364 ? 22.975 -17.509 -28.656 1.00 10.58 364 LEU A O 1
ATOM 2731 N N . THR A 1 365 ? 22.190 -18.394 -26.680 1.00 9.05 365 THR A N 1
ATOM 2732 C CA . THR A 1 365 ? 21.925 -19.690 -27.330 1.00 9.55 365 THR A CA 1
ATOM 2733 C C . THR A 1 365 ? 21.056 -20.555 -26.413 1.00 10.95 365 THR A C 1
ATOM 2734 O O . THR A 1 365 ? 20.667 -20.119 -25.342 1.00 11.72 365 THR A O 1
ATOM 2738 N N . ARG A 1 366 ? 20.645 -21.720 -26.890 1.00 11.86 366 ARG A N 1
ATOM 2739 C CA . ARG A 1 366 ? 19.912 -22.637 -26.075 1.00 12.68 366 ARG A CA 1
ATOM 2740 C C . ARG A 1 366 ? 20.877 -23.208 -24.966 1.00 9.44 366 ARG A C 1
ATOM 2741 O O . ARG A 1 366 ? 22.074 -23.479 -25.226 1.00 12.37 366 ARG A O 1
ATOM 2749 N N . ARG A 1 367 ? 20.350 -23.422 -23.766 1.00 12.45 367 ARG A N 1
ATOM 2750 C CA . ARG A 1 367 ? 21.127 -23.991 -22.663 1.00 11.86 367 ARG A CA 1
ATOM 2751 C C . ARG A 1 367 ? 21.897 -25.273 -23.097 1.00 12.65 367 ARG A C 1
ATOM 2752 O O . ARG A 1 367 ? 23.079 -25.474 -22.734 1.00 12.45 367 ARG A O 1
ATOM 2760 N N . GLU A 1 368 ? 21.206 -26.154 -23.847 1.00 12.81 368 GLU A N 1
ATOM 2761 C CA . GLU A 1 368 ? 21.866 -27.426 -24.253 1.00 14.75 368 GLU A CA 1
ATOM 2762 C C . GLU A 1 368 ? 23.106 -27.203 -25.138 1.00 12.26 368 GLU A C 1
ATOM 2763 O O . GLU A 1 368 ? 23.924 -28.102 -25.299 1.00 15.17 368 GLU A O 1
ATOM 2769 N N . ASN A 1 369 ? 23.233 -26.020 -25.754 1.00 11.03 369 ASN A N 1
ATOM 2770 C CA . ASN A 1 369 ? 24.373 -25.737 -26.601 1.00 10.65 369 ASN A CA 1
ATOM 2771 C C . ASN A 1 369 ? 25.594 -25.110 -25.915 1.00 11.44 369 ASN A C 1
ATOM 2772 O O . ASN A 1 369 ? 26.572 -24.818 -26.609 1.00 12.22 369 ASN A O 1
ATOM 2777 N N . VAL A 1 370 ? 25.583 -24.954 -24.577 1.00 10.35 370 VAL A N 1
ATOM 2778 C CA . VAL A 1 370 ? 26.733 -24.279 -23.949 1.00 10.86 370 VAL A CA 1
ATOM 2779 C C . VAL A 1 370 ? 28.038 -25.028 -24.222 1.00 11.06 370 VAL A C 1
ATOM 2780 O O . VAL A 1 370 ? 29.089 -24.415 -24.557 1.00 10.63 370 VAL A O 1
ATOM 2784 N N . GLN A 1 371 ? 28.034 -26.344 -23.982 1.00 10.71 371 GLN A N 1
ATOM 2785 C CA . GLN A 1 371 ? 29.284 -27.039 -24.234 1.00 10.70 371 GLN A CA 1
ATOM 2786 C C . GLN A 1 371 ? 29.818 -26.854 -25.676 1.00 12.16 371 GLN A C 1
ATOM 2787 O O . GLN A 1 371 ? 31.023 -26.693 -25.901 1.00 12.53 371 GLN A O 1
ATOM 2793 N N . ARG A 1 372 ? 28.945 -26.946 -26.668 1.00 12.05 372 ARG A N 1
ATOM 2794 C CA . ARG A 1 372 ? 29.361 -26.720 -28.057 1.00 11.59 372 ARG A CA 1
ATOM 2795 C C . ARG A 1 372 ? 30.021 -25.324 -28.252 1.00 11.74 372 ARG A C 1
ATOM 2796 O O . ARG A 1 372 ? 31.063 -25.139 -28.917 1.00 11.68 372 ARG A O 1
ATOM 2804 N N . VAL A 1 373 ? 29.376 -24.323 -27.659 1.00 9.63 373 VAL A N 1
ATOM 2805 C CA . VAL A 1 373 ? 29.882 -22.993 -27.778 1.00 10.50 373 VAL A CA 1
ATOM 2806 C C . VAL A 1 373 ? 31.321 -22.919 -27.200 1.00 10.65 373 VAL A C 1
ATOM 2807 O O . VAL A 1 373 ? 32.224 -22.335 -27.833 1.00 11.40 373 VAL A O 1
ATOM 2811 N N . LEU A 1 374 ? 31.480 -23.504 -25.997 1.00 10.50 374 LEU A N 1
ATOM 2812 C CA . LEU A 1 374 ? 32.799 -23.439 -25.336 1.00 12.94 374 LEU A CA 1
ATOM 2813 C C . LEU A 1 374 ? 33.855 -24.199 -26.129 1.00 13.35 374 LEU A C 1
ATOM 2814 O O . LEU A 1 374 ? 34.956 -23.688 -26.362 1.00 13.66 374 LEU A O 1
ATOM 2819 N N . ASN A 1 375 ? 33.502 -25.384 -26.570 1.00 13.02 375 ASN A N 1
ATOM 2820 C CA . ASN A 1 375 ? 34.433 -26.232 -27.309 1.00 11.49 375 ASN A CA 1
ATOM 2821 C C . ASN A 1 375 ? 34.803 -25.549 -28.618 1.00 13.42 375 ASN A C 1
ATOM 2822 O O . ASN A 1 375 ? 35.965 -25.549 -28.985 1.00 12.81 375 ASN A O 1
ATOM 2827 N N . GLU A 1 376 ? 33.829 -24.941 -29.293 1.00 11.48 376 GLU A N 1
ATOM 2828 C CA . GLU A 1 376 ? 34.145 -24.232 -30.561 1.00 11.49 376 GLU A CA 1
ATOM 2829 C C . GLU A 1 376 ? 35.095 -23.061 -30.357 1.00 11.02 376 GLU A C 1
ATOM 2830 O O . GLU A 1 376 ? 36.075 -22.898 -31.129 1.00 11.81 376 GLU A O 1
ATOM 2836 N N . PHE A 1 377 ? 34.825 -22.247 -29.303 1.00 10.13 377 PHE A N 1
ATOM 2837 C CA . PHE A 1 377 ? 35.667 -21.088 -29.033 1.00 10.20 377 PHE A CA 1
ATOM 2838 C C . PHE A 1 377 ? 37.086 -21.557 -28.653 1.00 11.47 377 PHE A C 1
ATOM 2839 O O . PHE A 1 377 ? 38.075 -20.998 -29.153 1.00 11.70 377 PHE A O 1
ATOM 2847 N N . VAL A 1 378 ? 37.195 -22.506 -27.756 1.00 10.73 378 VAL A N 1
ATOM 2848 C CA . VAL A 1 378 ? 38.491 -23.010 -27.295 1.00 11.93 378 VAL A CA 1
ATOM 2849 C C . VAL A 1 378 ? 39.281 -23.602 -28.487 1.00 13.52 378 VAL A C 1
ATOM 2850 O O . VAL A 1 378 ? 40.496 -23.376 -28.614 1.00 12.59 378 VAL A O 1
ATOM 2854 N N . THR A 1 379 ? 38.575 -24.322 -29.367 1.00 10.98 379 THR A N 1
ATOM 2855 C CA . THR A 1 379 ? 39.292 -24.925 -30.491 1.00 11.14 379 THR A CA 1
ATOM 2856 C C . THR A 1 379 ? 39.851 -23.840 -31.393 1.00 11.29 379 THR A C 1
ATOM 2857 O O . THR A 1 379 ? 41.064 -23.893 -31.822 1.00 13.17 379 THR A O 1
ATOM 2861 N N . PHE A 1 380 ? 39.048 -22.819 -31.696 1.00 10.07 380 PHE A N 1
ATOM 2862 C CA . PHE A 1 380 ? 39.558 -21.763 -32.578 1.00 9.79 380 PHE A CA 1
ATOM 2863 C C . PHE A 1 380 ? 40.705 -20.965 -31.871 1.00 10.07 380 PHE A C 1
ATOM 2864 O O . PHE A 1 380 ? 41.748 -20.639 -32.438 1.00 11.79 380 PHE A O 1
ATOM 2872 N N . TYR A 1 381 ? 40.473 -20.603 -30.632 1.00 10.04 381 TYR A N 1
ATOM 2873 C CA . TYR A 1 381 ? 41.475 -19.822 -29.898 1.00 8.22 381 TYR A CA 1
ATOM 2874 C C . TYR A 1 381 ? 42.826 -20.575 -29.853 1.00 8.48 381 TYR A C 1
ATOM 2875 O O . TYR A 1 381 ? 43.879 -19.990 -30.147 1.00 10.96 381 TYR A O 1
ATOM 2884 N N . GLN A 1 382 ? 42.800 -21.862 -29.512 1.00 11.36 382 GLN A N 1
ATOM 2885 C CA . GLN A 1 382 ? 44.067 -22.608 -29.432 1.00 10.89 382 GLN A CA 1
ATOM 2886 C C . GLN A 1 382 ? 44.786 -22.625 -30.774 1.00 13.36 382 GLN A C 1
ATOM 2887 O O . GLN A 1 382 ? 46.017 -22.466 -30.840 1.00 12.84 382 GLN A O 1
ATOM 2893 N N . ALA A 1 383 ? 44.025 -22.844 -31.832 1.00 12.76 383 ALA A N 1
ATOM 2894 C CA . ALA A 1 383 ? 44.679 -22.887 -33.118 1.00 14.34 383 ALA A CA 1
ATOM 2895 C C . ALA A 1 383 ? 45.240 -21.499 -33.489 1.00 12.86 383 ALA A C 1
ATOM 2896 O O . ALA A 1 383 ? 46.291 -21.394 -34.128 1.00 13.23 383 ALA A O 1
ATOM 2898 N N . ARG A 1 384 ? 44.557 -20.394 -33.146 1.00 12.18 384 ARG A N 1
ATOM 2899 C CA . ARG A 1 384 ? 45.100 -19.078 -33.463 1.00 11.97 384 ARG A CA 1
ATOM 2900 C C . ARG A 1 384 ? 46.310 -18.748 -32.600 1.00 12.13 384 ARG A C 1
ATOM 2901 O O . ARG A 1 384 ? 47.263 -18.116 -33.059 1.00 14.64 384 ARG A O 1
ATOM 2909 N N . VAL A 1 385 ? 46.251 -19.104 -31.306 1.00 11.08 385 VAL A N 1
ATOM 2910 C CA . VAL A 1 385 ? 47.397 -18.852 -30.476 1.00 10.35 385 VAL A CA 1
ATOM 2911 C C . VAL A 1 385 ? 48.613 -19.558 -31.058 1.00 12.25 385 VAL A C 1
ATOM 2912 O O . VAL A 1 385 ? 49.717 -18.988 -31.089 1.00 14.00 385 VAL A O 1
ATOM 2916 N N . GLN A 1 386 ? 48.415 -20.783 -31.507 1.00 13.04 386 GLN A N 1
ATOM 2917 C CA . GLN A 1 386 ? 49.530 -21.554 -32.069 1.00 13.41 386 GLN A CA 1
ATOM 2918 C C . GLN A 1 386 ? 50.053 -20.892 -33.353 1.00 16.98 386 GLN A C 1
ATOM 2919 O O . GLN A 1 386 ? 51.290 -20.877 -33.614 1.00 15.49 386 GLN A O 1
ATOM 2925 N N . ALA A 1 387 ? 49.151 -20.358 -34.178 1.00 15.92 387 ALA A N 1
ATOM 2926 C CA . ALA A 1 387 ? 49.570 -19.731 -35.411 1.00 17.15 387 ALA A CA 1
ATOM 2927 C C . ALA A 1 387 ? 50.407 -18.515 -35.087 1.00 17.64 387 ALA A C 1
ATOM 2928 O O . ALA A 1 387 ? 51.378 -18.221 -35.791 1.00 18.10 387 ALA A O 1
ATOM 2930 N N . TYR A 1 388 ? 50.009 -17.752 -34.058 1.00 14.14 388 TYR A N 1
ATOM 2931 C CA . TYR A 1 388 ? 50.811 -16.635 -33.698 1.00 14.74 388 TYR A CA 1
ATOM 2932 C C . TYR A 1 388 ? 52.131 -17.063 -33.074 1.00 15.85 388 TYR A C 1
ATOM 2933 O O . TYR A 1 388 ? 53.130 -16.432 -33.380 1.00 16.71 388 TYR A O 1
ATOM 2942 N N . GLN A 1 389 ? 52.160 -18.109 -32.254 1.00 14.55 389 GLN A N 1
ATOM 2943 C CA . GLN A 1 389 ? 53.384 -18.541 -31.600 1.00 15.21 389 GLN A CA 1
ATOM 2944 C C . GLN A 1 389 ? 54.381 -19.030 -32.671 1.00 16.70 389 GLN A C 1
ATOM 2945 O O . GLN A 1 389 ? 55.593 -18.869 -32.524 1.00 18.16 389 GLN A O 1
ATOM 2951 N N . GLN A 1 390 ? 53.856 -19.602 -33.736 1.00 18.10 390 GLN A N 1
ATOM 2952 C CA . GLN A 1 390 ? 54.714 -20.072 -34.850 1.00 19.94 390 GLN A CA 1
ATOM 2953 C C . GLN A 1 390 ? 55.530 -18.912 -35.429 1.00 20.47 390 GLN A C 1
ATOM 2954 O O . GLN A 1 390 ? 56.643 -19.113 -35.885 1.00 21.25 390 GLN A O 1
ATOM 2960 N N . GLN A 1 391 ? 54.969 -17.707 -35.420 1.00 18.24 391 GLN A N 1
ATOM 2961 C CA . GLN A 1 391 ? 55.595 -16.497 -35.911 1.00 20.71 391 GLN A CA 1
ATOM 2962 C C . GLN A 1 391 ? 56.349 -15.768 -34.774 1.00 18.70 391 GLN A C 1
ATOM 2963 O O . GLN A 1 391 ? 56.837 -14.663 -34.960 1.00 22.26 391 GLN A O 1
ATOM 2969 N N . GLY A 1 392 ? 56.452 -16.388 -33.602 1.00 19.42 392 GLY A N 1
ATOM 2970 C CA . GLY A 1 392 ? 57.154 -15.759 -32.469 1.00 17.10 392 GLY A CA 1
ATOM 2971 C C . GLY A 1 392 ? 56.342 -14.670 -31.789 1.00 18.67 392 GLY A C 1
ATOM 2972 O O . GLY A 1 392 ? 56.904 -13.802 -31.100 1.00 18.34 392 GLY A O 1
ATOM 2973 N N . ARG A 1 393 ? 55.030 -14.656 -31.991 1.00 17.25 393 ARG A N 1
ATOM 2974 C CA . ARG A 1 393 ? 54.183 -13.615 -31.383 1.00 14.38 393 ARG A CA 1
ATOM 2975 C C . ARG A 1 393 ? 53.315 -14.207 -30.252 1.00 14.06 393 ARG A C 1
ATOM 2976 O O . ARG A 1 393 ? 52.814 -15.348 -30.411 1.00 14.40 393 ARG A O 1
ATOM 2984 N N . TYR A 1 394 ? 53.113 -13.404 -29.198 1.00 12.19 394 TYR A N 1
ATOM 2985 C CA . TYR A 1 394 ? 52.370 -13.859 -27.976 1.00 10.54 394 TYR A CA 1
ATOM 2986 C C . TYR A 1 394 ? 51.388 -12.758 -27.569 1.00 11.79 394 TYR A C 1
ATOM 2987 O O . TYR A 1 394 ? 51.529 -12.081 -26.533 1.00 13.05 394 TYR A O 1
ATOM 2996 N N . PRO A 1 395 ? 50.366 -12.564 -28.408 1.00 10.12 395 PRO A N 1
ATOM 2997 C CA . PRO A 1 395 ? 49.408 -11.515 -28.111 1.00 9.58 395 PRO A CA 1
ATOM 2998 C C . PRO A 1 395 ? 48.596 -11.621 -26.830 1.00 9.19 395 PRO A C 1
ATOM 2999 O O . PRO A 1 395 ? 48.206 -10.579 -26.251 1.00 10.75 395 PRO A O 1
ATOM 3003 N N . MET A 1 396 ? 48.305 -12.859 -26.453 1.00 9.33 396 MET A N 1
ATOM 3004 C CA . MET A 1 396 ? 47.471 -13.060 -25.299 1.00 8.72 396 MET A CA 1
ATOM 3005 C C . MET A 1 396 ? 48.240 -13.625 -24.135 1.00 10.86 396 MET A C 1
ATOM 3006 O O . MET A 1 396 ? 48.583 -14.789 -24.174 1.00 11.06 396 MET A O 1
ATOM 3011 N N . ASN A 1 397 ? 48.503 -12.807 -23.119 1.00 8.01 397 ASN A N 1
ATOM 3012 C CA . ASN A 1 397 ? 49.315 -13.312 -22.008 1.00 7.78 397 ASN A CA 1
ATOM 3013 C C . ASN A 1 397 ? 48.530 -13.376 -20.688 1.00 9.40 397 ASN A C 1
ATOM 3014 O O . ASN A 1 397 ? 49.109 -13.583 -19.586 1.00 9.95 397 ASN A O 1
ATOM 3019 N N . GLY A 1 398 ? 47.211 -13.157 -20.788 1.00 9.16 398 GLY A N 1
ATOM 3020 C CA . GLY A 1 398 ? 46.341 -13.327 -19.631 1.00 9.09 398 GLY A CA 1
ATOM 3021 C C . GLY A 1 398 ? 45.429 -14.515 -19.919 1.00 8.19 398 GLY A C 1
ATOM 3022 O O . GLY A 1 398 ? 45.492 -15.115 -20.978 1.00 7.85 398 GLY A O 1
ATOM 3023 N N . PRO A 1 399 ? 44.546 -14.881 -18.977 1.00 8.17 399 PRO A N 1
ATOM 3024 C CA . PRO A 1 399 ? 43.682 -16.024 -19.179 1.00 8.48 399 PRO A CA 1
ATOM 3025 C C . PRO A 1 399 ? 42.449 -15.797 -20.005 1.00 9.13 399 PRO A C 1
ATOM 3026 O O . PRO A 1 399 ? 41.963 -14.655 -20.185 1.00 10.47 399 PRO A O 1
ATOM 3030 N N . VAL A 1 400 ? 41.945 -16.922 -20.476 1.00 8.23 400 VAL A N 1
ATOM 3031 C CA . VAL A 1 400 ? 40.604 -17.008 -21.084 1.00 8.26 400 VAL A CA 1
ATOM 3032 C C . VAL A 1 400 ? 39.632 -17.115 -19.842 1.00 9.29 400 VAL A C 1
ATOM 3033 O O . VAL A 1 400 ? 39.897 -17.841 -18.898 1.00 9.33 400 VAL A O 1
ATOM 3037 N N . GLU A 1 401 ? 38.510 -16.406 -19.867 1.00 7.38 401 GLU A N 1
ATOM 3038 C CA . GLU A 1 401 ? 37.559 -16.506 -18.753 1.00 9.22 401 GLU A CA 1
ATOM 3039 C C . GLU A 1 401 ? 36.218 -16.829 -19.355 1.00 9.04 401 GLU A C 1
ATOM 3040 O O . GLU A 1 401 ? 35.829 -16.261 -20.396 1.00 10.56 401 GLU A O 1
ATOM 3046 N N . ILE A 1 402 ? 35.525 -17.789 -18.731 1.00 8.66 402 ILE A N 1
ATOM 3047 C CA . ILE A 1 402 ? 34.216 -18.255 -19.249 1.00 10.88 402 ILE A CA 1
ATOM 3048 C C . ILE A 1 402 ? 33.206 -18.211 -18.109 1.00 10.96 402 ILE A C 1
ATOM 3049 O O . ILE A 1 402 ? 33.444 -18.700 -16.999 1.00 10.88 402 ILE A O 1
ATOM 3054 N N . ARG A 1 403 ? 32.052 -17.585 -18.368 1.00 8.86 403 ARG A N 1
ATOM 3055 C CA . ARG A 1 403 ? 30.980 -17.504 -17.388 1.00 7.04 403 ARG A CA 1
ATOM 3056 C C . ARG A 1 403 ? 29.660 -17.731 -18.161 1.00 7.66 403 ARG A C 1
ATOM 3057 O O . ARG A 1 403 ? 29.645 -17.658 -19.367 1.00 8.14 403 ARG A O 1
ATOM 3065 N N . VAL A 1 404 ? 28.576 -18.026 -17.456 1.00 7.48 404 VAL A N 1
ATOM 3066 C CA . VAL A 1 404 ? 27.275 -18.304 -18.156 1.00 7.89 404 VAL A CA 1
ATOM 3067 C C . VAL A 1 404 ? 26.172 -17.729 -17.310 1.00 6.78 404 VAL A C 1
ATOM 3068 O O . VAL A 1 404 ? 26.149 -17.943 -16.078 1.00 7.74 404 VAL A O 1
ATOM 3072 N N . THR A 1 405 ? 25.250 -16.988 -17.960 1.00 5.76 405 THR A N 1
ATOM 3073 C CA . THR A 1 405 ? 24.140 -16.423 -17.147 1.00 7.56 405 THR A CA 1
ATOM 3074 C C . THR A 1 405 ? 22.819 -16.669 -17.912 1.00 7.48 405 THR A C 1
ATOM 3075 O O . THR A 1 405 ? 22.819 -17.157 -19.058 1.00 8.92 405 THR A O 1
ATOM 3079 N N . GLY A 1 406 ? 21.707 -16.366 -17.247 1.00 6.77 406 GLY A N 1
ATOM 3080 C CA . GLY A 1 406 ? 20.434 -16.303 -17.968 1.00 7.99 406 GLY A CA 1
ATOM 3081 C C . GLY A 1 406 ? 20.412 -14.961 -18.738 1.00 8.35 406 GLY A C 1
ATOM 3082 O O . GLY A 1 406 ? 21.404 -14.196 -18.781 1.00 8.39 406 GLY A O 1
ATOM 3083 N N . LEU A 1 407 ? 19.272 -14.662 -19.360 1.00 9.10 407 LEU A N 1
ATOM 3084 C CA . LEU A 1 407 ? 19.115 -13.417 -20.126 1.00 9.42 407 LEU A CA 1
ATOM 3085 C C . LEU A 1 407 ? 18.360 -12.433 -19.237 1.00 8.49 407 LEU A C 1
ATOM 3086 O O . LEU A 1 407 ? 17.826 -12.783 -18.166 1.00 8.97 407 LEU A O 1
ATOM 3091 N N . ASP A 1 408 ? 18.316 -11.160 -19.666 1.00 8.55 408 ASP A N 1
ATOM 3092 C CA . ASP A 1 408 ? 17.588 -10.105 -18.935 1.00 8.49 408 ASP A CA 1
ATOM 3093 C C . ASP A 1 408 ? 16.111 -10.189 -19.325 1.00 10.67 408 ASP A C 1
ATOM 3094 O O . ASP A 1 408 ? 15.535 -9.292 -19.995 1.00 10.22 408 ASP A O 1
ATOM 3099 N N . ASP A 1 409 ? 15.522 -11.298 -18.851 1.00 9.55 409 ASP A N 1
ATOM 3100 C CA . ASP A 1 409 ? 14.106 -11.670 -19.110 1.00 10.82 409 ASP A CA 1
ATOM 3101 C C . ASP A 1 409 ? 13.239 -10.968 -18.074 1.00 10.70 409 ASP A C 1
ATOM 3102 O O . ASP A 1 409 ? 13.365 -11.201 -16.849 1.00 10.53 409 ASP A O 1
ATOM 3107 N N . PRO A 1 410 ? 12.389 -10.050 -18.505 1.00 9.30 410 PRO A N 1
ATOM 3108 C CA . PRO A 1 410 ? 11.575 -9.326 -17.532 1.00 10.35 410 PRO A CA 1
ATOM 3109 C C . PRO A 1 410 ? 10.556 -10.143 -16.760 1.00 10.79 410 PRO A C 1
ATOM 3110 O O . PRO A 1 410 ? 10.020 -9.631 -15.752 1.00 12.36 410 PRO A O 1
ATOM 3114 N N . SER A 1 411 ? 10.354 -11.387 -17.160 1.00 11.33 411 SER A N 1
ATOM 3115 C CA . SER A 1 411 ? 9.387 -12.201 -16.394 1.00 12.20 411 SER A CA 1
ATOM 3116 C C . SER A 1 411 ? 9.966 -12.518 -15.016 1.00 13.95 411 SER A C 1
ATOM 3117 O O . SER A 1 411 ? 9.220 -12.968 -14.099 1.00 15.39 411 SER A O 1
ATOM 3120 N N . GLU A 1 412 ? 11.282 -12.305 -14.846 1.00 11.09 412 GLU A N 1
ATOM 3121 C CA . GLU A 1 412 ? 11.918 -12.552 -13.553 1.00 9.88 412 GLU A CA 1
ATOM 3122 C C . GLU A 1 412 ? 11.851 -11.342 -12.634 1.00 11.03 412 GLU A C 1
ATOM 3123 O O . GLU A 1 412 ? 12.213 -11.436 -11.455 1.00 10.92 412 GLU A O 1
ATOM 3129 N N . ALA A 1 413 ? 11.358 -10.215 -13.170 1.00 9.55 413 ALA A N 1
ATOM 3130 C CA . ALA A 1 413 ? 11.177 -8.996 -12.375 1.00 11.04 413 ALA A CA 1
ATOM 3131 C C . ALA A 1 413 ? 9.796 -9.121 -11.634 1.00 11.71 413 ALA A C 1
ATOM 3132 O O . ALA A 1 413 ? 8.819 -9.501 -12.233 1.00 13.21 413 ALA A O 1
ATOM 3134 N N . ALA A 1 414 ? 9.771 -8.761 -10.350 1.00 10.17 414 ALA A N 1
ATOM 3135 C CA . ALA A 1 414 ? 8.576 -8.979 -9.462 1.00 13.32 414 ALA A CA 1
ATOM 3136 C C . ALA A 1 414 ? 7.451 -8.001 -9.595 1.00 11.53 414 ALA A C 1
ATOM 3137 O O . ALA A 1 414 ? 7.058 -7.330 -8.651 1.00 14.45 414 ALA A O 1
ATOM 3139 N N . LEU A 1 415 ? 6.959 -7.905 -10.819 1.00 11.88 415 LEU A N 1
ATOM 3140 C CA . LEU A 1 415 ? 5.823 -7.068 -11.163 1.00 13.91 415 LEU A CA 1
ATOM 3141 C C . LEU A 1 415 ? 5.319 -7.540 -12.509 1.00 14.12 415 LEU A C 1
ATOM 3142 O O . LEU A 1 415 ? 5.925 -8.364 -13.222 1.00 16.74 415 LEU A O 1
ATOM 3147 N N . SER A 1 416 ? 4.133 -7.054 -12.843 1.00 15.21 416 SER A N 1
ATOM 3148 C CA . SER A 1 416 ? 3.485 -7.435 -14.081 1.00 15.06 416 SER A CA 1
ATOM 3149 C C . SER A 1 416 ? 3.853 -6.456 -15.190 1.00 14.27 416 SER A C 1
ATOM 3150 O O . SER A 1 416 ? 3.872 -5.264 -14.963 1.00 19.22 416 SER A O 1
ATOM 3153 N N . GLY A 1 417 ? 4.198 -6.971 -16.364 1.00 14.88 417 GLY A N 1
ATOM 3154 C CA . GLY A 1 417 ? 4.476 -6.062 -17.471 1.00 14.20 417 GLY A CA 1
ATOM 3155 C C . GLY A 1 417 ? 5.855 -5.432 -17.511 1.00 14.94 417 GLY A C 1
ATOM 3156 O O . GLY A 1 417 ? 6.056 -4.454 -18.211 1.00 13.81 417 GLY A O 1
ATOM 3157 N N . GLY A 1 418 ? 6.800 -5.993 -16.762 1.00 13.52 418 GLY A N 1
ATOM 3158 C CA . GLY A 1 418 ? 8.151 -5.431 -16.812 1.00 12.34 418 GLY A CA 1
ATOM 3159 C C . GLY A 1 418 ? 8.721 -5.504 -18.201 1.00 10.90 418 GLY A C 1
ATOM 3160 O O . GLY A 1 418 ? 8.387 -6.406 -18.962 1.00 12.21 418 GLY A O 1
ATOM 3161 N N . VAL A 1 419 ? 9.565 -4.526 -18.569 1.00 10.09 419 VAL A N 1
ATOM 3162 C CA . VAL A 1 419 ? 10.129 -4.520 -19.888 1.00 10.78 419 VAL A CA 1
ATOM 3163 C C . VAL A 1 419 ? 11.608 -4.927 -19.905 1.00 10.21 419 VAL A C 1
ATOM 3164 O O . VAL A 1 419 ? 12.326 -4.755 -18.903 1.00 10.99 419 VAL A O 1
ATOM 3168 N N . ALA A 1 420 ? 12.060 -5.500 -21.027 1.00 12.24 420 ALA A N 1
ATOM 3169 C CA . ALA A 1 420 ? 13.474 -5.846 -21.096 1.00 11.05 420 ALA A CA 1
ATOM 3170 C C . ALA A 1 420 ? 14.369 -4.594 -21.307 1.00 10.96 420 ALA A C 1
ATOM 3171 O O . ALA A 1 420 ? 13.939 -3.577 -21.895 1.00 13.63 420 ALA A O 1
ATOM 3173 N N . PRO A 1 421 ? 15.579 -4.625 -20.743 1.00 9.72 421 PRO A N 1
ATOM 3174 C CA . PRO A 1 421 ? 16.468 -3.467 -20.975 1.00 9.85 421 PRO A CA 1
ATOM 3175 C C . PRO A 1 421 ? 16.687 -3.384 -22.507 1.00 11.64 421 PRO A C 1
ATOM 3176 O O . PRO A 1 421 ? 17.110 -4.371 -23.123 1.00 11.12 421 PRO A O 1
ATOM 3180 N N . ALA A 1 422 ? 16.489 -2.217 -23.129 1.00 9.81 422 ALA A N 1
ATOM 3181 C CA . ALA A 1 422 ? 16.628 -2.126 -24.595 1.00 10.67 422 ALA A CA 1
ATOM 3182 C C . ALA A 1 422 ? 18.022 -2.377 -25.130 1.00 8.55 422 ALA A C 1
ATOM 3183 O O . ALA A 1 422 ? 18.205 -2.836 -26.255 1.00 9.99 422 ALA A O 1
ATOM 3185 N N . LEU A 1 423 ? 19.011 -2.056 -24.303 1.00 7.76 423 LEU A N 1
ATOM 3186 C CA . LEU A 1 423 ? 20.407 -2.145 -24.756 1.00 8.67 423 LEU A CA 1
ATOM 3187 C C . LEU A 1 423 ? 21.302 -3.094 -23.981 1.00 8.35 423 LEU A C 1
ATOM 3188 O O . LEU A 1 423 ? 22.516 -3.064 -24.112 1.00 9.80 423 LEU A O 1
ATOM 3193 N N . SER A 1 424 ? 20.682 -3.939 -23.162 1.00 8.19 424 SER A N 1
ATOM 3194 C CA . SER A 1 424 ? 21.540 -4.910 -22.454 1.00 8.52 424 SER A CA 1
ATOM 3195 C C . SER A 1 424 ? 22.044 -5.937 -23.435 1.00 8.20 424 SER A C 1
ATOM 3196 O O . SER A 1 424 ? 21.306 -6.427 -24.300 1.00 8.77 424 SER A O 1
ATOM 3199 N N . ALA A 1 425 ? 23.310 -6.314 -23.271 1.00 7.58 425 ALA A N 1
ATOM 3200 C CA . ALA A 1 425 ? 23.908 -7.298 -24.130 1.00 9.00 425 ALA A CA 1
ATOM 3201 C C . ALA A 1 425 ? 23.176 -8.643 -24.064 1.00 8.08 425 ALA A C 1
ATOM 3202 O O . ALA A 1 425 ? 23.288 -9.473 -24.974 1.00 7.67 425 ALA A O 1
ATOM 3204 N N . ILE A 1 426 ? 22.441 -8.869 -22.965 1.00 8.20 426 ILE A N 1
ATOM 3205 C CA . ILE A 1 426 ? 21.675 -10.104 -22.816 1.00 7.54 426 ILE A CA 1
ATOM 3206 C C . ILE A 1 426 ? 20.164 -9.889 -22.825 1.00 8.33 426 ILE A C 1
ATOM 3207 O O . ILE A 1 426 ? 19.396 -10.679 -22.254 1.00 8.71 426 ILE A O 1
ATOM 3212 N N . ARG A 1 427 ? 19.719 -8.841 -23.537 1.00 10.39 427 ARG A N 1
ATOM 3213 C CA . ARG A 1 427 ? 18.259 -8.674 -23.741 1.00 11.75 427 ARG A CA 1
ATOM 3214 C C . ARG A 1 427 ? 17.840 -9.908 -24.547 1.00 9.36 427 ARG A C 1
ATOM 3215 O O . ARG A 1 427 ? 18.522 -10.346 -25.469 1.00 11.19 427 ARG A O 1
ATOM 3223 N N . PRO A 1 428 ? 16.657 -10.451 -24.254 1.00 10.97 428 PRO A N 1
ATOM 3224 C CA . PRO A 1 428 ? 16.159 -11.623 -24.971 1.00 10.51 428 PRO A CA 1
ATOM 3225 C C . PRO A 1 428 ? 15.913 -11.361 -26.446 1.00 10.98 428 PRO A C 1
ATOM 3226 O O . PRO A 1 428 ? 15.797 -10.203 -26.868 1.00 11.47 428 PRO A O 1
ATOM 3230 N N . ARG A 1 429 ? 15.778 -12.460 -27.188 1.00 11.23 429 ARG A N 1
ATOM 3231 C CA . ARG A 1 429 ? 15.463 -12.428 -28.650 1.00 12.65 429 ARG A CA 1
ATOM 3232 C C . ARG A 1 429 ? 14.039 -13.015 -28.802 1.00 12.51 429 ARG A C 1
ATOM 3233 O O . ARG A 1 429 ? 13.860 -14.209 -28.652 1.00 14.93 429 ARG A O 1
ATOM 3241 N N . PRO A 1 430 ? 13.010 -12.151 -29.030 1.00 14.43 430 PRO A N 1
ATOM 3242 C CA . PRO A 1 430 ? 11.619 -12.637 -29.200 1.00 16.38 430 PRO A CA 1
ATOM 3243 C C . PRO A 1 430 ? 11.507 -13.740 -30.263 1.00 16.73 430 PRO A C 1
ATOM 3244 O O . PRO A 1 430 ? 10.640 -14.641 -30.159 1.00 16.77 430 PRO A O 1
ATOM 3248 N N . ASP A 1 431 ? 12.339 -13.661 -31.282 1.00 15.39 431 ASP A N 1
ATOM 3249 C CA . ASP A 1 431 ? 12.269 -14.640 -32.374 1.00 14.97 431 ASP A CA 1
ATOM 3250 C C . ASP A 1 431 ? 12.889 -15.996 -31.987 1.00 16.89 431 ASP A C 1
ATOM 3251 O O . ASP A 1 431 ? 12.732 -16.983 -32.709 1.00 16.25 431 ASP A O 1
ATOM 3256 N N . HIS A 1 432 ? 13.570 -16.038 -30.842 1.00 12.73 432 HIS A N 1
ATOM 3257 C CA . HIS A 1 432 ? 14.206 -17.272 -30.372 1.00 14.50 432 HIS A CA 1
ATOM 3258 C C . HIS A 1 432 ? 13.956 -17.485 -28.910 1.00 14.52 432 HIS A C 1
ATOM 3259 O O . HIS A 1 432 ? 14.853 -17.332 -28.069 1.00 15.40 432 HIS A O 1
ATOM 3266 N N . PRO A 1 433 ? 12.731 -17.837 -28.552 1.00 14.05 433 PRO A N 1
ATOM 3267 C CA . PRO A 1 433 ? 12.389 -18.085 -27.153 1.00 14.89 433 PRO A CA 1
ATOM 3268 C C . PRO A 1 433 ? 13.216 -19.231 -26.571 1.00 13.61 433 PRO A C 1
ATOM 3269 O O . PRO A 1 433 ? 13.374 -19.320 -25.356 1.00 17.13 433 PRO A O 1
ATOM 3273 N N . GLU A 1 434 ? 13.758 -20.093 -27.413 1.00 14.00 434 GLU A N 1
ATOM 3274 C CA . GLU A 1 434 ? 14.570 -21.222 -26.968 1.00 13.04 434 GLU A CA 1
ATOM 3275 C C . GLU A 1 434 ? 15.995 -20.771 -26.551 1.00 14.03 434 GLU A C 1
ATOM 3276 O O . GLU A 1 434 ? 16.736 -21.570 -25.931 1.00 15.58 434 GLU A O 1
ATOM 3282 N N . TRP A 1 435 ? 16.392 -19.543 -26.925 1.00 12.84 435 TRP A N 1
ATOM 3283 C CA . TRP A 1 435 ? 17.727 -19.052 -26.501 1.00 13.23 435 TRP A CA 1
ATOM 3284 C C . TRP A 1 435 ? 17.472 -18.494 -25.092 1.00 11.77 435 TRP A C 1
ATOM 3285 O O . TRP A 1 435 ? 16.775 -17.462 -24.875 1.00 13.38 435 TRP A O 1
ATOM 3296 N N . ASN A 1 436 ? 18.038 -19.167 -24.089 1.00 10.64 436 ASN A N 1
ATOM 3297 C CA . ASN A 1 436 ? 17.710 -18.843 -22.727 1.00 9.88 436 ASN A CA 1
ATOM 3298 C C . ASN A 1 436 ? 18.939 -18.703 -21.840 1.00 8.80 436 ASN A C 1
ATOM 3299 O O . ASN A 1 436 ? 18.787 -18.586 -20.622 1.00 10.30 436 ASN A O 1
ATOM 3304 N N . VAL A 1 437 ? 20.136 -18.685 -22.484 1.00 8.21 437 VAL A N 1
ATOM 3305 C CA . VAL A 1 437 ? 21.380 -18.456 -21.727 1.00 8.82 437 VAL A CA 1
ATOM 3306 C C . VAL A 1 437 ? 22.288 -17.644 -22.572 1.00 7.93 437 VAL A C 1
ATOM 3307 O O . VAL A 1 437 ? 22.120 -17.555 -23.806 1.00 9.36 437 VAL A O 1
ATOM 3311 N N . ALA A 1 438 ? 23.253 -17.034 -21.891 1.00 7.00 438 ALA A N 1
ATOM 3312 C CA . ALA A 1 438 ? 24.306 -16.311 -22.563 1.00 7.52 438 ALA A CA 1
ATOM 3313 C C . ALA A 1 438 ? 25.615 -16.869 -22.024 1.00 8.13 438 ALA A C 1
ATOM 3314 O O . ALA A 1 438 ? 25.851 -16.912 -20.806 1.00 9.18 438 ALA A O 1
ATOM 3316 N N . VAL A 1 439 ? 26.510 -17.207 -22.981 1.00 7.17 439 VAL A N 1
ATOM 3317 C CA . VAL A 1 439 ? 27.850 -17.687 -22.588 1.00 7.55 439 VAL A CA 1
ATOM 3318 C C . VAL A 1 439 ? 28.757 -16.451 -22.782 1.00 7.39 439 VAL A C 1
ATOM 3319 O O . VAL A 1 439 ? 28.827 -15.866 -23.880 1.00 9.42 439 VAL A O 1
ATOM 3323 N N . TRP A 1 440 ? 29.426 -16.044 -21.679 1.00 6.33 440 TRP A N 1
ATOM 3324 C CA . TRP A 1 440 ? 30.298 -14.887 -21.733 1.00 8.46 440 TRP A CA 1
ATOM 3325 C C . TRP A 1 440 ? 31.722 -15.373 -21.999 1.00 10.95 440 TRP A C 1
ATOM 3326 O O . TRP A 1 440 ? 32.264 -16.173 -21.246 1.00 9.37 440 TRP A O 1
ATOM 3337 N N . LEU A 1 441 ? 32.328 -14.787 -23.021 1.00 9.59 441 LEU A N 1
ATOM 3338 C CA . LEU A 1 441 ? 33.700 -15.204 -23.448 1.00 8.21 441 LEU A CA 1
ATOM 3339 C C . LEU A 1 441 ? 34.650 -14.038 -23.375 1.00 9.22 441 LEU A C 1
ATOM 3340 O O . LEU A 1 441 ? 34.347 -12.985 -23.935 1.00 10.96 441 LEU A O 1
ATOM 3345 N N . ASP A 1 442 ? 35.775 -14.168 -22.668 1.00 9.00 442 ASP A N 1
ATOM 3346 C CA . ASP A 1 442 ? 36.772 -13.091 -22.699 1.00 10.19 442 ASP A CA 1
ATOM 3347 C C . ASP A 1 442 ? 38.163 -13.620 -22.637 1.00 9.86 442 ASP A C 1
ATOM 3348 O O . ASP A 1 442 ? 38.393 -14.795 -22.249 1.00 9.67 442 ASP A O 1
ATOM 3353 N N . ILE A 1 443 ? 39.091 -12.802 -23.118 1.00 8.74 443 ILE A N 1
ATOM 3354 C CA . ILE A 1 443 ? 40.503 -13.213 -23.106 1.00 9.27 443 ILE A CA 1
ATOM 3355 C C . ILE A 1 443 ? 41.215 -11.957 -22.608 1.00 8.14 443 ILE A C 1
ATOM 3356 O O . ILE A 1 443 ? 41.011 -10.841 -23.175 1.00 9.41 443 ILE A O 1
ATOM 3361 N N . LEU A 1 444 ? 42.063 -12.144 -21.601 1.00 7.68 444 LEU A N 1
ATOM 3362 C CA . LEU A 1 444 ? 42.766 -11.020 -20.963 1.00 6.70 444 LEU A CA 1
ATOM 3363 C C . LEU A 1 444 ? 44.205 -10.969 -21.405 1.00 7.79 444 LEU A C 1
ATOM 3364 O O . LEU A 1 444 ? 44.798 -11.999 -21.785 1.00 9.79 444 LEU A O 1
ATOM 3369 N N . THR A 1 445 ? 44.738 -9.744 -21.497 1.00 7.50 445 THR A N 1
ATOM 3370 C CA . THR A 1 445 ? 46.149 -9.591 -21.837 1.00 8.06 445 THR A CA 1
ATOM 3371 C C . THR A 1 445 ? 46.660 -8.257 -21.292 1.00 9.60 445 THR A C 1
ATOM 3372 O O . THR A 1 445 ? 45.823 -7.350 -21.021 1.00 9.75 445 THR A O 1
ATOM 3376 N N . LEU A 1 446 ? 47.975 -8.156 -21.026 1.00 8.54 446 LEU A N 1
ATOM 3377 C CA . LEU A 1 446 ? 48.504 -6.897 -20.519 1.00 9.11 446 LEU A CA 1
ATOM 3378 C C . LEU A 1 446 ? 48.224 -5.802 -21.548 1.00 9.40 446 LEU A C 1
ATOM 3379 O O . LEU A 1 446 ? 48.362 -6.013 -22.739 1.00 10.86 446 LEU A O 1
ATOM 3384 N N . PRO A 1 447 ? 47.849 -4.591 -21.083 1.00 12.00 447 PRO A N 1
ATOM 3385 C CA . PRO A 1 447 ? 47.553 -3.513 -22.038 1.00 12.88 447 PRO A CA 1
ATOM 3386 C C . PRO A 1 447 ? 48.795 -3.171 -22.866 1.00 13.50 447 PRO A C 1
ATOM 3387 O O . PRO A 1 447 ? 49.899 -3.014 -22.325 1.00 14.06 447 PRO A O 1
ATOM 3391 N N . GLY A 1 448 ? 48.602 -3.044 -24.170 1.00 14.15 448 GLY A N 1
ATOM 3392 C CA . GLY A 1 448 ? 49.742 -2.680 -25.025 1.00 15.55 448 GLY A CA 1
ATOM 3393 C C . GLY A 1 448 ? 50.591 -3.857 -25.498 1.00 16.20 448 GLY A C 1
ATOM 3394 O O . GLY A 1 448 ? 51.659 -3.686 -26.097 1.00 16.12 448 GLY A O 1
ATOM 3395 N N . THR A 1 449 ? 50.171 -5.076 -25.196 1.00 12.23 449 THR A N 1
ATOM 3396 C CA . THR A 1 449 ? 50.964 -6.243 -25.640 1.00 10.26 449 THR A CA 1
ATOM 3397 C C . THR A 1 449 ? 51.029 -6.266 -27.164 1.00 11.00 449 THR A C 1
ATOM 3398 O O . THR A 1 449 ? 49.995 -6.144 -27.824 1.00 11.80 449 THR A O 1
ATOM 3402 N N . PRO A 1 450 ? 52.199 -6.501 -27.755 1.00 10.93 450 PRO A N 1
ATOM 3403 C CA . PRO A 1 450 ? 52.262 -6.495 -29.225 1.00 11.59 450 PRO A CA 1
ATOM 3404 C C . PRO A 1 450 ? 51.341 -7.538 -29.874 1.00 10.97 450 PRO A C 1
ATOM 3405 O O . PRO A 1 450 ? 51.245 -8.716 -29.402 1.00 12.23 450 PRO A O 1
ATOM 3409 N N . TYR A 1 451 ? 50.669 -7.106 -30.964 1.00 11.30 451 TYR A N 1
ATOM 3410 C CA . TYR A 1 451 ? 49.740 -7.931 -31.741 1.00 11.60 451 TYR A CA 1
ATOM 3411 C C . TYR A 1 451 ? 48.416 -8.198 -31.081 1.00 10.91 451 TYR A C 1
ATOM 3412 O O . TYR A 1 451 ? 47.579 -8.875 -31.683 1.00 11.44 451 TYR A O 1
ATOM 3421 N N . ALA A 1 452 ? 48.197 -7.657 -29.862 1.00 10.94 452 ALA A N 1
ATOM 3422 C CA . ALA A 1 452 ? 46.902 -7.912 -29.191 1.00 11.84 452 ALA A CA 1
ATOM 3423 C C . ALA A 1 452 ? 45.706 -7.486 -30.000 1.00 11.23 452 ALA A C 1
ATOM 3424 O O .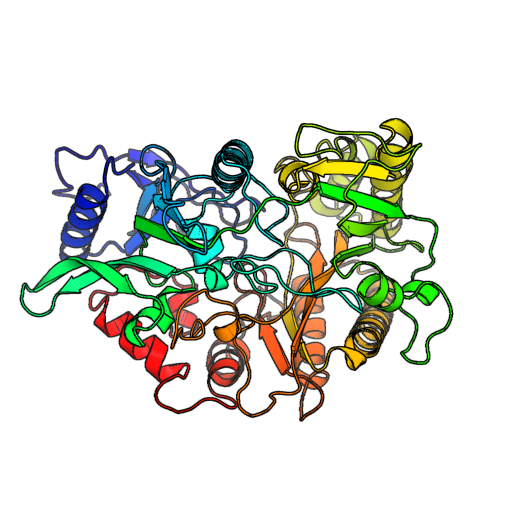 ALA A 1 452 ? 44.768 -8.262 -30.115 1.00 9.22 452 ALA A O 1
ATOM 3426 N N . ASN A 1 453 ? 45.694 -6.258 -30.533 1.00 10.96 453 ASN A N 1
ATOM 3427 C CA . ASN A 1 453 ? 44.536 -5.829 -31.275 1.00 10.69 453 ASN A CA 1
ATOM 3428 C C . ASN A 1 453 ? 44.335 -6.620 -32.533 1.00 10.47 453 ASN A C 1
ATOM 3429 O O . ASN A 1 453 ? 43.182 -6.960 -32.864 1.00 10.43 453 ASN A O 1
ATOM 3434 N N . GLN A 1 454 ? 45.422 -6.918 -33.245 1.00 10.84 454 GLN A N 1
ATOM 3435 C CA . GLN A 1 454 ? 45.266 -7.736 -34.438 1.00 10.83 454 GLN A CA 1
ATOM 3436 C C . GLN A 1 454 ? 44.656 -9.102 -34.100 1.00 11.07 454 GLN A C 1
ATOM 3437 O O . GLN A 1 454 ? 43.784 -9.606 -34.809 1.00 10.39 454 GLN A O 1
ATOM 3443 N N . PHE A 1 455 ? 45.096 -9.710 -32.980 1.00 9.13 455 PHE A N 1
ATOM 3444 C CA . PHE A 1 455 ? 44.576 -10.999 -32.573 1.00 9.50 455 PHE A CA 1
ATOM 3445 C C . PHE A 1 455 ? 43.110 -10.873 -32.134 1.00 9.91 455 PHE A C 1
ATOM 3446 O O . PHE A 1 455 ? 42.271 -11.680 -32.523 1.00 9.66 455 PHE A O 1
ATOM 3454 N N . TYR A 1 456 ? 42.835 -9.859 -31.305 1.00 8.11 456 TYR A N 1
ATOM 3455 C CA . TYR A 1 456 ? 41.434 -9.661 -30.866 1.00 7.57 456 TYR A CA 1
ATOM 3456 C C . TYR A 1 456 ? 40.524 -9.467 -32.114 1.00 10.32 456 TYR A C 1
ATOM 3457 O O . TYR A 1 456 ? 39.352 -9.887 -32.105 1.00 9.60 456 TYR A O 1
ATOM 3466 N N . ARG A 1 457 ? 41.029 -8.796 -33.175 1.00 9.98 457 ARG A N 1
ATOM 3467 C CA . ARG A 1 457 ? 40.171 -8.593 -34.366 1.00 9.52 457 ARG A CA 1
ATOM 3468 C C . ARG A 1 457 ? 39.877 -9.942 -34.986 1.00 9.34 457 ARG A C 1
ATOM 3469 O O . ARG A 1 457 ? 38.754 -10.185 -35.394 1.00 9.34 457 ARG A O 1
ATOM 3477 N N . GLU A 1 458 ? 40.908 -10.791 -35.127 1.00 9.79 458 GLU A N 1
ATOM 3478 C CA . GLU A 1 458 ? 40.657 -12.124 -35.688 1.00 9.72 458 GLU A CA 1
ATOM 3479 C C . GLU A 1 458 ? 39.615 -12.913 -34.880 1.00 10.76 458 GLU A C 1
ATOM 3480 O O . GLU A 1 458 ? 38.779 -13.625 -35.435 1.00 10.42 458 GLU A O 1
ATOM 3486 N N . ILE A 1 459 ? 39.717 -12.832 -33.558 1.00 9.99 459 ILE A N 1
ATOM 3487 C CA . ILE A 1 459 ? 38.767 -13.531 -32.706 1.00 10.23 459 ILE A CA 1
ATOM 3488 C C . ILE A 1 459 ? 37.384 -12.937 -32.924 1.00 9.77 459 ILE A C 1
ATOM 3489 O O . ILE A 1 459 ? 36.393 -13.653 -33.004 1.00 9.78 459 ILE A O 1
ATOM 3494 N N . GLU A 1 460 ? 37.297 -11.612 -32.963 1.00 10.09 460 GLU A N 1
ATOM 3495 C CA . GLU A 1 460 ? 35.963 -10.992 -33.112 1.00 10.65 460 GLU A CA 1
ATOM 3496 C C . GLU A 1 460 ? 35.320 -11.373 -34.446 1.00 9.08 460 GLU A C 1
ATOM 3497 O O . GLU A 1 460 ? 34.128 -11.681 -34.465 1.00 11.24 460 GLU A O 1
ATOM 3503 N N . GLN A 1 461 ? 36.096 -11.314 -35.530 1.00 10.95 461 GLN A N 1
ATOM 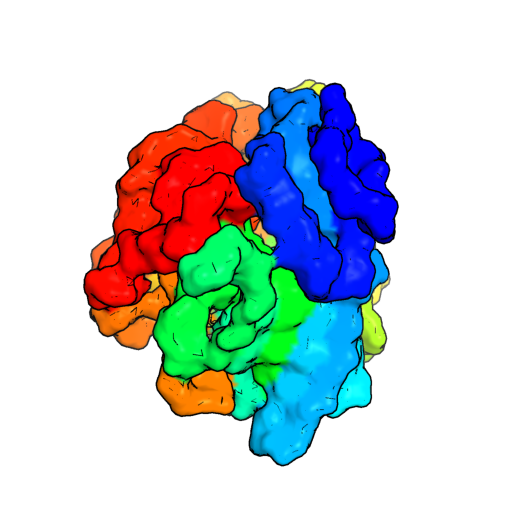3504 C CA . GLN A 1 461 ? 35.527 -11.696 -36.829 1.00 10.24 461 GLN A CA 1
ATOM 3505 C C . GLN A 1 461 ? 35.070 -13.136 -36.809 1.00 10.10 461 GLN A C 1
ATOM 3506 O O . GLN A 1 461 ? 33.971 -13.443 -37.305 1.00 11.73 461 GLN A O 1
ATOM 3512 N N . TRP A 1 462 ? 35.850 -14.041 -36.184 1.00 9.34 462 TRP A N 1
ATOM 3513 C CA . TRP A 1 462 ? 35.388 -15.427 -36.187 1.00 10.38 462 TRP A CA 1
ATOM 3514 C C . TRP A 1 462 ? 34.135 -15.593 -35.302 1.00 8.96 462 TRP A C 1
ATOM 3515 O O . TRP A 1 462 ? 33.231 -16.364 -35.603 1.00 10.47 462 TRP A O 1
ATOM 3526 N N . ILE A 1 463 ? 34.099 -14.912 -34.138 1.00 9.80 463 ILE A N 1
ATOM 3527 C CA . ILE A 1 463 ? 32.923 -15.020 -33.267 1.00 8.29 463 ILE A CA 1
ATOM 3528 C C . ILE A 1 463 ? 31.662 -14.622 -34.010 1.00 8.92 463 ILE A C 1
ATOM 3529 O O . ILE A 1 463 ? 30.630 -15.318 -33.901 1.00 10.63 463 ILE A O 1
ATOM 3534 N N . GLU A 1 464 ? 31.715 -13.488 -34.721 1.00 10.04 464 GLU A N 1
ATOM 3535 C CA . GLU A 1 464 ? 30.549 -13.054 -35.502 1.00 11.10 464 GLU A CA 1
ATOM 3536 C C . GLU A 1 464 ? 30.159 -14.061 -36.621 1.00 10.20 464 GLU A C 1
ATOM 3537 O O . GLU A 1 464 ? 28.935 -14.241 -36.911 1.00 12.18 464 GLU A O 1
ATOM 3543 N N . ALA A 1 465 ? 31.154 -14.679 -37.244 1.00 10.50 465 ALA A N 1
ATOM 3544 C CA . ALA A 1 465 ? 30.876 -15.668 -38.296 1.00 8.70 465 ALA A CA 1
ATOM 3545 C C . ALA A 1 465 ? 30.341 -16.955 -37.753 1.00 12.48 465 ALA A C 1
ATOM 3546 O O . ALA A 1 465 ? 29.464 -17.611 -38.369 1.00 11.09 465 ALA A O 1
ATOM 3548 N N . ASN A 1 466 ? 30.925 -17.394 -36.647 1.00 10.40 466 ASN A N 1
ATOM 3549 C CA . ASN A 1 466 ? 30.526 -18.674 -36.067 1.00 10.59 466 ASN A CA 1
ATOM 3550 C C . ASN A 1 466 ? 29.241 -18.742 -35.312 1.00 12.15 466 ASN A C 1
ATOM 3551 O O . ASN A 1 466 ? 28.456 -19.724 -35.400 1.00 12.69 466 ASN A O 1
ATOM 3556 N N . PHE A 1 467 ? 28.986 -17.714 -34.524 1.00 13.25 467 PHE A N 1
ATOM 3557 C CA . PHE A 1 467 ? 27.788 -17.756 -33.667 1.00 12.30 467 PHE A CA 1
ATOM 3558 C C . PHE A 1 467 ? 26.694 -16.962 -34.360 1.00 16.36 467 PHE A C 1
ATOM 3559 O O . PHE A 1 467 ? 26.430 -15.791 -34.052 1.00 14.51 467 PHE A O 1
ATOM 3567 N N . ASN A 1 468 ? 26.039 -17.653 -35.289 1.00 17.47 468 ASN A N 1
ATOM 3568 C CA . ASN A 1 468 ? 25.039 -17.028 -36.124 1.00 19.05 468 ASN A CA 1
ATOM 3569 C C . ASN A 1 468 ? 23.810 -17.911 -36.433 1.00 20.83 468 ASN A C 1
ATOM 3570 O O . ASN A 1 468 ? 23.567 -18.947 -35.814 1.00 20.33 468 ASN A O 1
ATOM 3575 N N . GLY A 1 469 ? 23.035 -17.469 -37.422 1.00 21.97 469 GLY A N 1
ATOM 3576 C CA . GLY A 1 469 ? 21.824 -18.209 -37.772 1.00 22.74 469 GLY A CA 1
ATOM 3577 C C . GLY A 1 469 ? 20.859 -18.468 -36.612 1.00 22.17 469 GLY A C 1
ATOM 3578 O O . GLY A 1 469 ? 20.568 -17.559 -35.799 1.00 19.32 469 GLY A O 1
ATOM 3579 N N . SER A 1 470 ? 20.281 -19.687 -36.571 1.00 20.76 470 SER A N 1
ATOM 3580 C CA . SER A 1 470 ? 19.365 -20.032 -35.478 1.00 21.19 470 SER A CA 1
ATOM 3581 C C . SER A 1 470 ? 20.128 -20.736 -34.350 1.00 17.32 470 SER A C 1
ATOM 3582 O O . SER A 1 470 ? 19.553 -21.083 -33.314 1.00 20.31 470 SER A O 1
ATOM 3585 N N . TYR A 1 471 ? 21.440 -20.888 -34.562 1.00 18.04 471 TYR A N 1
ATOM 3586 C CA . TYR A 1 471 ? 22.302 -21.532 -33.568 1.00 15.39 471 TYR A CA 1
ATOM 3587 C C . TYR A 1 471 ? 22.587 -20.616 -32.364 1.00 13.79 471 TYR A C 1
ATOM 3588 O O . TYR A 1 471 ? 22.413 -21.007 -31.212 1.00 14.54 471 TYR A O 1
ATOM 3597 N N . ALA A 1 472 ? 23.029 -19.405 -32.676 1.00 13.43 472 ALA A N 1
ATOM 3598 C CA . ALA A 1 472 ? 23.353 -18.437 -31.614 1.00 12.55 472 ALA A CA 1
ATOM 3599 C C . ALA A 1 472 ? 23.440 -17.030 -32.157 1.00 12.77 472 ALA A C 1
ATOM 3600 O O . ALA A 1 472 ? 23.379 -16.785 -33.382 1.00 15.12 472 ALA A O 1
ATOM 3602 N N . ALA A 1 473 ? 23.539 -16.052 -31.250 1.00 11.49 473 ALA A N 1
ATOM 3603 C CA . ALA A 1 473 ? 23.761 -14.668 -31.692 1.00 10.98 473 ALA A CA 1
ATOM 3604 C C . ALA A 1 473 ? 24.743 -14.052 -30.740 1.00 13.16 473 ALA A C 1
ATOM 3605 O O . ALA A 1 473 ? 24.922 -14.581 -29.615 1.00 13.20 473 ALA A O 1
ATOM 3607 N N . VAL A 1 474 ? 25.350 -12.943 -31.155 1.00 9.60 474 VAL A N 1
ATOM 3608 C CA . VAL A 1 474 ? 26.399 -12.292 -30.347 1.00 10.59 474 VAL A CA 1
ATOM 3609 C C . VAL A 1 474 ? 26.160 -10.832 -30.094 1.00 11.74 474 VAL A C 1
ATOM 3610 O O . VAL A 1 474 ? 25.759 -10.090 -30.988 1.00 11.89 474 VAL A O 1
ATOM 3614 N N . ARG A 1 475 ? 26.382 -10.386 -28.849 1.00 8.45 475 ARG A N 1
ATOM 3615 C CA . ARG A 1 475 ? 26.354 -8.966 -28.565 1.00 10.61 475 ARG A CA 1
ATOM 3616 C C . ARG A 1 475 ? 27.657 -8.658 -27.806 1.00 7.35 475 ARG A C 1
ATOM 3617 O O . ARG A 1 475 ? 28.112 -9.485 -27.029 1.00 9.01 475 ARG A O 1
ATOM 3625 N N . PRO A 1 476 ? 28.247 -7.494 -28.032 1.00 9.26 476 PRO A N 1
ATOM 3626 C CA . PRO A 1 476 ? 29.498 -7.158 -27.320 1.00 8.71 476 PRO A CA 1
ATOM 3627 C C . PRO A 1 476 ? 29.218 -6.877 -25.810 1.00 9.06 476 PRO A C 1
ATOM 3628 O O . PRO A 1 476 ? 28.145 -6.369 -25.421 1.00 9.16 476 PRO A O 1
ATOM 3632 N N . GLU A 1 477 ? 30.213 -7.205 -24.971 1.00 8.00 477 GLU A N 1
ATOM 3633 C CA . GLU A 1 477 ? 30.106 -6.872 -23.528 1.00 7.69 477 GLU A CA 1
ATOM 3634 C C . GLU A 1 477 ? 30.590 -5.392 -23.460 1.00 6.98 477 GLU A C 1
ATOM 3635 O O . GLU A 1 477 ? 31.751 -5.060 -23.573 1.00 8.52 477 GLU A O 1
ATOM 3641 N N . TRP A 1 478 ? 29.638 -4.504 -23.197 1.00 7.16 478 TRP A N 1
ATOM 3642 C CA . TRP A 1 478 ? 29.895 -3.055 -23.314 1.00 6.79 478 TRP A CA 1
ATOM 3643 C C . TRP A 1 478 ? 31.106 -2.563 -22.553 1.00 7.81 478 TRP A C 1
ATOM 3644 O O . TRP A 1 478 ? 31.829 -1.669 -23.045 1.00 9.53 478 TRP A O 1
ATOM 3655 N N . SER A 1 479 ? 31.275 -3.075 -21.330 1.00 8.24 479 SER A N 1
ATOM 3656 C CA . SER A 1 479 ? 32.366 -2.611 -20.490 1.00 8.02 479 SER A CA 1
ATOM 3657 C C . SER A 1 479 ? 33.783 -2.976 -20.993 1.00 7.83 479 SER A C 1
ATOM 3658 O O . SER A 1 479 ? 34.754 -2.343 -20.559 1.00 7.33 479 SER A O 1
ATOM 3661 N N . LYS A 1 480 ? 33.880 -3.942 -21.886 1.00 8.17 480 LYS A N 1
ATOM 3662 C CA . LYS A 1 480 ? 35.150 -4.475 -2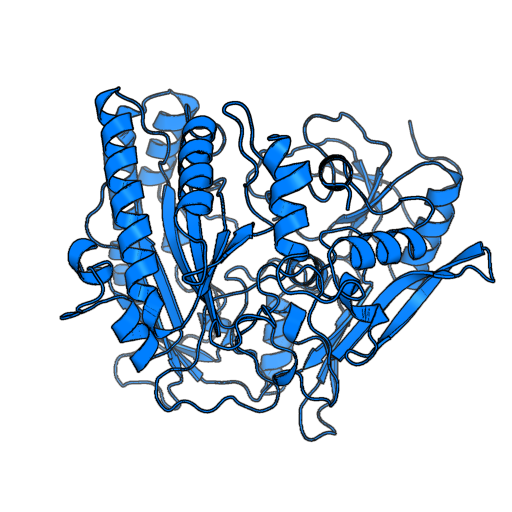2.341 1.00 7.40 480 LYS A CA 1
ATOM 3663 C C . LYS A 1 480 ? 35.504 -4.028 -23.764 1.00 8.68 480 LYS A C 1
ATOM 3664 O O . LYS A 1 480 ? 34.894 -3.097 -24.318 1.00 9.64 480 LYS A O 1
ATOM 3670 N N . GLY A 1 481 ? 36.555 -4.656 -24.301 1.00 9.42 481 GLY A N 1
ATOM 3671 C CA . GLY A 1 481 ? 36.981 -4.332 -25.684 1.00 9.49 481 GLY A CA 1
ATOM 3672 C C . GLY A 1 481 ? 36.155 -5.102 -26.680 1.00 9.49 481 GLY A C 1
ATOM 3673 O O . GLY A 1 481 ? 35.766 -6.248 -26.513 1.00 9.70 481 GLY A O 1
ATOM 3674 N N . TRP A 1 482 ? 35.916 -4.429 -27.791 1.00 7.63 482 TRP A N 1
ATOM 3675 C CA . TRP A 1 482 ? 35.176 -4.963 -28.971 1.00 7.82 482 TRP A CA 1
ATOM 3676 C C . TRP A 1 482 ? 35.370 -3.920 -30.104 1.00 9.92 482 TRP A C 1
ATOM 3677 O O . TRP A 1 482 ? 35.879 -2.789 -29.884 1.00 9.22 482 TRP A O 1
ATOM 3688 N N . GLY A 1 483 ? 34.862 -4.283 -31.269 1.00 8.44 483 GLY A N 1
ATOM 3689 C CA . GLY A 1 483 ? 35.018 -3.429 -32.465 1.00 9.41 483 GLY A CA 1
ATOM 3690 C C . GLY A 1 483 ? 36.471 -3.181 -32.800 1.00 9.15 483 GLY A C 1
ATOM 3691 O O . GLY A 1 483 ? 36.876 -2.049 -33.085 1.00 11.75 483 GLY A O 1
ATOM 3692 N N . TYR A 1 484 ? 37.260 -4.240 -32.862 1.00 9.10 484 TYR A N 1
ATOM 3693 C CA . TYR A 1 484 ? 38.671 -4.108 -33.107 1.00 9.98 484 TYR A CA 1
ATOM 3694 C C . TYR A 1 484 ? 39.160 -3.924 -34.551 1.00 10.01 484 TYR A C 1
ATOM 3695 O O . TYR A 1 484 ? 38.668 -4.580 -35.473 1.00 11.35 484 TYR A O 1
ATOM 3704 N N . THR A 1 485 ? 40.134 -3.034 -34.677 1.00 13.46 485 THR A N 1
ATOM 3705 C CA . THR A 1 485 ? 40.918 -2.973 -35.907 1.00 13.11 485 THR A CA 1
ATOM 3706 C C . THR A 1 485 ? 42.321 -3.449 -35.460 1.00 14.68 485 THR A C 1
ATOM 3707 O O . THR A 1 485 ? 42.590 -3.716 -34.274 1.00 13.02 485 THR A O 1
ATOM 3711 N N . ASP A 1 486 ? 43.253 -3.533 -36.402 1.00 13.94 486 ASP A N 1
ATOM 3712 C CA . ASP A 1 486 ? 44.562 -3.956 -35.988 1.00 14.31 486 ASP A CA 1
ATOM 3713 C C . ASP A 1 486 ? 45.248 -2.900 -35.112 1.00 15.73 486 ASP A C 1
ATOM 3714 O O . ASP A 1 486 ? 46.241 -3.184 -34.472 1.00 17.81 486 ASP A O 1
ATOM 3719 N N . GLN A 1 487 ? 44.713 -1.677 -35.090 1.00 17.65 487 GLN A N 1
ATOM 3720 C CA . GLN A 1 487 ? 45.310 -0.582 -34.327 1.00 19.56 487 GLN A CA 1
ATOM 3721 C C . GLN A 1 487 ? 44.671 -0.269 -32.983 1.00 19.38 487 GLN A C 1
ATOM 3722 O O . GLN A 1 487 ? 45.306 0.351 -32.084 1.00 20.00 487 GLN A O 1
ATOM 3728 N N . ALA A 1 488 ? 43.414 -0.648 -32.830 1.00 15.85 488 ALA A N 1
ATOM 3729 C CA . ALA A 1 488 ? 42.760 -0.277 -31.606 1.00 14.52 488 ALA A CA 1
ATOM 3730 C C . ALA A 1 488 ? 41.438 -0.955 -31.422 1.00 13.42 488 ALA A C 1
ATOM 3731 O O . ALA A 1 488 ? 40.811 -1.448 -32.348 1.00 12.80 488 ALA A O 1
ATOM 3733 N N . ALA A 1 489 ? 41.015 -0.970 -30.162 1.00 13.12 489 ALA A N 1
ATOM 3734 C CA . ALA A 1 489 ? 39.701 -1.452 -29.878 1.00 13.07 489 ALA A CA 1
ATOM 3735 C C . ALA A 1 489 ? 38.737 -0.221 -30.126 1.00 12.34 489 ALA A C 1
ATOM 3736 O O . ALA A 1 489 ? 39.159 0.958 -30.205 1.00 11.72 489 ALA A O 1
ATOM 3738 N N . TRP A 1 490 ? 37.439 -0.543 -30.229 1.00 10.54 490 TRP A N 1
ATOM 3739 C CA . TRP A 1 490 ? 36.359 0.445 -30.377 1.00 10.79 490 TRP A CA 1
ATOM 3740 C C . TRP A 1 490 ? 36.599 1.379 -31.570 1.00 13.53 490 TRP A C 1
ATOM 3741 O O . TRP A 1 490 ? 36.179 2.544 -31.540 1.00 14.34 490 TRP A O 1
ATOM 3752 N N . ALA A 1 491 ? 37.157 0.824 -32.641 1.00 12.76 491 ALA A N 1
ATOM 3753 C CA . ALA A 1 491 ? 37.535 1.645 -33.789 1.00 15.71 491 ALA A CA 1
ATOM 3754 C C . ALA A 1 491 ? 37.076 1.119 -35.145 1.00 15.07 491 ALA A C 1
ATOM 3755 O O . ALA A 1 491 ? 37.183 1.846 -36.175 1.00 15.76 491 ALA A O 1
ATOM 3757 N N . ASP A 1 492 ? 36.545 -0.098 -35.219 1.00 13.17 492 ASP A N 1
ATOM 3758 C CA . ASP A 1 492 ? 36.186 -0.654 -36.523 1.00 12.83 492 ASP A CA 1
ATOM 3759 C C . ASP A 1 492 ? 34.865 -0.065 -37.023 1.00 13.44 492 ASP A C 1
ATOM 3760 O O . ASP A 1 492 ? 33.833 -0.184 -36.370 1.00 12.97 492 ASP A O 1
ATOM 3765 N N . SER A 1 493 ? 34.868 0.549 -38.200 1.00 14.24 493 SER A N 1
ATOM 3766 C CA . SER A 1 493 ? 33.623 1.197 -38.655 1.00 16.12 493 SER A CA 1
ATOM 3767 C C . SER A 1 493 ? 32.442 0.283 -38.866 1.00 14.48 493 SER A C 1
ATOM 3768 O O . SER A 1 493 ? 31.309 0.657 -38.532 1.00 16.73 493 SER A O 1
ATOM 3771 N N . ALA A 1 494 ? 32.654 -0.874 -39.457 1.00 17.18 494 ALA A N 1
ATOM 3772 C CA . ALA A 1 494 ? 31.544 -1.773 -39.736 1.00 16.01 494 ALA A CA 1
ATOM 3773 C C . ALA A 1 494 ? 30.919 -2.243 -38.427 1.00 14.26 494 ALA A C 1
ATOM 3774 O O . ALA A 1 494 ? 29.710 -2.237 -38.266 1.00 15.46 494 ALA A O 1
ATOM 3776 N N . MET A 1 495 ? 31.763 -2.612 -37.460 1.00 14.41 495 MET A N 1
ATOM 3777 C CA . MET A 1 495 ? 31.186 -3.055 -36.175 1.00 12.22 495 MET A CA 1
ATOM 3778 C C . MET A 1 495 ? 30.372 -1.938 -35.482 1.00 14.02 495 MET A C 1
ATOM 3779 O O . MET A 1 495 ? 29.284 -2.189 -34.946 1.00 13.70 495 MET A O 1
ATOM 3784 N N . LEU A 1 496 ? 30.928 -0.729 -35.468 1.00 12.56 496 LEU A N 1
ATOM 3785 C CA . LEU A 1 496 ? 30.260 0.432 -34.792 1.00 13.69 496 LEU A CA 1
ATOM 3786 C C . LEU A 1 496 ? 28.999 0.892 -35.516 1.00 16.08 496 LEU A C 1
ATOM 3787 O O . LEU A 1 496 ? 28.025 1.287 -34.870 1.00 19.00 496 LEU A O 1
ATOM 3792 N N . GLN A 1 497 ? 29.051 0.895 -36.845 1.00 15.80 497 GLN A N 1
ATOM 3793 C CA . GLN A 1 497 ? 27.936 1.442 -37.635 1.00 17.33 497 GLN A CA 1
ATOM 3794 C C . GLN A 1 497 ? 26.864 0.481 -38.049 1.00 17.80 497 GLN A C 1
ATOM 3795 O O . GLN A 1 497 ? 25.692 0.875 -38.331 1.00 19.66 497 GLN A O 1
ATOM 3801 N N . THR A 1 498 ? 27.243 -0.768 -38.149 1.00 15.47 498 THR A N 1
ATOM 3802 C CA . THR A 1 498 ? 26.338 -1.758 -38.662 1.00 15.88 498 THR A CA 1
ATOM 3803 C C . THR A 1 498 ? 26.125 -2.982 -37.816 1.00 14.83 498 THR A C 1
ATOM 3804 O O . THR A 1 498 ? 25.009 -3.298 -37.478 1.00 14.60 498 THR A O 1
ATOM 3808 N N . THR A 1 499 ? 27.192 -3.648 -37.429 1.00 11.02 499 THR A N 1
ATOM 3809 C CA . THR A 1 499 ? 27.008 -4.895 -36.732 1.00 12.55 499 THR A CA 1
ATOM 3810 C C . THR A 1 499 ? 26.420 -4.727 -35.354 1.00 11.20 499 THR A C 1
ATOM 3811 O O . THR A 1 499 ? 25.457 -5.377 -35.025 1.00 12.12 499 THR A O 1
ATOM 3815 N N . ILE A 1 500 ? 26.974 -3.827 -34.549 1.00 12.50 500 ILE A N 1
ATOM 3816 C CA . ILE A 1 500 ? 26.395 -3.686 -33.187 1.00 10.88 500 ILE A CA 1
ATOM 3817 C C . ILE A 1 500 ? 24.963 -3.151 -33.227 1.00 11.78 500 ILE A C 1
ATOM 3818 O O . ILE A 1 500 ? 24.069 -3.702 -32.583 1.00 12.19 500 ILE A O 1
ATOM 3823 N N . PRO A 1 501 ? 24.684 -2.094 -33.994 1.00 12.92 501 PRO A N 1
ATOM 3824 C CA . PRO A 1 501 ? 23.301 -1.596 -34.045 1.00 11.63 501 PRO A CA 1
ATOM 3825 C C . PRO A 1 501 ? 22.392 -2.742 -34.548 1.00 12.56 501 PRO A C 1
ATOM 3826 O O . PRO A 1 501 ? 21.323 -2.961 -33.988 1.00 13.20 501 PRO A O 1
ATOM 3830 N N . ASN A 1 502 ? 22.810 -3.488 -35.565 1.00 10.68 502 ASN A N 1
ATOM 3831 C CA . ASN A 1 502 ? 21.963 -4.595 -36.026 1.00 11.78 502 ASN A CA 1
ATOM 3832 C C . ASN A 1 502 ? 21.725 -5.640 -34.960 1.00 15.28 502 ASN A C 1
ATOM 3833 O O . ASN A 1 502 ? 20.660 -6.295 -34.937 1.00 13.18 502 ASN A O 1
ATOM 3838 N N . ALA A 1 503 ? 22.666 -5.798 -34.022 1.00 11.90 503 ALA A N 1
ATOM 3839 C CA . ALA A 1 503 ? 22.429 -6.778 -32.967 1.00 12.35 503 ALA A CA 1
ATOM 3840 C C . ALA A 1 503 ? 21.242 -6.392 -32.091 1.00 11.82 503 ALA A C 1
ATOM 3841 O O . ALA A 1 503 ? 20.645 -7.262 -31.405 1.00 12.42 503 ALA A O 1
ATOM 3843 N N . PHE A 1 504 ? 20.929 -5.131 -32.100 1.00 10.07 504 PHE A N 1
ATOM 3844 C CA . PHE A 1 504 ? 19.812 -4.612 -31.368 1.00 10.63 504 PHE A CA 1
ATOM 3845 C C . PHE A 1 504 ? 18.561 -4.334 -32.203 1.00 10.30 504 PHE A C 1
ATOM 3846 O O . PHE A 1 504 ? 17.628 -3.704 -31.710 1.00 11.02 504 PHE A O 1
ATOM 3854 N N . ARG A 1 505 ? 18.576 -4.827 -33.433 1.00 10.89 505 ARG A N 1
ATOM 3855 C CA . ARG A 1 505 ? 17.361 -4.744 -34.288 1.00 12.53 505 ARG A CA 1
ATOM 3856 C C . ARG A 1 505 ? 16.890 -6.159 -34.560 1.00 14.07 505 ARG A C 1
ATOM 3857 O O . ARG A 1 505 ? 15.674 -6.435 -34.645 1.00 15.15 505 ARG A O 1
ATOM 3865 N N . ALA A 1 506 ? 17.824 -7.095 -34.642 1.00 13.27 506 ALA A N 1
ATOM 3866 C CA . ALA A 1 506 ? 17.406 -8.464 -34.976 1.00 13.24 506 ALA A CA 1
ATOM 3867 C C . ALA A 1 506 ? 16.364 -9.029 -34.043 1.00 15.91 506 ALA A C 1
ATOM 3868 O O . ALA A 1 506 ? 16.539 -9.052 -32.841 1.00 15.63 506 ALA A O 1
ATOM 3870 N N . GLY A 1 507 ? 15.251 -9.533 -34.607 1.00 14.88 507 GLY A N 1
ATOM 3871 C CA . GLY A 1 507 ? 14.225 -10.115 -33.779 1.00 14.89 507 GLY A CA 1
ATOM 3872 C C . GLY A 1 507 ? 13.370 -9.190 -32.940 1.00 14.06 507 GLY A C 1
ATOM 3873 O O . GLY A 1 507 ? 12.478 -9.655 -32.256 1.00 17.59 507 GLY A O 1
ATOM 3874 N N . GLN A 1 508 ? 13.588 -7.872 -33.036 1.00 15.19 508 GLN A N 1
ATOM 3875 C CA . GLN A 1 508 ? 12.867 -6.961 -32.195 1.00 15.84 508 GLN A CA 1
ATOM 3876 C C . GLN A 1 508 ? 11.857 -6.141 -32.939 1.00 16.29 508 GLN A C 1
ATOM 3877 O O . GLN A 1 508 ? 12.066 -5.816 -34.101 1.00 18.50 508 GLN A O 1
ATOM 3883 N N . PRO A 1 509 ? 10.793 -5.756 -32.242 1.00 16.93 509 PRO A N 1
ATOM 3884 C CA . PRO A 1 509 ? 9.746 -4.912 -32.850 1.00 19.19 509 PRO A CA 1
ATOM 3885 C C . PRO A 1 509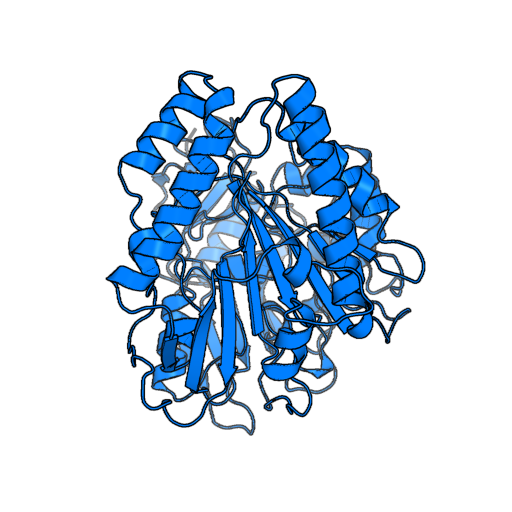 ? 10.418 -3.568 -33.075 1.00 19.41 509 PRO A C 1
ATOM 3886 O O . PRO A 1 509 ? 11.323 -3.172 -32.318 1.00 18.35 509 PRO A O 1
ATOM 3890 N N . ALA A 1 510 ? 10.024 -2.876 -34.152 1.00 17.63 510 ALA A N 1
ATOM 3891 C CA . ALA A 1 510 ? 10.573 -1.555 -34.431 1.00 17.95 510 ALA A CA 1
ATOM 3892 C C . ALA A 1 510 ? 10.475 -0.621 -33.228 1.00 18.32 510 ALA A C 1
ATOM 3893 O O . ALA A 1 510 ? 11.390 0.174 -32.985 1.00 18.36 510 ALA A O 1
ATOM 3895 N N . ALA A 1 511 ? 9.369 -0.670 -32.482 1.00 17.26 511 ALA A N 1
ATOM 3896 C CA . ALA A 1 511 ? 9.146 0.224 -31.360 1.00 19.47 511 ALA A CA 1
ATOM 3897 C C . ALA A 1 511 ? 10.047 0.022 -30.176 1.00 18.91 511 ALA A C 1
ATOM 3898 O O . ALA A 1 511 ? 10.083 0.869 -29.283 1.00 20.44 511 ALA A O 1
ATOM 3900 N N . ALA A 1 512 ? 10.760 -1.115 -30.181 1.00 17.72 512 ALA A N 1
ATOM 3901 C CA . ALA A 1 512 ? 11.631 -1.468 -29.067 1.00 18.19 512 ALA A CA 1
ATOM 3902 C C . ALA A 1 512 ? 13.015 -1.826 -29.536 1.00 18.44 512 ALA A C 1
ATOM 3903 O O . ALA A 1 512 ? 13.673 -2.634 -28.875 1.00 21.18 512 ALA A O 1
ATOM 3905 N N . ASN A 1 513 ? 13.473 -1.277 -30.654 1.00 13.07 513 ASN A N 1
ATOM 3906 C CA . ASN A 1 513 ? 14.764 -1.667 -31.140 1.00 13.00 513 ASN A CA 1
ATOM 3907 C C . ASN A 1 513 ? 15.851 -0.572 -30.985 1.00 11.47 513 ASN A C 1
ATOM 3908 O O . ASN A 1 513 ? 15.640 0.425 -30.277 1.00 12.04 513 ASN A O 1
ATOM 3913 N N . TRP A 1 514 ? 17.019 -0.846 -31.550 1.00 11.34 514 TRP A N 1
ATOM 3914 C CA . TRP A 1 514 ? 18.150 0.097 -31.442 1.00 10.30 514 TRP A CA 1
ATOM 3915 C C . TRP A 1 514 ? 17.728 1.532 -31.763 1.00 10.60 514 TRP A C 1
ATOM 3916 O O . TRP A 1 514 ? 18.059 2.483 -31.049 1.00 12.35 514 TRP A O 1
ATOM 3927 N N . ASP A 1 515 ? 17.033 1.669 -32.908 1.00 11.77 515 ASP A N 1
ATOM 3928 C CA . ASP A 1 515 ? 16.635 3.028 -33.314 1.00 11.59 515 ASP A CA 1
ATOM 3929 C C . ASP A 1 515 ? 15.667 3.701 -32.361 1.00 9.75 515 ASP A C 1
ATOM 3930 O O . ASP A 1 515 ? 15.794 4.901 -32.118 1.00 10.81 515 ASP A O 1
ATOM 3935 N N . ALA A 1 516 ? 14.712 2.957 -31.821 1.00 10.80 516 ALA A N 1
ATOM 3936 C CA . ALA A 1 516 ? 13.793 3.523 -30.866 1.00 11.44 516 ALA A CA 1
ATOM 3937 C C . ALA A 1 516 ? 14.546 3.926 -29.583 1.00 10.82 516 ALA A C 1
ATOM 3938 O O . ALA A 1 516 ? 14.261 4.962 -28.968 1.00 12.33 516 ALA A O 1
ATOM 3940 N N . ALA A 1 517 ? 15.512 3.106 -29.147 1.00 12.03 517 ALA A N 1
ATOM 3941 C CA . ALA A 1 517 ? 16.250 3.449 -27.910 1.00 10.55 517 ALA A CA 1
ATOM 3942 C C . ALA A 1 517 ? 17.073 4.729 -28.143 1.00 9.09 517 ALA A C 1
ATOM 3943 O O . ALA A 1 517 ? 17.123 5.629 -27.303 1.00 10.64 517 ALA A O 1
ATOM 3945 N N . LYS A 1 518 ? 17.794 4.768 -29.268 1.00 10.93 518 LYS A N 1
ATOM 3946 C CA . LYS A 1 518 ? 18.590 5.961 -29.618 1.00 11.83 518 LYS A CA 1
ATOM 3947 C C . LYS A 1 518 ? 17.689 7.221 -29.631 1.00 12.06 518 LYS A C 1
ATOM 3948 O O . LYS A 1 518 ? 18.002 8.294 -29.087 1.00 11.50 518 LYS A O 1
ATOM 3954 N N . ALA A 1 519 ? 16.518 7.094 -30.269 1.00 13.46 519 ALA A N 1
ATOM 3955 C CA . ALA A 1 519 ? 15.634 8.259 -30.298 1.00 11.87 519 ALA A CA 1
ATOM 3956 C C . ALA A 1 519 ? 15.149 8.692 -28.908 1.00 11.77 519 ALA A C 1
ATOM 3957 O O . ALA A 1 519 ? 15.058 9.885 -28.581 1.00 11.92 519 ALA A O 1
ATOM 3959 N N . ALA A 1 520 ? 14.837 7.714 -28.059 1.00 10.07 520 ALA A N 1
ATOM 3960 C CA . ALA A 1 520 ? 14.388 8.081 -26.744 1.00 11.03 520 ALA A CA 1
ATOM 3961 C C . ALA A 1 520 ? 15.521 8.748 -25.964 1.00 9.99 520 ALA A C 1
ATOM 3962 O O . ALA A 1 520 ? 15.277 9.704 -25.265 1.00 11.30 520 ALA A O 1
ATOM 3964 N N . LEU A 1 521 ? 16.747 8.184 -26.030 1.00 9.39 521 LEU A N 1
ATOM 3965 C CA . LEU A 1 521 ? 17.831 8.793 -25.292 1.00 9.64 521 LEU A CA 1
ATOM 3966 C C . LEU A 1 521 ? 18.123 10.237 -25.784 1.00 9.06 521 LEU A C 1
ATOM 3967 O O . LEU A 1 521 ? 18.449 11.106 -24.959 1.00 9.94 521 LEU A O 1
ATOM 3972 N N . ALA A 1 522 ? 17.987 10.465 -27.091 1.00 10.12 522 ALA A N 1
ATOM 3973 C CA . ALA A 1 522 ? 18.161 11.803 -27.623 1.00 11.67 522 ALA A CA 1
ATOM 3974 C C . ALA A 1 522 ? 17.033 12.767 -27.141 1.00 9.82 522 ALA A C 1
ATOM 3975 O O . ALA A 1 522 ? 17.274 13.959 -26.877 1.00 12.22 522 ALA A O 1
ATOM 3977 N N . ALA A 1 523 ? 15.829 12.242 -27.022 1.00 11.18 523 ALA A N 1
ATOM 3978 C CA . ALA A 1 523 ? 14.740 13.075 -26.543 1.00 10.07 523 ALA A CA 1
ATOM 3979 C C . ALA A 1 523 ? 14.951 13.439 -25.092 1.00 12.14 523 ALA A C 1
ATOM 3980 O O . ALA A 1 523 ? 14.642 14.579 -24.632 1.00 13.51 523 ALA A O 1
ATOM 3982 N N . TYR A 1 524 ? 15.475 12.487 -24.334 1.00 9.75 524 TYR A N 1
ATOM 3983 C CA . TYR A 1 524 ? 15.787 12.708 -22.927 1.00 11.33 524 TYR A CA 1
ATOM 3984 C C . TYR A 1 524 ? 17.019 13.624 -22.718 1.00 8.92 524 TYR A C 1
ATOM 3985 O O . TYR A 1 524 ? 17.191 14.182 -21.652 1.00 10.14 524 TYR A O 1
ATOM 3994 N N . ASP A 1 525 ? 17.850 13.776 -23.750 1.00 9.94 525 ASP A N 1
ATOM 3995 C CA . ASP A 1 525 ? 19.073 14.595 -23.623 1.00 8.96 525 ASP A CA 1
ATOM 3996 C C . ASP A 1 525 ? 19.336 15.332 -24.918 1.00 10.43 525 ASP A C 1
ATOM 3997 O O . ASP A 1 525 ? 20.289 15.013 -25.666 1.00 10.62 525 ASP A O 1
ATOM 4002 N N . PRO A 1 526 ? 18.502 16.333 -25.240 1.00 11.67 526 PRO A N 1
ATOM 4003 C CA . PRO A 1 526 ? 18.671 17.082 -26.516 1.00 11.57 526 PRO A CA 1
ATOM 4004 C C . PRO A 1 526 ? 19.954 17.833 -26.660 1.00 11.16 526 PRO A C 1
ATOM 4005 O O . PRO A 1 526 ? 20.378 18.108 -27.782 1.00 13.79 526 PRO A O 1
ATOM 4009 N N . TYR A 1 527 ? 20.587 18.191 -25.556 1.00 9.55 527 TYR A N 1
ATOM 4010 C CA . TYR A 1 527 ? 21.867 18.897 -25.663 1.00 9.16 527 TYR A CA 1
ATOM 4011 C C . TYR A 1 527 ? 23.064 17.954 -25.782 1.00 9.89 527 TYR A C 1
ATOM 4012 O O . TYR A 1 527 ? 24.227 18.413 -25.910 1.00 12.23 527 TYR A O 1
ATOM 4021 N N . ARG A 1 528 ? 22.766 16.656 -25.732 1.00 9.29 528 ARG A N 1
ATOM 4022 C CA . ARG A 1 528 ? 23.784 15.612 -25.770 1.00 11.26 528 ARG A CA 1
ATOM 4023 C C . ARG A 1 528 ? 24.849 15.819 -24.723 1.00 12.08 528 ARG A C 1
ATOM 4024 O O . ARG A 1 528 ? 26.051 15.745 -24.989 1.00 13.12 528 ARG A O 1
ATOM 4032 N N . LEU A 1 529 ? 24.396 16.047 -23.502 1.00 9.29 529 LEU A N 1
ATOM 4033 C CA . LEU A 1 529 ? 25.338 16.140 -22.356 1.00 9.57 529 LEU A CA 1
ATOM 4034 C C . LEU A 1 529 ? 25.955 14.764 -22.067 1.00 10.06 529 LEU A C 1
ATOM 4035 O O . LEU A 1 529 ? 27.106 14.664 -21.611 1.00 10.61 529 LEU A O 1
ATOM 4040 N N . PHE A 1 530 ? 25.167 13.707 -22.276 1.00 10.09 530 PHE A N 1
ATOM 4041 C CA . PHE A 1 530 ? 25.659 12.402 -21.743 1.00 10.13 530 PHE A CA 1
ATOM 4042 C C . PHE A 1 530 ? 26.265 11.576 -22.829 1.00 9.95 530 PHE A C 1
ATOM 4043 O O . PHE A 1 530 ? 25.629 10.674 -23.349 1.00 10.69 530 PHE A O 1
ATOM 4051 N N . SER A 1 531 ? 27.502 11.914 -23.176 1.00 9.28 531 SER A N 1
ATOM 4052 C CA . SER A 1 531 ? 28.140 11.147 -24.211 1.00 11.03 531 SER A CA 1
ATOM 4053 C C . SER A 1 531 ? 29.647 11.269 -24.141 1.00 10.98 531 SER A C 1
ATOM 4054 O O . SER A 1 531 ? 30.222 12.031 -23.346 1.00 10.03 531 SER A O 1
ATOM 4057 N N . SER A 1 532 ? 30.292 10.411 -24.959 1.00 10.82 532 SER A N 1
ATOM 4058 C CA . SER A 1 532 ? 31.758 10.415 -25.106 1.00 10.13 532 SER A CA 1
ATOM 4059 C C . SER A 1 532 ? 32.007 10.142 -26.592 1.00 11.48 532 SER A C 1
ATOM 4060 O O . SER A 1 532 ? 31.094 9.701 -27.313 1.00 11.87 532 SER A O 1
ATOM 4063 N N . PRO A 1 533 ? 33.233 10.375 -27.095 1.00 10.90 533 PRO A N 1
ATOM 4064 C CA . PRO A 1 533 ? 33.491 10.084 -28.499 1.00 10.94 533 PRO A CA 1
ATOM 4065 C C . PRO A 1 533 ? 33.090 8.682 -28.972 1.00 12.59 533 PRO A C 1
ATOM 4066 O O . PRO A 1 533 ? 32.602 8.522 -30.076 1.00 13.56 533 PRO A O 1
ATOM 4070 N N . LEU A 1 534 ? 33.305 7.636 -28.138 1.00 10.28 534 LEU A N 1
ATOM 4071 C CA . LEU A 1 534 ? 32.862 6.314 -28.510 1.00 8.38 534 LEU A CA 1
ATOM 4072 C C . LEU A 1 534 ? 31.339 6.248 -28.678 1.00 10.34 534 LEU A C 1
ATOM 4073 O O . LEU A 1 534 ? 30.850 5.645 -29.637 1.00 10.98 534 LEU A O 1
ATOM 4078 N N . LEU A 1 535 ? 30.589 6.828 -27.736 1.00 9.65 535 LEU A N 1
ATOM 4079 C CA . LEU A 1 535 ? 29.115 6.778 -27.851 1.00 9.77 535 LEU A CA 1
ATOM 4080 C C . LEU A 1 535 ? 28.685 7.540 -29.114 1.00 10.21 535 LEU A C 1
ATOM 4081 O O . LEU A 1 535 ? 27.715 7.148 -29.775 1.00 11.04 535 LEU A O 1
ATOM 4086 N N . ASP A 1 536 ? 29.450 8.579 -29.456 1.00 13.17 536 ASP A N 1
ATOM 4087 C CA . ASP A 1 536 ? 29.131 9.328 -30.681 1.00 13.74 536 ASP A CA 1
ATOM 4088 C C . ASP A 1 536 ? 29.417 8.447 -31.909 1.00 11.92 536 ASP A C 1
ATOM 4089 O O . ASP A 1 536 ? 28.636 8.436 -32.910 1.00 13.97 536 ASP A O 1
ATOM 4094 N N . SER A 1 537 ? 30.549 7.730 -31.870 1.00 12.74 537 SER A N 1
ATOM 4095 C CA . SER A 1 537 ? 30.951 6.889 -33.024 1.00 13.95 537 SER A CA 1
ATOM 4096 C C . SER A 1 537 ? 29.973 5.731 -33.223 1.00 13.05 537 SER A C 1
ATOM 4097 O O . SER A 1 537 ? 29.776 5.236 -34.349 1.00 14.42 537 SER A O 1
ATOM 4100 N N . LEU A 1 538 ? 29.384 5.245 -32.119 1.00 14.32 538 LEU A N 1
ATOM 4101 C CA . LEU A 1 538 ? 28.381 4.161 -32.165 1.00 14.09 538 LEU A CA 1
ATOM 4102 C C . LEU A 1 538 ? 27.052 4.655 -32.654 1.00 15.69 538 LEU A C 1
ATOM 4103 O O . LEU A 1 538 ? 26.168 3.878 -33.061 1.00 15.43 538 LEU A O 1
ATOM 4108 N N . GLY A 1 539 ? 26.888 5.964 -32.561 1.00 14.93 539 GLY A N 1
ATOM 4109 C CA . GLY A 1 539 ? 25.631 6.563 -32.954 1.00 14.05 539 GLY A CA 1
ATOM 4110 C C . GLY A 1 539 ? 24.513 6.251 -31.985 1.00 15.91 539 GLY A C 1
ATOM 4111 O O . GLY A 1 539 ? 23.380 6.121 -32.395 1.00 15.88 539 GLY A O 1
ATOM 4112 N N . LEU A 1 540 ? 24.852 6.120 -30.706 1.00 12.56 540 LEU A N 1
ATOM 4113 C CA . LEU A 1 540 ? 23.857 5.882 -29.711 1.00 12.91 540 LEU A CA 1
ATOM 4114 C C . LEU A 1 540 ? 23.484 7.216 -29.112 1.00 15.09 540 LEU A C 1
ATOM 4115 O O . LEU A 1 540 ? 24.061 8.280 -29.367 1.00 15.78 540 LEU A O 1
#

Secondary structure (DSSP, 8-state):
-PPSS--TTS--EEEEEE-TTS--EEEEEEEE--SSHHHHHHHHHHHHHHT-EEEEE-S---SS-SS--TT-SS-SEEEEETTTT---EEEE-SSSSEEEEEETTSBHHHHHHHHHHTTEE-S---S-S-SBHHHHHHTT----B-PPTT--PPTT--SS-GGGGEEEEEEEEEETTTTEEEEEEEETTSGGGHHHHT-TTSS-EEEEEEEEEE--EEEEEEE--S-HHHHTPPSS--SS-HHHHHHHTSEEEEEE-TT-SS-EEEEEEE-SS--TTPEE-SSS---HHHHS--HHHHHHHHHHHTS--GGGHHHHHHHHHHHHHHHHHHTT-SEEEEEHHHHH----TTSPP-EEB-EEEEE-GGGHHHHHHHHHHHHHHHHHHHHHTT-----S-EEEEEE----GGGSSSTT----TT-TT---TT-TT--EEEEEEEEE-TT-TTHHHHHHHHHHHHHHHS-TTTEEEEE-TTSB-S--SS-TT--HHIIIIIHHHHTTTT--GGGSHHHHHHHHHHH-TT--S--HHHHHHT-

Nearest PDB structures (foldseek):
  3js8-assembly1_A  TM=1.002E+00  e=0.000E+00  Chromobacterium sp. DS-1
  1i19-assembly1_A  TM=9.846E-01  e=1.356E-77  Brevibacterium sterolicum
  1i19-assembly2_B  TM=9.893E-01  e=1.037E-76  Brevibacterium sterolicum
  2i0k-assembly1_A  TM=9.878E-01  e=3.430E-76  Brevibacterium sterolicum
  6yaq-assembly1_A  TM=6.383E-01  e=3.177E-16  Zea mays

Foldseek 3Di:
DDFPPQPPVWDWWFDWAAALLRQATEGGEIETADQDPVSLQSRQQSCLVRVAFEFEDALRHFDDQQGAGHPDHYGSYYYHDPQPHQFDKDWDPPDPWIKMKGFFRHWQVVVQVVQVVVQWHEPAFAQARRTTNQRQQQQQTTGFFDAAAPDDDFQQYFLGGQLLQFQKWWWFFQDVVVRGTDIDMDGLLPLLCQCVSHVLQLTGTGMTMGTIGRWFKKKKAKDFPDFCCQQLPAQVHDPNHVLVLCNHAGWKKWWQFPLDTTTTIIHMHRDRDADPLAAEDPAAAQQVLQLADDPVLVVLQCCCQVVVPVVCLNVNSVSNSCSRPVSCVVSVNRIYIYIPVRYNHHYDSSGDSWAKWKKWKFAASSCPSNVSNVLVVVVVVLCVVQVVVVAHQFRGTKMKHKTWASDNVSHNDPNRDGNLQHFRGDQLVQPNRTMIIMIMTIHNPPGPQNLVSVVVSQVVCCVPRDDNGIHMATSSSHFDLGDSVDTLDNLCCLAPVRQVSFVHRDDPCRGSVVSLVSSCNRPVSSSRGYVSCVSSSD

Organism: NCBI:txid507619

B-factor: mean 14.91, std 7.82, range [5.51, 65.77]

Solvent-accessible surface area: 19735 Å² total; per-residue (Å²): 129,113,10,105,136,25,23,109,98,4,95,35,76,115,62,58,11,92,4,26,7,23,63,16,113,4,98,70,0,14,0,0,12,0,150,42,23,84,24,0,15,86,0,0,32,19,0,35,105,58,60,30,60,0,9,49,22,19,72,46,27,41,40,4,18,12,26,5,23,46,75,66,101,56,13,61,12,0,0,0,19,4,44,161,58,1,43,61,55,66,64,69,74,106,35,146,19,11,88,2,38,1,38,4,1,16,37,0,65,40,2,5,59,18,2,44,193,52,44,16,7,18,23,8,5,12,9,22,1,31,24,7,0,15,38,4,4,12,22,1,5,10,4,11,0,1,43,15,127,75,53,203,94,59,68,3,8,4,13,5,2,3,0,0,8,0,16,15,3,17,0,0,2,37,58,156,104,75,34,28,3,36,76,88,154,2,47,0,70,45,96,88,0,16,8,1,0,0,9,0,11,3,9,3,11,6,61,2,18,5,1,2,3,82,23,51,54,6,55,1,31,5,94,31,87,2,60,72,48,48,0,3,25,59,59,76,87,50,56,88,6,0,26,47,35,3,52,79,4,0,11,0,6,0,15,11,18,9,74,22,71,33,0,12,0,0,6,6,40,48,22,104,121,74,29,158,190,5,87,86,7,104,127,18,25,5,6,54,97,30,2,87,58,46,121,106,3,55,68,19,12,81,75,4,67,79,125,56,43,21,154,42,0,40,50,0,0,145,2,13,47,37,21,2,18,64,5,0,99,73,35,47,0,124,20,1,15,0,91,4,15,1,5,14,0,19,46,85,47,76,22,28,102,8,20,1,0,0,2,0,0,0,0,72,32,127,32,0,10,99,0,0,34,42,2,7,85,48,11,46,54,67,16,118,35,2,65,160,112,56,68,33,3,4,0,1,9,2,32,0,24,0,1,7,12,0,52,29,86,28,4,45,58,97,57,15,29,23,0,5,0,0,0,1,14,32,28,82,70,26,114,82,9,66,4,0,0,1,1,1,1,21,0,8,29,72,7,83,88,7,43,52,0,1,67,49,2,3,98,48,0,53,72,36,4,78,58,86,30,1,16,11,4,3,8,0,13,16,0,0,0,3,30,71,150,37,17,44,44,17,64,62,17,10,123,71,42,1,4,65,19,0,81,38,32,22,79,83,94,39,18,4,63,32,3,87,62,26,0,48,39,15,3,70,110,68,4,2,1,3,73,8,0,70,59,5,23,2

Sequence (538 aa):
SQPNNFPAEIPLYKQSFKNWAGDIKVDDVWTCAPRSADEVVKVANWAKDNGYKVRARGMMHNWSPLTLAAGVSCPAVVLLDTTRYLTAMSIDASGPVAKVTAQAGITMEALLTGLEKAGLGVTAAPAPGDLTLGGVLAINGHGTAIPAKGERRLAGASYGSISNLVLSLTAVVYDKASGAYALRKFARNDPQIAPLLAHVGRSLIVEATLQAAPNQRLRCQSWFNIPYGEMFAAAGSGGRTFASYLDSAGRVEAIWFPFTSNPWLKVWTVTPNKPLFSRQTDKPFNYPFSDNLPDEVTDLANKILSLGDGKLTPAFGKAQFAAASAGLVATASWDLWGWSKNLLLYVKPTTLRVTANGYAVLTRRENVQRVLNEFVTFYQARVQAYQQQGRYPMNGPVEIRVTGLDDPSEAALSGGVAPALSAIRPRPDHPEWNVAVWLDILTLPGTPYANQFYREIEQWIEANFNGSYAAVRPEWSKGWGYTDQAAWADSAMLQTTIPNAFRAGQPAAANWDAAKAALAAYDPYRLFSSPLLDSLGL

CATH classification: 3.30.43.10 (+3 more: 3.30.465.10, 3.40.462.10, 1.10.45.10)

Radius of gyration: 22.35 Å; Cα contacts (8 Å, |Δi|>4): 1277; chains: 1; bounding box: 58×68×47 Å